Protein AF-A0AAD9K6K3-F1 (afdb_monomer)

Nearest PDB structures (foldseek):
  6h2e-assembly1_Q-2  TM=5.502E-01  e=6.852E-01  Aeromonas hydrophila subsp. hydrophila AL09-71
  6ewy-assembly1_A  TM=5.451E-01  e=5.991E-01  Mycobacterium tuberculosis H37Rv
  7a0g-assembly1_DDD  TM=3.463E-01  e=2.398E+00  Serratia marcescens
  7a0g-assembly1_HHH  TM=1.607E-01  e=2.141E-01  Serratia marcescens
  7p3r-assembly1_C  TM=2.676E-01  e=2.293E+00  Vibrio cholerae O1 biovar El Tor str. N16961

Radius of gyration: 56.61 Å; Cα contacts (8 Å, |Δi|>4): 373; chains: 1; bounding box: 114×54×176 Å

Sequence (478 aa):
MGSDAASAGAGNHQQGDYLRGLEHLRGLVSSIGGDIDRVKRVYYGSDVNDEDRFERHLRDINDKLLYCNAKLRAHDVELAVVDSEIRLVALLNKIRHLPVEDVDAGVVKTLTAFWQRQQSTLDEMRALTLSFRVSVLKRLKSSCRSYDSKNVTLKLSKQYSRDVRRFQSDVVKALRASEDLSRSYANGIDQKLFCDVDFSARVLLCCDHKAFPVLRLVPDVTCKLERACALASQWIDRDASYVKAISAHIAETRSRTLQKEEDLRRQQEQQTLVSAAAEDAYVQFRANKRTLARIEAELKTLESQVKQFKAAQRYKVAERRQKEGIVVFLEISIAQTRKRRSLSLQLQRSRLTRQLRELEESLRDIGHQLAAVHEEMTRKAASMATLADKAQRSNAAYRTLRRQLDLFTANVRRLQADVLELSDSLEQLESIQTFKTSPERVDEFYEERPQSVRLAPSLREKIRRKRRMQNERRLRQR

pLDDT: mean 85.43, std 12.98, range [26.97, 97.38]

Foldseek 3Di:
DPPVVVVVVVLVVLLVLLLVLLVLLLVLLVVLLVLLVVLLCVLLVHPDPDLVSSLVSLLVLQVLLVLLQVLCVVVVHDAQQAFALVSLVVSLVSLVPDPPVSHDPVSSVSSVVNSVSLVVSLVSLLVSLVCCVVQRLVLCCQQLAQPDDPPDPDPLSVVLNVLSVVLNVLLVVLSVLLVVQSVCRHPGGPCVSADPDDSLVSSVVSHVCRRYVSSSRSVRSSVSSSVSSVSSNVSSVSSSVSLVVLVVLLVVLVVVLVVLVVVLVVLVVVLVVLVVVLVVLVVQLVVLVVVLVVLVVVLVVLVVVLVVLVVVLVVLVVVLVVLVVVLVVLVVVCVPPVPVPPPPSVVVNVVSVVVNVVSVVVSVVSVVVNVVSVVVSVVSVVVSVVSVVSSVVSVVSSVVSVVVSVVSVVVSVVSVVVSVVSVVNSVSSVVSSCVNSPPVSSCSSDDDDDPVPDDPPVRVVVVVVVVVVVVVVVVVVD

Mean predicted aligned error: 13.75 Å

Organism: Ridgeia piscesae (NCBI:txid27915)

Secondary structure (DSSP, 8-state):
--SHHHHHHHHHHHHHHHHHHHHHHHHHHHHHHHHHHHHHHHHHT-SS--HHHHHHHHHHHHHHHHHHHHHHHHTTPPPPP--SHHHHHHHHHHHHTS-GGG--HHHHHHHHHHHHHHHHHHHHHHHHHHHHIIIIIHHHHHHT-----TT---HHHHHHHHHHHHHHHHHHHHHHHHHHHHHHTTT---GGG----HHHHHHHHHS-TTT-THHHHHHHHHHHHHHHHHHHHHHHHHHHHHHHHHHHHHHHHHHHHHHHHHHHHHHHHHHHHHHHHHHHHHHHHHHHHHHHHHHHHHHHHHHHHHHHHHHHHHHHHHHHHHHHHHHHHHHHHHHHT--TT-HHHHHHHHHHHHHHHHHHHHHHHHHHHHHHHHHHHHHHHHHHHHHHHHHHHHHHHHHHHHHHHHHHHHHHHHHHHHHHHHHHHHHHHHHHHHHHS-HHHHHTTSTT--GGGSPPHHHHHHHHHHHHHHHHHHHTT-

Solvent-accessible surface area (backbone atoms only — not comparable to full-atom values): 25382 Å² total; per-residue (Å²): 140,82,62,64,70,60,51,52,56,53,50,54,51,32,46,50,50,33,52,51,31,50,51,52,51,47,52,52,41,50,49,52,47,51,49,52,55,47,50,54,25,59,64,61,72,39,99,60,99,46,69,71,58,46,49,52,49,52,36,56,52,42,53,48,52,51,49,51,42,52,53,38,46,75,70,78,39,80,78,73,56,27,32,21,56,60,42,46,51,49,51,53,51,55,55,69,70,49,61,75,92,78,48,62,66,68,53,56,52,51,53,52,51,48,52,55,42,53,52,53,45,50,54,52,50,50,51,49,52,52,48,42,47,65,69,43,52,49,37,45,62,66,57,64,50,67,87,86,54,100,78,71,78,55,64,70,59,58,50,50,39,51,52,48,54,48,41,55,51,54,31,52,50,27,53,47,48,29,50,54,44,63,55,22,31,65,82,42,48,55,70,85,62,59,64,96,41,76,68,51,49,49,48,55,74,65,31,63,48,85,47,34,42,53,75,50,47,62,59,40,38,50,51,28,49,52,48,28,40,54,43,50,50,52,47,49,54,51,48,55,51,48,55,54,49,45,55,50,50,45,55,51,44,52,54,53,38,52,54,43,50,53,52,36,50,55,42,48,56,50,33,54,55,37,43,54,52,26,52,54,28,44,51,52,22,53,50,36,51,52,54,44,55,51,49,54,53,50,46,56,49,48,53,49,49,51,51,49,52,52,50,51,48,53,52,51,53,51,54,44,54,54,51,50,53,50,48,52,50,49,51,52,51,47,66,73,63,74,52,82,80,50,62,66,62,55,51,53,46,54,52,50,54,49,52,47,51,55,48,50,51,52,49,49,51,51,49,52,52,48,50,53,52,48,52,51,43,52,56,49,51,54,51,45,55,58,42,50,53,52,27,50,52,29,46,52,52,22,53,52,34,46,55,51,36,53,52,36,52,52,50,41,53,52,39,50,49,53,40,50,53,45,49,55,52,41,53,52,43,51,50,50,50,53,63,59,34,26,68,75,39,36,50,56,61,45,90,73,70,62,73,91,77,51,75,52,71,73,54,50,50,48,52,53,51,52,52,52,51,50,52,55,53,50,65,72,73,109

Structure (mmCIF, N/CA/C/O backbone):
data_AF-A0AAD9K6K3-F1
#
_entry.id   AF-A0AAD9K6K3-F1
#
loop_
_atom_site.group_PDB
_atom_site.id
_atom_site.type_symbol
_atom_site.label_atom_id
_atom_site.label_alt_id
_atom_site.label_comp_id
_atom_site.label_asym_id
_atom_site.label_entity_id
_atom_site.label_seq_id
_atom_site.pdbx_PDB_ins_code
_atom_site.Cartn_x
_atom_site.Cartn_y
_atom_site.Cartn_z
_atom_site.occupancy
_atom_site.B_iso_or_equiv
_atom_site.auth_seq_id
_atom_site.auth_comp_id
_atom_site.auth_asym_id
_atom_site.auth_atom_id
_atom_site.pdbx_PDB_model_num
ATOM 1 N N . MET A 1 1 ? 0.769 18.788 24.138 1.00 33.53 1 MET A N 1
ATOM 2 C CA . MET A 1 1 ? 0.167 19.320 22.895 1.00 33.53 1 MET A CA 1
ATOM 3 C C . MET A 1 1 ? 1.116 20.189 22.041 1.00 33.53 1 MET A C 1
ATOM 5 O O . MET A 1 1 ? 0.641 20.874 21.154 1.00 33.53 1 MET A O 1
ATOM 9 N N . GLY A 1 2 ? 2.450 20.136 22.211 1.00 26.97 2 GLY A N 1
ATOM 10 C CA . GLY A 1 2 ? 3.400 20.948 21.412 1.00 26.97 2 GLY A CA 1
ATOM 11 C C . GLY A 1 2 ? 4.291 20.174 20.422 1.00 26.97 2 GLY A C 1
ATOM 12 O O . GLY A 1 2 ? 5.207 20.754 19.856 1.00 26.97 2 GLY A O 1
ATOM 13 N N . SER A 1 3 ? 4.072 18.866 20.246 1.00 31.98 3 SER A N 1
ATOM 14 C CA . SER A 1 3 ? 4.953 17.960 19.479 1.00 31.98 3 SER A CA 1
ATOM 15 C C . SER A 1 3 ? 4.529 17.800 18.012 1.00 31.98 3 SER A C 1
ATOM 17 O O . SER A 1 3 ? 5.369 17.729 17.113 1.00 31.98 3 SER A O 1
ATOM 19 N N . ASP A 1 4 ? 3.223 17.789 17.749 1.00 37.62 4 ASP A N 1
ATOM 20 C CA . ASP A 1 4 ? 2.712 17.233 16.491 1.00 37.62 4 ASP A CA 1
ATOM 21 C C . ASP A 1 4 ? 2.700 18.253 15.346 1.00 37.62 4 ASP A C 1
ATOM 23 O O . ASP A 1 4 ? 2.903 17.888 14.187 1.00 37.62 4 ASP A O 1
ATOM 27 N N . ALA A 1 5 ? 2.594 19.549 15.663 1.00 34.25 5 ALA A N 1
ATOM 28 C CA . ALA A 1 5 ? 2.674 20.623 14.671 1.00 34.25 5 ALA A CA 1
ATOM 29 C C . ALA A 1 5 ? 4.088 20.767 14.071 1.00 34.25 5 ALA A C 1
ATOM 31 O O . ALA A 1 5 ? 4.239 20.973 12.867 1.00 34.25 5 ALA A O 1
ATOM 32 N N . ALA A 1 6 ? 5.137 20.587 14.884 1.00 34.22 6 ALA A N 1
ATOM 33 C CA . ALA A 1 6 ? 6.524 20.649 14.417 1.00 34.22 6 ALA A CA 1
ATOM 34 C C . ALA A 1 6 ? 6.913 19.401 13.598 1.00 34.22 6 ALA A C 1
ATOM 36 O O . ALA A 1 6 ? 7.655 19.497 12.618 1.00 34.22 6 ALA A O 1
ATOM 37 N N . SER A 1 7 ? 6.367 18.233 13.961 1.00 42.75 7 SER A N 1
ATOM 38 C CA . SER A 1 7 ? 6.515 16.980 13.208 1.00 42.75 7 SER A CA 1
ATOM 39 C C . SER A 1 7 ? 5.853 17.049 11.826 1.00 42.75 7 SER A C 1
ATOM 41 O O . SER A 1 7 ? 6.461 16.621 10.842 1.00 42.75 7 SER A O 1
ATOM 43 N N . ALA A 1 8 ? 4.654 17.635 11.726 1.00 45.81 8 ALA A N 1
ATOM 44 C CA . ALA A 1 8 ? 3.940 17.787 10.458 1.00 45.81 8 ALA A CA 1
ATOM 45 C C . ALA A 1 8 ? 4.664 18.737 9.479 1.00 45.81 8 ALA A C 1
ATOM 47 O O . ALA A 1 8 ? 4.782 18.425 8.292 1.00 45.81 8 ALA A O 1
ATOM 48 N N . GLY A 1 9 ? 5.216 19.853 9.976 1.00 45.72 9 GLY A N 1
ATOM 49 C CA . GLY A 1 9 ? 6.005 20.792 9.166 1.00 45.72 9 GLY A CA 1
ATOM 50 C C . GLY A 1 9 ? 7.306 20.184 8.626 1.00 45.72 9 GLY A C 1
ATOM 51 O O . GLY A 1 9 ? 7.607 20.306 7.439 1.00 45.72 9 GLY A O 1
ATOM 52 N N . ALA A 1 10 ? 8.041 19.446 9.466 1.00 53.97 10 ALA A N 1
ATOM 53 C CA . ALA A 1 10 ? 9.270 18.763 9.056 1.00 53.97 10 ALA A CA 1
ATOM 54 C C . ALA A 1 10 ? 9.013 17.598 8.077 1.00 53.97 10 ALA A C 1
ATOM 56 O O . ALA A 1 10 ? 9.793 17.399 7.145 1.00 53.97 10 ALA A O 1
ATOM 57 N N . GLY A 1 11 ? 7.914 16.854 8.254 1.00 56.19 11 GLY A N 1
ATOM 58 C CA . GLY A 1 11 ? 7.524 15.753 7.365 1.00 56.19 11 GLY A CA 1
ATOM 59 C C . GLY A 1 11 ? 7.177 16.216 5.947 1.00 56.19 11 GLY A C 1
ATOM 60 O O . GLY A 1 11 ? 7.624 15.607 4.974 1.00 56.19 11 GLY A O 1
ATOM 61 N N . ASN A 1 12 ? 6.469 17.343 5.815 1.00 61.84 12 ASN A N 1
ATOM 62 C CA . ASN A 1 12 ? 6.135 17.920 4.508 1.00 61.84 12 ASN A CA 1
ATOM 63 C C . ASN A 1 12 ? 7.369 18.451 3.763 1.00 61.84 12 ASN A C 1
ATOM 65 O O . ASN A 1 12 ? 7.467 18.286 2.547 1.00 61.84 12 ASN A O 1
ATOM 69 N N . HIS A 1 13 ? 8.335 19.046 4.471 1.00 69.25 13 HIS A N 1
ATOM 70 C CA . HIS A 1 13 ? 9.587 19.503 3.856 1.00 69.25 13 HIS A CA 1
ATOM 71 C C . HIS A 1 13 ? 10.452 18.327 3.373 1.00 69.25 13 HIS A C 1
ATOM 73 O O . HIS A 1 13 ? 10.922 18.337 2.238 1.00 69.25 13 HIS A O 1
ATOM 79 N N . GLN A 1 14 ? 10.576 17.266 4.177 1.00 76.56 14 GLN A N 1
ATOM 80 C CA . GLN A 1 14 ? 11.320 16.055 3.802 1.00 76.56 14 GLN A CA 1
ATOM 81 C C . GLN A 1 14 ? 10.683 15.302 2.627 1.00 76.56 14 GLN A C 1
ATOM 83 O O . GLN A 1 14 ? 11.387 14.782 1.760 1.00 76.56 14 GLN A O 1
ATOM 88 N N . GLN A 1 15 ? 9.350 15.252 2.567 1.00 83.06 15 GLN A N 1
ATOM 89 C CA . GLN A 1 15 ? 8.650 14.699 1.411 1.00 83.06 15 GLN A CA 1
ATOM 90 C C . GLN A 1 15 ? 8.891 15.543 0.153 1.00 83.06 15 GLN A C 1
ATOM 92 O O . GLN A 1 15 ? 9.142 14.978 -0.910 1.00 83.06 15 GLN A O 1
ATOM 97 N N . GLY A 1 16 ? 8.853 16.875 0.265 1.00 85.12 16 GLY A N 1
ATOM 98 C CA . GLY A 1 16 ? 9.174 17.780 -0.841 1.00 85.12 16 GLY A CA 1
ATOM 99 C C . GLY A 1 16 ? 10.592 17.570 -1.379 1.00 85.12 16 GLY A C 1
ATOM 100 O O . GLY A 1 16 ? 10.784 17.470 -2.588 1.00 85.12 16 GLY A O 1
ATOM 101 N N . ASP A 1 17 ? 11.576 17.413 -0.494 1.00 84.88 17 ASP A N 1
ATOM 102 C CA . ASP A 1 17 ? 12.963 17.104 -0.862 1.00 84.88 17 ASP A CA 1
ATOM 103 C C . ASP A 1 17 ? 13.095 15.777 -1.615 1.00 84.88 17 ASP A C 1
ATOM 105 O O . ASP A 1 17 ? 13.783 15.704 -2.634 1.00 84.88 17 ASP A O 1
ATOM 109 N N . TYR A 1 18 ? 12.401 14.737 -1.152 1.00 88.81 18 TYR A N 1
ATOM 110 C CA . TYR A 1 18 ? 12.386 13.443 -1.829 1.00 88.81 18 TYR A CA 1
ATOM 111 C C . TYR A 1 18 ? 11.769 13.526 -3.229 1.00 88.81 18 TYR A C 1
ATOM 113 O O . TYR A 1 18 ? 12.334 12.997 -4.185 1.00 88.81 18 TYR A O 1
ATOM 121 N N . LEU A 1 19 ? 10.635 14.222 -3.370 1.00 90.81 19 LEU A N 1
ATOM 122 C CA . LEU A 1 19 ? 9.970 14.403 -4.662 1.00 90.81 19 LEU A CA 1
ATOM 123 C C . LEU A 1 19 ? 10.839 15.198 -5.649 1.00 90.81 19 LEU A C 1
ATOM 125 O O . LEU A 1 19 ? 10.907 14.825 -6.817 1.00 90.81 19 LEU A O 1
ATOM 129 N N . ARG A 1 20 ? 11.586 16.206 -5.178 1.00 89.50 20 ARG A N 1
ATOM 130 C CA . ARG A 1 20 ? 12.595 16.907 -5.994 1.00 89.50 20 ARG A CA 1
ATOM 131 C C . ARG A 1 20 ? 13.739 15.989 -6.435 1.00 89.50 20 ARG A C 1
ATOM 133 O O . ARG A 1 20 ? 14.219 16.093 -7.562 1.00 89.50 20 ARG A O 1
ATOM 140 N N . GLY A 1 21 ? 14.152 15.054 -5.579 1.00 89.88 21 GLY A N 1
ATOM 141 C CA . GLY A 1 21 ? 15.106 14.003 -5.943 1.00 89.88 21 GLY A CA 1
ATOM 142 C C . GLY A 1 21 ? 14.591 13.091 -7.063 1.00 89.88 21 GLY A C 1
ATOM 143 O O . GLY A 1 21 ? 15.328 12.772 -7.997 1.00 89.88 21 GLY A O 1
ATOM 144 N N . LEU A 1 22 ? 13.304 12.731 -7.025 1.00 93.44 22 LEU A N 1
ATOM 145 C CA . LEU A 1 22 ? 12.651 11.974 -8.098 1.00 93.44 22 LEU A CA 1
ATOM 146 C C . LEU A 1 22 ? 12.529 12.777 -9.400 1.00 93.44 22 LEU A C 1
ATOM 148 O O . LEU A 1 22 ? 12.719 12.217 -10.477 1.00 93.44 22 LEU A O 1
ATOM 152 N N . GLU A 1 23 ? 12.256 14.080 -9.325 1.00 93.00 23 GLU A N 1
ATOM 153 C CA . GLU A 1 23 ? 12.255 14.967 -10.496 1.00 93.00 23 GLU A CA 1
ATOM 154 C C . GLU A 1 23 ? 13.639 15.065 -11.141 1.00 93.00 23 GLU A C 1
ATOM 156 O O . GLU A 1 23 ? 13.744 15.005 -12.364 1.00 93.00 23 GLU A O 1
ATOM 161 N N . HIS A 1 24 ? 14.704 15.118 -10.337 1.00 92.44 24 HIS A N 1
ATOM 162 C CA . HIS A 1 24 ? 16.073 15.045 -10.842 1.00 92.44 24 HIS A CA 1
ATOM 163 C C . HIS A 1 24 ? 16.343 13.724 -11.586 1.00 92.44 24 HIS A C 1
ATOM 165 O O . HIS A 1 24 ? 16.871 13.746 -12.698 1.00 92.44 24 HIS A O 1
ATOM 171 N N . LEU A 1 25 ? 15.919 12.575 -11.037 1.00 93.00 25 LEU A N 1
ATOM 172 C CA . LEU A 1 25 ? 16.006 11.297 -11.761 1.00 93.00 25 LEU A CA 1
ATOM 173 C C . LEU A 1 25 ? 15.191 11.298 -13.052 1.00 93.00 25 LEU A C 1
ATOM 175 O O . LEU A 1 25 ? 15.663 10.771 -14.058 1.00 93.00 25 LEU A O 1
ATOM 179 N N . ARG A 1 26 ? 13.998 11.900 -13.046 1.00 95.25 26 ARG A N 1
ATOM 180 C CA . ARG A 1 26 ? 13.184 12.044 -14.257 1.00 95.25 26 ARG A CA 1
ATOM 181 C C . ARG A 1 26 ? 13.931 12.867 -15.308 1.00 95.25 26 ARG A C 1
ATOM 183 O O . ARG A 1 26 ? 13.963 12.464 -16.462 1.00 95.25 26 ARG A O 1
ATOM 190 N N . GLY A 1 27 ? 14.604 13.945 -14.903 1.00 94.81 27 GLY A N 1
ATOM 191 C CA . GLY A 1 27 ? 15.470 14.742 -15.777 1.00 94.81 27 GLY A CA 1
ATOM 192 C C . GLY A 1 27 ? 16.606 13.929 -16.405 1.00 94.81 27 GLY A C 1
ATOM 193 O O . GLY A 1 27 ? 16.852 14.047 -17.600 1.00 94.81 27 GLY A O 1
ATOM 194 N N . LEU A 1 28 ? 17.246 13.042 -15.639 1.00 94.62 28 LEU A N 1
ATOM 195 C CA . LEU A 1 28 ? 18.291 12.147 -16.154 1.00 94.62 28 LEU A CA 1
ATOM 196 C C . LEU A 1 28 ? 17.747 11.114 -17.147 1.00 94.62 28 LEU A C 1
ATOM 198 O O . LEU A 1 28 ? 18.377 10.862 -18.171 1.00 94.62 28 LEU A O 1
ATOM 202 N N . VAL A 1 29 ? 16.574 10.534 -16.870 1.00 96.62 29 VAL A N 1
ATOM 203 C CA . VAL A 1 29 ? 15.904 9.616 -17.805 1.00 96.62 29 VAL A CA 1
ATOM 204 C C . VAL A 1 29 ? 15.541 10.345 -19.097 1.00 96.62 29 VAL A C 1
ATOM 206 O O . VAL A 1 29 ? 15.832 9.837 -20.177 1.00 96.62 29 VAL A O 1
ATOM 209 N N . SER A 1 30 ? 14.970 11.548 -18.999 1.00 96.62 30 SER A N 1
ATOM 210 C CA . SER A 1 30 ? 14.641 12.377 -20.161 1.00 96.62 30 SER A CA 1
ATOM 211 C C . SER A 1 30 ? 15.880 12.800 -20.949 1.00 96.62 30 SER A C 1
ATOM 213 O O . SER A 1 30 ? 15.826 12.805 -22.173 1.00 96.62 30 SER A O 1
ATOM 215 N N . SER A 1 31 ? 17.000 13.108 -20.283 1.00 96.56 31 SER A N 1
ATOM 216 C CA . SER A 1 31 ? 18.265 13.412 -20.966 1.00 96.56 31 SER A CA 1
ATOM 217 C C . SER A 1 31 ? 18.725 12.229 -21.809 1.00 96.56 31 SER A C 1
ATOM 219 O O . SER A 1 31 ? 19.006 12.404 -22.989 1.00 96.56 31 SER A O 1
ATOM 221 N N . ILE A 1 32 ? 18.745 11.021 -21.235 1.00 96.19 32 ILE A N 1
ATOM 222 C CA . ILE A 1 32 ? 19.159 9.823 -21.975 1.00 96.19 32 ILE A CA 1
ATOM 223 C C . ILE A 1 32 ? 18.164 9.511 -23.097 1.00 96.19 32 ILE A C 1
ATOM 225 O O . ILE A 1 32 ? 18.580 9.140 -24.188 1.00 96.19 32 ILE A O 1
ATOM 229 N N . GLY A 1 33 ? 16.861 9.698 -22.865 1.00 96.00 33 GLY A N 1
ATOM 230 C CA . GLY A 1 33 ? 15.841 9.607 -23.913 1.00 96.00 33 GLY A CA 1
ATOM 231 C C . GLY A 1 33 ? 16.117 10.561 -25.080 1.00 96.00 33 GLY A C 1
ATOM 232 O O . GLY A 1 33 ? 16.130 10.133 -26.229 1.00 96.00 33 GLY A O 1
ATOM 233 N N . GLY A 1 34 ? 16.435 11.824 -24.786 1.00 96.06 34 GLY A N 1
ATOM 234 C CA . GLY A 1 34 ? 16.810 12.813 -25.797 1.00 96.06 34 GLY A CA 1
ATOM 235 C C . GLY A 1 34 ? 18.109 12.468 -26.534 1.00 96.06 34 GLY A C 1
ATOM 236 O O . GLY A 1 34 ? 18.209 12.699 -27.739 1.00 96.06 34 GLY A O 1
ATOM 237 N N . ASP A 1 35 ? 19.087 11.876 -25.844 1.00 96.62 35 ASP A N 1
ATOM 238 C CA . ASP A 1 35 ? 20.306 11.369 -26.474 1.00 96.62 35 ASP A CA 1
ATOM 239 C C . ASP A 1 35 ? 20.002 10.203 -27.425 1.00 96.62 35 ASP A C 1
ATOM 241 O O . ASP A 1 35 ? 20.498 10.199 -28.549 1.00 96.62 35 ASP A O 1
ATOM 245 N N . ILE A 1 36 ? 19.144 9.256 -27.027 1.00 95.94 36 ILE A N 1
ATOM 246 C CA . ILE A 1 36 ? 18.697 8.146 -27.885 1.00 95.94 36 ILE A CA 1
ATOM 247 C C . ILE A 1 36 ? 18.013 8.691 -29.148 1.00 95.94 36 ILE A C 1
ATOM 249 O O . ILE A 1 36 ? 18.365 8.283 -30.256 1.00 95.94 36 ILE A O 1
ATOM 253 N N . ASP A 1 37 ? 17.101 9.656 -28.998 1.00 94.50 37 ASP A N 1
ATOM 254 C CA . ASP A 1 37 ? 16.415 10.310 -30.120 1.00 94.50 37 ASP A CA 1
ATOM 255 C C . ASP A 1 37 ? 17.383 11.064 -31.041 1.00 94.50 37 ASP A C 1
ATOM 257 O O . ASP A 1 37 ? 17.203 11.090 -32.262 1.00 94.50 37 ASP A O 1
ATOM 261 N N . ARG A 1 38 ? 18.426 11.692 -30.483 1.00 95.44 38 ARG A N 1
ATOM 262 C CA . ARG A 1 38 ? 19.484 12.334 -31.274 1.00 95.44 38 ARG A CA 1
ATOM 263 C C . ARG A 1 38 ? 20.245 11.297 -32.094 1.00 95.44 38 ARG A C 1
ATOM 265 O O . ARG A 1 38 ? 20.362 11.476 -33.302 1.00 95.44 38 ARG A O 1
ATOM 272 N N . VAL A 1 39 ? 20.738 10.228 -31.468 1.00 95.44 39 VAL A N 1
ATOM 273 C CA . VAL A 1 39 ? 21.514 9.186 -32.163 1.00 95.44 39 VAL A CA 1
ATOM 274 C C . VAL A 1 39 ? 20.665 8.522 -33.253 1.00 95.44 39 VAL A C 1
ATOM 276 O O . VAL A 1 39 ? 21.126 8.354 -34.381 1.00 95.44 39 VAL A O 1
ATOM 279 N N . LYS A 1 40 ? 19.388 8.240 -32.963 1.00 93.56 40 LYS A N 1
ATOM 280 C CA . LYS A 1 40 ? 18.406 7.745 -33.941 1.00 93.56 40 LYS A CA 1
ATOM 281 C C . LYS A 1 40 ? 18.299 8.675 -35.154 1.00 93.56 40 LYS A C 1
ATOM 283 O O . LYS A 1 40 ? 18.405 8.223 -36.289 1.00 93.56 40 LYS A O 1
ATOM 288 N N . ARG A 1 41 ? 18.127 9.979 -34.931 1.00 93.06 41 ARG A N 1
ATOM 289 C CA . ARG A 1 41 ? 18.026 10.987 -36.000 1.00 93.06 41 ARG A CA 1
ATOM 290 C C . ARG A 1 41 ? 19.294 11.108 -36.844 1.00 93.06 41 ARG A C 1
ATOM 292 O O . ARG A 1 41 ? 19.197 11.174 -38.069 1.00 93.06 41 ARG A O 1
ATOM 299 N N . VAL A 1 42 ? 20.466 11.077 -36.208 1.00 93.00 42 VAL A N 1
ATOM 300 C CA . VAL A 1 42 ? 21.771 11.096 -36.891 1.00 93.00 42 VAL A CA 1
ATOM 301 C C . VAL A 1 42 ? 21.930 9.877 -37.799 1.00 93.00 42 VAL A C 1
ATOM 303 O O . VAL A 1 42 ? 22.339 10.028 -38.950 1.00 93.00 42 VAL A O 1
ATOM 306 N N . TYR A 1 43 ? 21.546 8.689 -37.324 1.00 94.31 43 TYR A N 1
ATOM 307 C CA . TYR A 1 43 ? 21.594 7.459 -38.113 1.00 94.31 43 TYR A CA 1
ATOM 308 C C . TYR A 1 43 ? 20.786 7.573 -39.416 1.00 94.31 43 TYR A C 1
ATOM 310 O O . TYR A 1 43 ? 21.319 7.313 -40.497 1.00 94.31 43 TYR A O 1
ATOM 318 N N . TYR A 1 44 ? 19.543 8.058 -39.333 1.00 92.56 44 TYR A N 1
ATOM 319 C CA . TYR A 1 44 ? 18.681 8.253 -40.506 1.00 92.56 44 TYR A CA 1
ATOM 320 C C . TYR A 1 44 ? 18.991 9.520 -41.319 1.00 92.56 44 TYR A C 1
ATOM 322 O O . TYR A 1 44 ? 18.396 9.721 -42.377 1.00 92.56 44 TYR A O 1
ATOM 330 N N . GLY A 1 45 ? 19.894 10.388 -40.848 1.00 88.62 45 GLY A N 1
ATOM 331 C CA . GLY A 1 45 ? 20.201 11.666 -41.495 1.00 88.62 45 GLY A CA 1
ATOM 332 C C . GLY A 1 45 ? 18.997 12.611 -41.577 1.00 88.62 45 GLY A C 1
ATOM 333 O O . GLY A 1 45 ? 18.806 13.265 -42.599 1.00 88.62 45 GLY A O 1
ATOM 334 N N . SER A 1 46 ? 18.161 12.648 -40.534 1.00 88.00 46 SER A N 1
ATOM 335 C CA . SER A 1 46 ? 16.942 13.465 -40.487 1.00 88.00 46 SER A CA 1
ATOM 336 C C . SER A 1 46 ? 16.894 14.315 -39.223 1.00 88.00 46 SER A C 1
ATOM 338 O O . SER A 1 46 ? 17.082 13.805 -38.123 1.00 88.00 46 SER A O 1
ATOM 340 N N . ASP A 1 47 ? 16.548 15.594 -39.361 1.00 84.12 47 ASP A N 1
ATOM 341 C CA . ASP A 1 47 ? 16.411 16.522 -38.226 1.00 84.12 47 ASP A CA 1
ATOM 342 C C . ASP A 1 47 ? 15.106 16.316 -37.436 1.00 84.12 47 ASP A C 1
ATOM 344 O O . ASP A 1 47 ? 14.989 16.702 -36.266 1.00 84.12 47 ASP A O 1
ATOM 348 N N . VAL A 1 48 ? 14.125 15.658 -38.061 1.00 85.50 48 VAL A N 1
ATOM 349 C CA . VAL A 1 48 ? 12.789 15.407 -37.511 1.00 85.50 48 VAL A CA 1
ATOM 350 C C . VAL A 1 48 ? 12.609 13.916 -37.231 1.00 85.50 48 VAL A C 1
ATOM 352 O O . VAL A 1 48 ? 13.099 13.068 -37.982 1.00 85.50 48 VAL A O 1
ATOM 355 N N . ASN A 1 49 ? 11.906 13.609 -36.140 1.00 83.69 49 ASN A N 1
ATOM 356 C CA . ASN A 1 49 ? 11.475 12.256 -35.807 1.00 83.69 49 ASN A CA 1
ATOM 357 C C . ASN A 1 49 ? 10.249 11.899 -36.662 1.00 83.69 49 ASN A C 1
ATOM 359 O O . ASN A 1 49 ? 9.116 12.175 -36.279 1.00 83.69 49 ASN A O 1
ATOM 363 N N . ASP A 1 50 ? 10.510 11.386 -37.862 1.00 87.12 50 ASP A N 1
ATOM 364 C CA . ASP A 1 50 ? 9.518 11.071 -38.889 1.00 87.12 50 ASP A CA 1
ATOM 365 C C . ASP A 1 50 ? 9.771 9.635 -39.359 1.00 87.12 50 ASP A C 1
ATOM 367 O O . ASP A 1 50 ? 10.735 9.349 -40.077 1.00 87.12 50 ASP A O 1
ATOM 371 N N . GLU A 1 51 ? 8.915 8.721 -38.905 1.00 86.62 51 GLU A N 1
ATOM 372 C CA . GLU A 1 51 ? 9.047 7.294 -39.189 1.00 86.62 51 GLU A CA 1
ATOM 373 C C . GLU A 1 51 ? 8.945 6.988 -40.689 1.00 86.62 51 GLU A C 1
ATOM 375 O O . GLU A 1 51 ? 9.657 6.106 -41.165 1.00 86.62 51 GLU A O 1
ATOM 380 N N . ASP A 1 52 ? 8.179 7.762 -41.464 1.00 87.94 52 ASP A N 1
ATOM 381 C CA . ASP A 1 52 ? 8.066 7.563 -42.913 1.00 87.94 52 ASP A CA 1
ATOM 382 C C . ASP A 1 52 ? 9.363 7.957 -43.631 1.00 87.94 52 ASP A C 1
ATOM 384 O O . ASP A 1 52 ? 9.714 7.390 -44.672 1.00 87.94 52 ASP A O 1
ATOM 388 N N . ARG A 1 53 ? 10.099 8.951 -43.111 1.00 87.88 53 ARG A N 1
ATOM 389 C CA . ARG A 1 53 ? 11.449 9.285 -43.607 1.00 87.88 53 ARG A CA 1
ATOM 390 C C . ARG A 1 53 ? 12.455 8.204 -43.253 1.00 87.88 53 ARG A C 1
ATOM 392 O O . ARG A 1 53 ? 13.274 7.852 -44.100 1.00 87.88 53 ARG A O 1
ATOM 399 N N . PHE A 1 54 ? 12.395 7.685 -42.031 1.00 91.38 54 PHE A N 1
ATOM 400 C CA . PHE A 1 54 ? 13.279 6.607 -41.592 1.00 91.38 54 PHE A CA 1
ATOM 401 C C . PHE A 1 54 ? 13.067 5.350 -42.435 1.00 91.38 54 PHE A C 1
ATOM 403 O O . PHE A 1 54 ? 14.025 4.727 -42.888 1.00 91.38 54 PHE A O 1
ATOM 410 N N . GLU A 1 55 ? 11.809 5.022 -42.716 1.00 90.12 55 GLU A N 1
ATOM 411 C CA . GLU A 1 55 ? 11.439 3.901 -43.567 1.00 90.12 55 GLU A CA 1
ATOM 412 C C . GLU A 1 55 ? 11.940 4.088 -45.004 1.00 90.12 55 GLU A C 1
ATOM 414 O O . GLU A 1 55 ? 12.569 3.185 -45.552 1.00 90.12 55 GLU A O 1
ATOM 419 N N . ARG A 1 56 ? 11.754 5.276 -45.598 1.00 90.50 56 ARG A N 1
ATOM 420 C CA . ARG A 1 56 ? 12.307 5.604 -46.926 1.00 90.50 56 ARG A CA 1
ATOM 421 C C . ARG A 1 56 ? 13.825 5.464 -46.981 1.00 90.50 56 ARG A C 1
ATOM 423 O O . ARG A 1 56 ? 14.339 4.938 -47.963 1.00 90.50 56 ARG A O 1
ATOM 430 N N . HIS A 1 57 ? 14.530 5.898 -45.936 1.00 91.94 57 HIS A N 1
ATOM 431 C CA . HIS A 1 57 ? 15.975 5.710 -45.838 1.00 91.94 57 HIS A CA 1
ATOM 432 C C . HIS A 1 57 ? 16.349 4.221 -45.863 1.00 91.94 57 HIS A C 1
ATOM 434 O O . HIS A 1 57 ? 17.206 3.821 -46.645 1.00 91.94 57 HIS A O 1
ATOM 440 N N . LEU A 1 58 ? 15.685 3.387 -45.057 1.00 93.19 58 LEU A N 1
ATOM 441 C CA . LEU A 1 58 ? 15.970 1.949 -45.014 1.00 93.19 58 LEU 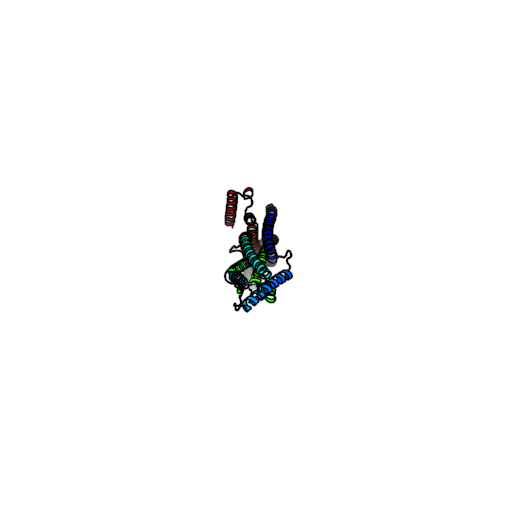A CA 1
ATOM 442 C C . LEU A 1 58 ? 15.626 1.239 -46.328 1.00 93.19 58 LEU A C 1
ATOM 444 O O . LEU A 1 58 ? 16.386 0.368 -46.745 1.00 93.19 58 LEU A O 1
ATOM 448 N N . ARG A 1 59 ? 14.544 1.639 -47.011 1.00 93.06 59 ARG A N 1
ATOM 449 C CA . ARG A 1 59 ? 14.212 1.129 -48.351 1.00 93.06 59 ARG A CA 1
ATOM 450 C C . ARG A 1 59 ? 15.293 1.474 -49.376 1.00 93.06 59 ARG A C 1
ATOM 452 O O . ARG A 1 59 ? 15.718 0.598 -50.117 1.00 93.06 59 ARG A O 1
ATOM 459 N N . ASP A 1 60 ? 15.806 2.704 -49.366 1.00 93.81 60 ASP A N 1
ATOM 460 C CA . ASP A 1 60 ? 16.888 3.106 -50.274 1.00 93.81 60 ASP A CA 1
ATOM 461 C C . ASP A 1 60 ? 18.163 2.265 -50.071 1.00 93.81 60 ASP A C 1
ATOM 463 O O . ASP A 1 60 ? 18.807 1.845 -51.037 1.00 93.81 60 ASP A O 1
ATOM 467 N N . ILE A 1 61 ? 18.512 1.970 -48.813 1.00 94.81 61 ILE A N 1
ATOM 468 C CA . ILE A 1 61 ? 19.635 1.079 -48.496 1.00 94.81 61 ILE A CA 1
ATOM 469 C C . ILE A 1 61 ? 19.330 -0.364 -48.916 1.00 94.81 61 ILE A C 1
ATOM 471 O O . ILE A 1 61 ? 20.201 -1.019 -49.490 1.00 94.81 61 ILE A O 1
ATOM 475 N N . ASN A 1 62 ? 18.113 -0.858 -48.672 1.00 94.56 62 ASN A N 1
ATOM 476 C CA . ASN A 1 62 ? 17.670 -2.179 -49.118 1.00 94.56 62 ASN A CA 1
ATOM 477 C C . ASN A 1 62 ? 17.834 -2.342 -50.636 1.00 94.56 62 ASN A C 1
ATOM 479 O O . ASN A 1 62 ? 18.442 -3.312 -51.081 1.00 94.56 62 ASN A O 1
ATOM 483 N N . ASP A 1 63 ? 17.377 -1.370 -51.423 1.00 94.38 63 ASP A N 1
ATOM 484 C CA . ASP A 1 63 ? 17.450 -1.414 -52.886 1.00 94.38 63 ASP A CA 1
ATOM 485 C C . ASP A 1 63 ? 18.902 -1.415 -53.381 1.00 94.38 63 ASP A C 1
ATOM 487 O O . ASP A 1 63 ? 19.259 -2.141 -54.311 1.00 94.38 63 ASP A O 1
ATOM 491 N N . LYS A 1 64 ? 19.782 -0.668 -52.706 1.00 93.88 64 LYS A N 1
ATOM 492 C CA . LYS A 1 64 ? 21.227 -0.659 -52.978 1.00 93.88 64 LYS A CA 1
ATOM 493 C C . LYS A 1 64 ? 21.902 -1.987 -52.631 1.00 93.88 64 LYS A C 1
ATOM 495 O O . LYS A 1 64 ? 22.761 -2.447 -53.382 1.00 93.88 64 LYS A O 1
ATOM 500 N N . LEU A 1 65 ? 21.510 -2.627 -51.529 1.00 92.88 65 LEU A N 1
ATOM 501 C CA . LEU A 1 65 ? 21.993 -3.962 -51.163 1.00 92.88 65 LEU A CA 1
ATOM 502 C C . LEU A 1 65 ? 21.501 -5.031 -52.151 1.00 92.88 65 LEU A C 1
ATOM 504 O O . LEU A 1 65 ? 22.289 -5.882 -52.568 1.00 92.88 65 LEU A O 1
ATOM 508 N N . LEU A 1 66 ? 20.236 -4.956 -52.583 1.00 92.00 66 LEU A N 1
ATOM 509 C CA . LEU A 1 66 ? 19.680 -5.820 -53.630 1.00 92.00 66 LEU A CA 1
ATOM 510 C C . LEU A 1 66 ? 20.419 -5.642 -54.957 1.00 92.00 66 LEU A C 1
ATOM 512 O O . LEU A 1 66 ? 20.784 -6.639 -55.577 1.00 92.00 66 LEU A O 1
ATOM 516 N N . TYR A 1 67 ? 20.692 -4.398 -55.362 1.00 91.81 67 TYR A N 1
ATOM 517 C CA . TYR A 1 67 ? 21.479 -4.093 -56.557 1.00 91.81 67 TYR A CA 1
ATOM 518 C C . TYR A 1 67 ? 22.860 -4.758 -56.505 1.00 91.81 67 TYR A C 1
ATOM 520 O O . TYR A 1 67 ? 23.254 -5.450 -57.446 1.00 91.81 67 TYR A O 1
ATOM 528 N N . CYS A 1 68 ? 23.577 -4.616 -55.386 1.00 90.12 68 CYS A N 1
ATOM 529 C CA . CYS A 1 68 ? 24.869 -5.270 -55.196 1.00 90.12 68 CYS A CA 1
ATOM 530 C C . CYS A 1 68 ? 24.757 -6.801 -55.284 1.00 90.12 68 CYS A C 1
ATOM 532 O O . CYS A 1 68 ? 25.512 -7.435 -56.020 1.00 90.12 68 CYS A O 1
ATOM 534 N N . ASN A 1 69 ? 23.788 -7.408 -54.597 1.00 89.44 69 ASN A N 1
ATOM 535 C CA . ASN A 1 69 ? 23.573 -8.854 -54.672 1.00 89.44 69 ASN A CA 1
ATOM 536 C C . ASN A 1 69 ? 23.232 -9.327 -56.099 1.00 89.44 69 ASN A C 1
ATOM 538 O O . ASN A 1 69 ? 23.720 -10.373 -56.524 1.00 89.44 69 ASN A O 1
ATOM 542 N N . ALA A 1 70 ? 22.449 -8.559 -56.862 1.00 88.81 70 ALA A N 1
ATOM 543 C CA . ALA A 1 70 ? 22.127 -8.869 -58.254 1.00 88.81 70 ALA A CA 1
ATOM 544 C C . ALA A 1 70 ? 23.364 -8.806 -59.164 1.00 88.81 70 ALA A C 1
ATOM 546 O O . ALA A 1 70 ? 23.562 -9.699 -59.987 1.00 88.81 70 ALA A O 1
ATOM 547 N N . LYS A 1 71 ? 24.227 -7.798 -58.980 1.00 89.31 71 LYS A N 1
ATOM 548 C CA . LYS A 1 71 ? 25.493 -7.680 -59.716 1.00 89.31 71 LYS A CA 1
ATOM 549 C C . LYS A 1 71 ? 26.449 -8.822 -59.403 1.00 89.31 71 LYS A C 1
ATOM 551 O O . LYS A 1 71 ? 26.952 -9.450 -60.322 1.00 89.31 71 LYS A O 1
ATOM 556 N N . LEU A 1 72 ? 26.636 -9.163 -58.130 1.00 87.88 72 LEU A N 1
ATOM 557 C CA . LEU A 1 72 ? 27.453 -10.318 -57.745 1.00 87.88 72 LEU A CA 1
ATOM 558 C C . LEU A 1 72 ? 26.940 -11.625 -58.351 1.00 87.88 72 LEU A C 1
ATOM 560 O O . LEU A 1 72 ? 27.731 -12.418 -58.856 1.00 87.88 72 LEU A O 1
ATOM 564 N N . ARG A 1 73 ? 25.619 -11.816 -58.367 1.00 87.50 73 ARG A N 1
ATOM 565 C CA . ARG A 1 73 ? 25.000 -12.997 -58.968 1.00 87.50 73 ARG A CA 1
ATOM 566 C C . ARG A 1 73 ? 25.240 -13.093 -60.476 1.00 87.50 73 ARG A C 1
ATOM 568 O O . ARG A 1 73 ? 25.383 -14.199 -60.979 1.00 87.50 73 ARG A O 1
ATOM 575 N N . ALA A 1 74 ? 25.297 -11.965 -61.185 1.00 87.06 74 ALA A N 1
ATOM 576 C CA . ALA A 1 74 ? 25.614 -11.941 -62.615 1.00 87.06 74 ALA A CA 1
ATOM 577 C C . ALA A 1 74 ? 27.057 -12.391 -62.925 1.00 87.06 74 ALA A C 1
ATOM 579 O O . ALA A 1 74 ? 27.342 -12.765 -64.057 1.00 87.06 74 ALA A O 1
ATOM 580 N N . HIS A 1 75 ? 27.940 -12.393 -61.921 1.00 84.44 75 HIS A N 1
ATOM 581 C CA . HIS A 1 75 ? 29.319 -12.883 -62.006 1.00 84.44 75 HIS A CA 1
ATOM 582 C C . HIS A 1 75 ? 29.530 -14.186 -61.206 1.00 84.44 75 HIS A C 1
ATOM 584 O O . HIS A 1 75 ? 30.616 -14.412 -60.676 1.00 84.44 75 HIS A O 1
ATOM 590 N N . ASP A 1 76 ? 28.488 -15.016 -61.071 1.00 82.50 76 ASP A N 1
ATOM 591 C CA . ASP A 1 76 ? 28.512 -16.325 -60.391 1.00 82.50 76 ASP A CA 1
ATOM 592 C C . ASP A 1 76 ? 28.982 -16.300 -58.920 1.00 82.50 76 ASP A C 1
ATOM 594 O O . ASP A 1 76 ? 29.436 -17.304 -58.366 1.00 82.50 76 ASP A O 1
ATOM 598 N N . VAL A 1 77 ? 28.833 -15.162 -58.235 1.00 82.94 77 VAL A N 1
ATOM 599 C CA . VAL A 1 77 ? 29.095 -15.057 -56.795 1.00 82.94 77 VAL A CA 1
ATOM 600 C C . VAL A 1 77 ? 27.810 -15.328 -56.010 1.00 82.94 77 VAL A C 1
ATOM 602 O O . VAL A 1 77 ? 26.770 -14.711 -56.243 1.00 82.94 77 VAL A O 1
ATOM 605 N N . GLU A 1 78 ? 27.891 -16.238 -55.038 1.00 79.25 78 GLU A N 1
ATOM 606 C CA . GLU A 1 78 ? 26.765 -16.615 -54.178 1.00 79.25 78 GLU A CA 1
A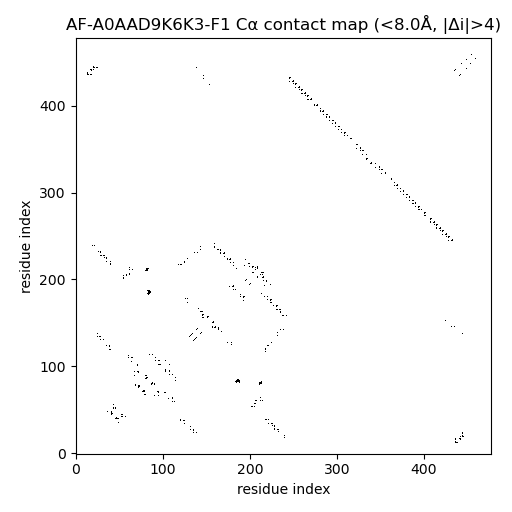TOM 607 C C . GLU A 1 78 ? 26.191 -15.416 -53.395 1.00 79.25 78 GLU A C 1
ATOM 609 O O . GLU A 1 78 ? 26.933 -14.553 -52.907 1.00 79.25 78 GLU A O 1
ATOM 614 N N . LEU A 1 79 ? 24.858 -15.381 -53.266 1.00 73.25 79 LEU A N 1
ATOM 615 C CA . LEU A 1 79 ? 24.114 -14.321 -52.582 1.00 73.25 79 LEU A CA 1
ATOM 616 C C . LEU A 1 79 ? 24.564 -14.186 -51.123 1.00 73.25 79 LEU A C 1
ATOM 618 O O . LEU A 1 79 ? 24.510 -15.138 -50.345 1.00 73.25 79 LEU A O 1
ATOM 622 N N . ALA A 1 80 ? 24.959 -12.976 -50.730 1.00 74.62 80 ALA A N 1
ATOM 623 C CA . ALA A 1 80 ? 25.328 -12.699 -49.352 1.00 74.62 80 ALA A CA 1
ATOM 624 C C . ALA A 1 80 ? 24.083 -12.338 -48.531 1.00 74.62 80 ALA A C 1
ATOM 626 O O . ALA A 1 80 ? 23.403 -11.350 -48.823 1.00 74.62 80 ALA A O 1
ATOM 627 N N . VAL A 1 81 ? 23.826 -13.106 -47.470 1.00 86.00 81 VAL A N 1
ATOM 628 C CA . VAL A 1 81 ? 22.992 -12.646 -46.354 1.00 86.00 81 VAL A CA 1
ATOM 629 C C . VAL A 1 81 ? 23.832 -11.667 -45.534 1.00 86.00 81 VAL A C 1
ATOM 631 O O . VAL A 1 81 ? 24.913 -12.016 -45.052 1.00 86.00 81 VAL A O 1
ATOM 634 N N . VAL A 1 82 ? 23.362 -10.428 -45.404 1.00 88.44 82 VAL A N 1
ATOM 635 C CA . VAL A 1 82 ? 24.045 -9.366 -44.656 1.00 88.44 82 VAL A CA 1
ATOM 636 C C . VAL A 1 82 ? 23.471 -9.297 -43.248 1.00 88.44 82 VAL A C 1
ATOM 638 O O . VAL A 1 82 ? 22.618 -8.471 -42.917 1.00 88.44 82 VAL A O 1
ATOM 641 N N . ASP A 1 83 ? 23.948 -10.211 -42.415 1.00 88.31 83 ASP A N 1
ATOM 642 C CA . ASP A 1 83 ? 23.549 -10.354 -41.017 1.00 88.31 83 ASP A CA 1
ATOM 643 C C . ASP A 1 83 ? 24.605 -9.843 -40.029 1.00 88.31 83 ASP A C 1
ATOM 645 O O . ASP A 1 83 ? 24.426 -9.980 -38.828 1.00 88.31 83 ASP A O 1
ATOM 649 N N . SER A 1 84 ? 25.720 -9.288 -40.493 1.00 91.31 84 SER A N 1
ATOM 650 C CA . SER A 1 84 ? 26.834 -8.890 -39.631 1.00 91.31 84 SER A CA 1
ATOM 651 C C . SER A 1 84 ? 27.741 -7.874 -40.301 1.00 91.31 84 SER A C 1
ATOM 653 O O . SER A 1 84 ? 27.730 -7.712 -41.524 1.00 91.31 84 SER A O 1
ATOM 655 N N . GLU A 1 85 ? 28.571 -7.222 -39.490 1.00 91.56 85 GLU A N 1
ATOM 656 C CA . GLU A 1 85 ? 29.609 -6.310 -39.963 1.00 91.56 85 GLU A CA 1
ATOM 657 C C . GLU A 1 85 ? 30.531 -6.991 -40.979 1.00 91.56 85 GLU A C 1
ATOM 659 O O . GLU A 1 85 ? 30.754 -6.474 -42.072 1.00 91.56 85 GLU A O 1
ATOM 664 N N . ILE A 1 86 ? 31.000 -8.198 -40.652 1.00 90.81 86 ILE A N 1
ATOM 665 C CA . ILE A 1 86 ? 31.912 -8.973 -41.497 1.00 90.81 86 ILE A CA 1
ATOM 666 C C . ILE A 1 86 ? 31.272 -9.254 -42.859 1.00 90.81 86 ILE A C 1
ATOM 668 O O . ILE A 1 86 ? 31.925 -9.107 -43.892 1.00 90.81 86 ILE A O 1
ATOM 672 N N . ARG A 1 87 ? 29.983 -9.619 -42.886 1.00 90.31 87 ARG A N 1
ATOM 673 C CA . ARG A 1 87 ? 29.258 -9.895 -44.135 1.00 90.31 87 ARG A CA 1
ATOM 674 C C . ARG A 1 87 ? 29.016 -8.633 -44.956 1.00 90.31 87 ARG A C 1
ATOM 676 O O . ARG A 1 87 ? 29.158 -8.691 -46.176 1.00 90.31 87 ARG A O 1
ATOM 683 N N . LEU A 1 88 ? 28.714 -7.502 -44.316 1.00 90.69 88 LEU A N 1
ATOM 684 C CA . LEU A 1 88 ? 28.541 -6.216 -44.999 1.00 90.69 88 LEU A CA 1
ATOM 685 C C . LEU A 1 88 ? 29.855 -5.739 -45.633 1.00 90.69 88 LEU A C 1
ATOM 687 O O . LEU A 1 88 ? 29.881 -5.361 -46.803 1.00 90.69 88 LEU A O 1
ATOM 691 N N . VAL A 1 89 ? 30.964 -5.823 -44.897 1.00 90.69 89 VAL A N 1
ATOM 692 C CA . VAL A 1 89 ? 32.296 -5.468 -45.406 1.00 90.69 89 VAL A CA 1
ATOM 693 C C . VAL A 1 89 ? 32.734 -6.425 -46.517 1.00 90.69 89 VAL A C 1
ATOM 695 O O . VAL A 1 89 ? 33.248 -5.980 -47.544 1.00 90.69 89 VAL A O 1
ATOM 698 N N . ALA A 1 90 ? 32.490 -7.729 -46.364 1.00 90.25 90 ALA A N 1
ATOM 699 C CA . ALA A 1 90 ? 32.788 -8.716 -47.399 1.00 90.25 90 ALA A CA 1
ATOM 700 C C . ALA A 1 90 ? 31.994 -8.456 -48.689 1.00 90.25 90 ALA A C 1
ATOM 702 O O . ALA A 1 90 ? 32.569 -8.531 -49.774 1.00 90.25 90 ALA A O 1
ATOM 703 N N . LEU A 1 91 ? 30.704 -8.110 -48.582 1.00 90.50 91 LEU A N 1
ATOM 704 C CA . LEU A 1 91 ? 29.871 -7.706 -49.719 1.00 90.50 91 LEU A CA 1
ATOM 705 C C . LEU A 1 91 ? 30.471 -6.486 -50.433 1.00 90.50 91 LEU A C 1
ATOM 707 O O . LEU A 1 91 ? 30.672 -6.520 -51.646 1.00 90.50 91 LEU A O 1
ATOM 711 N N . LEU A 1 92 ? 30.809 -5.435 -49.679 1.00 90.38 92 LEU A N 1
ATOM 712 C CA . LEU A 1 92 ? 31.404 -4.211 -50.223 1.00 90.38 92 LEU A CA 1
ATOM 713 C C . LEU A 1 92 ? 32.734 -4.475 -50.936 1.00 90.38 92 LEU A C 1
ATOM 715 O O . LEU A 1 92 ? 32.960 -3.946 -52.022 1.00 90.38 92 LEU A O 1
ATOM 719 N N . ASN A 1 93 ? 33.604 -5.300 -50.353 1.00 89.94 93 ASN A N 1
ATOM 720 C CA . ASN A 1 93 ? 34.884 -5.644 -50.966 1.00 89.94 93 ASN A CA 1
ATOM 721 C C . ASN A 1 93 ? 34.689 -6.456 -52.249 1.00 89.94 93 ASN A C 1
ATOM 723 O O . ASN A 1 93 ? 35.289 -6.122 -53.265 1.00 89.94 93 ASN A O 1
ATOM 727 N N . LYS A 1 94 ? 33.800 -7.458 -52.244 1.00 89.88 94 LYS A N 1
ATOM 728 C CA . LYS A 1 94 ? 33.478 -8.243 -53.447 1.00 89.88 94 LYS A CA 1
ATOM 729 C C . LYS A 1 94 ? 32.962 -7.363 -54.586 1.00 89.88 94 LYS A C 1
ATOM 731 O O . LYS A 1 94 ? 33.421 -7.512 -55.709 1.00 89.88 94 LYS A O 1
ATOM 736 N N . ILE A 1 95 ? 32.071 -6.415 -54.289 1.00 88.81 95 ILE A N 1
ATOM 737 C CA . ILE A 1 95 ? 31.569 -5.453 -55.281 1.00 88.81 95 ILE A CA 1
ATOM 738 C C . ILE A 1 95 ? 32.692 -4.571 -55.827 1.00 88.81 95 ILE A C 1
ATOM 740 O O . ILE A 1 95 ? 32.762 -4.361 -57.029 1.00 88.81 95 ILE A O 1
ATOM 744 N N . ARG A 1 96 ? 33.595 -4.075 -54.974 1.00 88.06 96 ARG A N 1
ATOM 745 C CA . ARG A 1 96 ? 34.729 -3.236 -55.406 1.00 88.06 96 ARG A CA 1
ATOM 746 C C . ARG A 1 96 ? 35.728 -3.964 -56.310 1.00 88.06 96 ARG A C 1
ATOM 748 O O . ARG A 1 96 ? 36.490 -3.297 -56.998 1.00 88.06 96 ARG A O 1
ATOM 755 N N . HIS A 1 97 ? 35.753 -5.296 -56.278 1.00 86.31 97 HIS A N 1
ATOM 756 C CA . HIS A 1 97 ? 36.618 -6.122 -57.123 1.00 86.31 97 HIS A CA 1
ATOM 757 C C . HIS A 1 97 ? 35.993 -6.490 -58.477 1.00 86.31 97 HIS A C 1
ATOM 759 O O . HIS A 1 97 ? 36.678 -7.096 -59.299 1.00 86.31 97 HIS A O 1
ATOM 765 N N . LEU A 1 98 ? 34.726 -6.140 -58.720 1.00 86.06 98 LEU A N 1
ATOM 766 C CA . LEU A 1 98 ? 34.114 -6.285 -60.040 1.00 86.06 98 LEU A CA 1
ATOM 767 C C . LEU A 1 98 ? 34.677 -5.240 -61.029 1.00 86.06 98 LEU A C 1
ATOM 769 O O . LEU A 1 98 ? 35.196 -4.205 -60.595 1.00 86.06 98 LEU A O 1
ATOM 773 N N . PRO A 1 99 ? 34.577 -5.481 -62.350 1.00 80.62 99 PRO A N 1
ATOM 774 C CA . PRO A 1 99 ? 34.965 -4.505 -63.366 1.00 80.62 99 PRO A CA 1
ATOM 775 C C . PRO A 1 99 ? 34.273 -3.151 -63.147 1.00 80.62 99 PRO A C 1
ATOM 777 O O . PRO A 1 99 ? 33.095 -3.091 -62.800 1.00 80.62 99 PRO A O 1
ATOM 780 N N . VAL A 1 100 ? 34.998 -2.048 -63.366 1.00 71.69 100 VAL A N 1
ATOM 781 C CA . VAL A 1 100 ? 34.516 -0.677 -63.084 1.00 71.69 100 VAL A CA 1
ATOM 782 C C . VAL A 1 100 ? 33.247 -0.329 -63.872 1.00 71.69 100 VAL A C 1
ATOM 784 O O . VAL A 1 100 ? 32.416 0.435 -63.391 1.00 71.69 100 VAL A O 1
ATOM 787 N N . GLU A 1 101 ? 33.067 -0.923 -65.049 1.00 72.94 101 GLU A N 1
ATOM 788 C CA . GLU A 1 101 ? 31.891 -0.733 -65.909 1.00 72.94 101 GLU A CA 1
ATOM 789 C C . GLU A 1 101 ? 30.609 -1.353 -65.319 1.00 72.94 101 GLU A C 1
ATOM 791 O O . GLU A 1 101 ? 29.503 -0.923 -65.645 1.00 72.94 101 GLU A O 1
ATOM 796 N N . ASP A 1 102 ? 30.741 -2.309 -64.394 1.00 73.94 102 ASP A N 1
ATOM 797 C CA . ASP A 1 102 ? 29.622 -3.053 -63.808 1.00 73.94 102 ASP A CA 1
ATOM 798 C C . ASP A 1 102 ? 29.137 -2.496 -62.462 1.00 73.94 102 ASP A C 1
ATOM 800 O O . ASP A 1 102 ? 28.090 -2.923 -61.954 1.00 73.94 102 ASP A O 1
ATOM 804 N N . VAL A 1 103 ? 29.862 -1.533 -61.882 1.00 78.38 103 VAL A N 1
ATOM 805 C CA . VAL A 1 103 ? 29.655 -1.056 -60.509 1.00 78.38 103 VAL A CA 1
ATOM 806 C C . VAL A 1 103 ? 29.355 0.438 -60.474 1.00 78.38 103 VAL A C 1
ATOM 808 O O . VAL A 1 103 ? 30.179 1.272 -60.833 1.00 78.38 103 VAL A O 1
ATOM 811 N N . ASP A 1 104 ? 28.199 0.795 -59.915 1.00 86.62 104 ASP A N 1
ATOM 812 C CA . ASP A 1 104 ? 27.887 2.189 -59.611 1.00 86.62 104 ASP A CA 1
ATOM 813 C C . ASP A 1 104 ? 28.686 2.650 -58.376 1.00 86.62 104 ASP A C 1
ATOM 815 O O . ASP A 1 104 ? 28.428 2.239 -57.235 1.00 86.62 104 ASP A O 1
ATOM 819 N N . ALA A 1 105 ? 29.660 3.537 -58.601 1.00 85.19 105 ALA A N 1
ATOM 820 C CA . ALA A 1 105 ? 30.483 4.131 -57.549 1.00 85.19 105 ALA A CA 1
ATOM 821 C C . ALA A 1 105 ? 29.649 4.874 -56.482 1.00 85.19 105 ALA A C 1
ATOM 823 O O . ALA A 1 105 ? 30.031 4.911 -55.306 1.00 85.19 105 ALA A O 1
ATOM 824 N N . GLY A 1 106 ? 28.491 5.429 -56.856 1.00 89.31 106 GLY A N 1
ATOM 825 C CA . GLY A 1 106 ? 27.540 6.074 -55.950 1.00 89.31 106 GLY A CA 1
ATOM 826 C C . GLY A 1 106 ? 26.872 5.095 -54.981 1.00 89.31 106 GLY A C 1
ATOM 827 O O . GLY A 1 106 ? 26.699 5.417 -53.798 1.00 89.31 106 GLY A O 1
ATOM 828 N N . VAL A 1 107 ? 26.576 3.873 -55.436 1.00 91.12 107 VAL A N 1
ATOM 829 C CA . VAL A 1 107 ? 26.027 2.798 -54.592 1.00 91.12 107 VAL A CA 1
ATOM 830 C C . VAL A 1 107 ? 27.063 2.340 -53.569 1.00 91.12 107 VAL A C 1
ATOM 832 O O . VAL A 1 107 ? 26.773 2.318 -52.370 1.00 91.12 107 VAL A O 1
ATOM 835 N N . VAL A 1 108 ? 28.297 2.064 -54.006 1.00 90.69 108 VAL A N 1
ATOM 836 C CA . VAL A 1 108 ? 29.387 1.639 -53.107 1.00 90.69 108 VAL A CA 1
ATOM 837 C C . VAL A 1 108 ? 29.681 2.706 -52.056 1.00 90.69 108 VAL A C 1
ATOM 839 O O . VAL A 1 108 ? 29.836 2.384 -50.875 1.00 90.69 108 VAL A O 1
ATOM 842 N N . LYS A 1 109 ? 29.721 3.984 -52.453 1.00 92.62 109 LYS A N 1
ATOM 843 C CA . LYS A 1 109 ? 29.926 5.107 -51.529 1.00 92.62 109 LYS A CA 1
ATOM 844 C C . LYS A 1 109 ? 28.805 5.195 -50.491 1.00 92.62 109 LYS A C 1
ATOM 846 O O . LYS A 1 109 ? 29.096 5.313 -49.301 1.00 92.62 109 LYS A O 1
ATOM 851 N N . THR A 1 110 ? 27.547 5.093 -50.922 1.00 94.06 110 THR A N 1
ATOM 852 C CA . THR A 1 110 ? 26.380 5.138 -50.026 1.00 94.06 110 THR A CA 1
ATOM 853 C C . THR A 1 110 ? 26.394 3.985 -49.022 1.00 94.06 110 THR A C 1
ATOM 855 O O . THR A 1 110 ? 26.257 4.222 -47.825 1.00 94.06 110 THR A O 1
ATOM 858 N N . LEU A 1 111 ? 26.633 2.750 -49.473 1.00 94.12 111 LEU A N 1
ATOM 859 C CA . LEU A 1 111 ? 26.677 1.580 -48.589 1.00 94.12 111 LEU A CA 1
ATOM 860 C C . LEU A 1 111 ? 27.892 1.591 -47.644 1.00 94.12 111 LEU A C 1
ATOM 862 O O . LEU A 1 111 ? 27.792 1.143 -46.503 1.00 94.12 111 LEU A O 1
ATOM 866 N N . THR A 1 112 ? 29.024 2.158 -48.075 1.00 93.75 112 THR A N 1
ATOM 867 C CA . THR A 1 112 ? 30.185 2.381 -47.195 1.00 93.75 112 THR A CA 1
ATOM 868 C C . THR A 1 112 ? 29.848 3.389 -46.091 1.00 93.75 112 THR A C 1
ATOM 870 O O . THR A 1 112 ? 30.165 3.152 -44.927 1.00 93.75 112 THR A O 1
ATOM 873 N N . ALA A 1 113 ? 29.163 4.486 -46.431 1.00 94.12 113 ALA A N 1
ATOM 874 C CA . ALA A 1 113 ? 28.706 5.468 -45.448 1.00 94.12 113 ALA A CA 1
ATOM 875 C C . ALA A 1 113 ? 27.652 4.881 -44.493 1.00 94.12 113 ALA A C 1
ATOM 877 O O . ALA A 1 113 ? 27.691 5.158 -43.296 1.00 94.12 113 ALA A O 1
ATOM 878 N N . PHE A 1 114 ? 26.741 4.044 -45.000 1.00 94.75 114 PHE A N 1
ATOM 879 C CA . PHE A 1 114 ? 25.775 3.304 -44.187 1.00 94.75 114 PHE A CA 1
ATOM 880 C C . PHE A 1 114 ? 26.473 2.410 -43.156 1.00 94.75 114 PHE A C 1
ATOM 882 O O . PHE A 1 114 ? 26.176 2.515 -41.970 1.00 94.75 114 PHE A O 1
ATOM 889 N N . TRP A 1 115 ? 27.448 1.596 -43.579 1.00 94.50 115 TRP A N 1
ATOM 890 C CA . TRP A 1 115 ? 28.227 0.747 -42.672 1.00 94.50 115 TRP A CA 1
ATOM 891 C C . TRP A 1 115 ? 28.899 1.557 -41.550 1.00 94.50 115 TRP A C 1
ATOM 893 O O . TRP A 1 115 ? 28.746 1.226 -40.374 1.00 94.50 115 TRP A O 1
ATOM 903 N N . GLN A 1 116 ? 29.581 2.652 -41.898 1.00 93.75 116 GLN A N 1
ATOM 904 C CA . GLN A 1 116 ? 30.246 3.519 -40.918 1.00 93.75 116 GLN A CA 1
ATOM 905 C C . GLN A 1 116 ? 29.250 4.144 -39.928 1.00 93.75 116 GLN A C 1
ATOM 907 O O . GLN A 1 116 ? 29.506 4.172 -38.723 1.00 93.75 116 GLN A O 1
ATOM 912 N N . ARG A 1 117 ? 28.086 4.603 -40.412 1.00 94.31 117 ARG A N 1
ATOM 913 C CA . ARG A 1 117 ? 27.020 5.137 -39.548 1.00 94.31 117 ARG A CA 1
ATOM 914 C C . ARG A 1 117 ? 26.430 4.068 -38.640 1.00 94.31 117 ARG A C 1
ATOM 916 O O . ARG A 1 117 ? 26.214 4.353 -37.466 1.00 94.31 117 ARG A O 1
ATOM 923 N N . GLN A 1 118 ? 26.194 2.860 -39.152 1.00 93.56 118 GLN A N 1
ATOM 924 C CA . GLN A 1 118 ? 25.714 1.720 -38.369 1.00 93.56 118 GLN A CA 1
ATOM 925 C C . GLN A 1 118 ? 26.665 1.442 -37.198 1.00 93.56 118 GLN A C 1
ATOM 927 O O . GLN A 1 118 ? 26.221 1.325 -36.059 1.00 93.56 118 GLN A O 1
ATOM 932 N N . GLN A 1 119 ? 27.972 1.384 -37.467 1.00 92.50 119 GLN A N 1
ATOM 933 C CA . GLN A 1 119 ? 28.993 1.116 -36.457 1.00 92.50 119 GLN A CA 1
ATOM 934 C C . GLN A 1 119 ? 29.049 2.217 -35.391 1.00 92.50 119 GLN A C 1
ATOM 936 O O . GLN A 1 119 ? 28.886 1.918 -34.208 1.00 92.50 119 GLN A O 1
ATOM 941 N N . SER A 1 120 ? 29.167 3.486 -35.807 1.00 94.31 120 SER A N 1
ATOM 942 C CA . SER A 1 120 ? 29.163 4.636 -34.884 1.00 94.31 120 SER A CA 1
ATOM 943 C C . SER A 1 120 ? 27.904 4.656 -34.017 1.00 94.31 120 SER A C 1
ATOM 945 O O . SER A 1 120 ? 27.977 4.816 -32.802 1.00 94.31 120 SER A O 1
ATOM 947 N N . THR A 1 121 ? 26.743 4.407 -34.629 1.00 95.81 121 THR A N 1
ATOM 948 C CA . THR A 1 121 ? 25.451 4.375 -33.935 1.00 95.81 121 THR A CA 1
ATOM 949 C C . THR A 1 121 ? 25.411 3.287 -32.866 1.00 95.81 121 THR A C 1
ATOM 951 O O . THR A 1 121 ? 24.959 3.537 -31.751 1.00 95.81 121 THR A O 1
ATOM 954 N N . LEU A 1 122 ? 25.889 2.078 -33.167 1.00 95.06 122 LEU A N 1
ATOM 955 C CA . LEU A 1 122 ? 25.905 0.983 -32.194 1.00 95.06 122 LEU A CA 1
ATOM 956 C C . LEU A 1 122 ? 26.865 1.254 -31.033 1.00 95.06 122 LEU A C 1
ATOM 958 O O . LEU A 1 122 ? 26.534 0.926 -29.892 1.00 95.06 122 LEU A O 1
ATOM 962 N N . ASP A 1 123 ? 28.016 1.871 -31.290 1.00 94.31 123 ASP A N 1
ATOM 963 C CA . ASP A 1 123 ? 28.963 2.238 -30.235 1.00 94.31 123 ASP A CA 1
ATOM 964 C C . ASP A 1 123 ? 28.419 3.361 -29.342 1.00 94.31 123 ASP A C 1
ATOM 966 O O . ASP A 1 123 ? 28.490 3.259 -28.112 1.00 94.31 123 ASP A O 1
ATOM 970 N N . GLU A 1 124 ? 27.760 4.366 -29.922 1.00 96.06 124 GLU A N 1
ATOM 971 C CA . GLU A 1 124 ? 27.041 5.396 -29.166 1.00 96.06 124 GLU A CA 1
ATOM 972 C C . GLU A 1 124 ? 25.900 4.796 -28.329 1.00 96.06 124 GLU A C 1
ATOM 974 O O . GLU A 1 124 ? 25.776 5.096 -27.141 1.00 96.06 124 GLU A O 1
ATOM 979 N N . MET A 1 125 ? 25.106 3.875 -28.886 1.00 95.62 125 MET A N 1
ATOM 980 C CA . MET A 1 125 ? 24.033 3.191 -28.148 1.00 95.62 125 MET A CA 1
ATOM 981 C C . MET A 1 125 ? 24.570 2.317 -27.003 1.00 95.62 125 MET A C 1
ATOM 983 O O . MET A 1 125 ? 23.966 2.259 -25.924 1.00 95.62 125 MET A O 1
ATOM 987 N N . ARG A 1 126 ? 25.727 1.665 -27.177 1.00 94.75 126 ARG A N 1
ATOM 988 C CA . ARG A 1 126 ? 26.420 0.940 -26.094 1.00 94.75 126 ARG A CA 1
ATOM 989 C C . ARG A 1 126 ? 26.880 1.898 -24.994 1.00 94.75 126 ARG A C 1
ATOM 991 O O . ARG A 1 126 ? 26.667 1.609 -23.813 1.00 94.75 126 ARG A O 1
ATOM 998 N N . ALA A 1 127 ? 27.446 3.050 -25.358 1.00 95.19 127 ALA A N 1
ATOM 999 C CA . ALA A 1 127 ? 27.835 4.084 -24.402 1.00 95.19 127 ALA A CA 1
ATOM 1000 C C . ALA A 1 127 ? 26.622 4.634 -23.629 1.00 95.19 127 ALA A C 1
ATOM 1002 O O . ALA A 1 127 ? 26.673 4.752 -22.402 1.00 95.19 127 ALA A O 1
ATOM 1003 N N . LEU A 1 128 ? 25.494 4.875 -24.308 1.00 96.44 128 LEU A N 1
ATOM 1004 C CA . LEU A 1 128 ? 24.234 5.279 -23.675 1.00 96.44 128 LEU A CA 1
ATOM 1005 C C . LEU A 1 128 ? 23.687 4.202 -22.737 1.00 96.44 128 LEU A C 1
ATOM 1007 O O . LEU A 1 128 ? 23.229 4.516 -21.640 1.00 96.44 128 LEU A O 1
ATOM 1011 N N . THR A 1 129 ? 23.796 2.926 -23.109 1.00 96.12 129 THR A N 1
ATOM 1012 C CA . THR A 1 129 ? 23.401 1.805 -22.244 1.00 96.12 129 THR A CA 1
ATOM 1013 C C . THR A 1 129 ? 24.218 1.782 -20.950 1.00 96.12 129 THR A C 1
ATOM 1015 O O . THR A 1 129 ? 23.663 1.610 -19.858 1.00 96.12 129 THR A O 1
ATOM 1018 N N . LEU A 1 130 ? 25.534 1.996 -21.046 1.00 94.56 130 LEU A N 1
ATOM 1019 C CA . LEU A 1 130 ? 26.416 2.092 -19.884 1.00 94.56 130 LEU A CA 1
ATOM 1020 C C . LEU A 1 130 ? 26.074 3.316 -19.023 1.00 94.56 130 LEU A C 1
ATOM 1022 O O . LEU A 1 130 ? 25.919 3.181 -17.806 1.00 94.56 130 LEU A O 1
ATOM 1026 N N . SER A 1 131 ? 25.888 4.481 -19.650 1.00 94.44 131 SER A N 1
ATOM 1027 C CA . SER A 1 131 ? 25.474 5.715 -18.972 1.00 94.44 131 SER A CA 1
ATOM 1028 C C . SER A 1 131 ? 24.152 5.524 -18.226 1.00 94.44 131 SER A C 1
ATOM 1030 O O . SER A 1 131 ? 24.054 5.844 -17.043 1.00 94.44 131 SER A O 1
ATOM 1032 N N . PHE A 1 132 ? 23.160 4.885 -18.850 1.00 96.50 132 PHE A N 1
ATOM 1033 C CA . PHE A 1 132 ? 21.886 4.562 -18.210 1.00 96.50 132 PHE A CA 1
ATOM 1034 C C . PHE A 1 132 ? 22.069 3.651 -16.994 1.00 96.50 132 PHE A C 1
ATOM 1036 O O . PHE A 1 132 ? 21.475 3.880 -15.935 1.00 96.50 132 PHE A O 1
ATOM 1043 N N . ARG A 1 133 ? 22.914 2.619 -17.098 1.00 94.56 133 ARG A N 1
ATOM 1044 C CA . ARG A 1 133 ? 23.188 1.710 -15.976 1.00 94.56 133 ARG A CA 1
ATOM 1045 C C . ARG A 1 133 ? 23.787 2.441 -14.777 1.00 94.56 133 ARG A C 1
ATOM 1047 O O . ARG A 1 133 ? 23.344 2.211 -13.649 1.00 94.56 133 ARG A O 1
ATOM 1054 N N . VAL A 1 134 ? 24.773 3.297 -15.024 1.00 91.06 134 VAL A N 1
ATOM 1055 C CA . VAL A 1 134 ? 25.521 4.007 -13.978 1.00 91.06 134 VAL A CA 1
ATOM 1056 C C . VAL A 1 134 ? 24.704 5.161 -13.394 1.00 91.06 134 VAL A C 1
ATOM 1058 O O . VAL A 1 134 ? 24.579 5.258 -12.175 1.00 91.06 134 VAL A O 1
ATOM 1061 N N . SER A 1 135 ? 24.096 5.983 -14.245 1.00 89.75 135 SER A N 1
ATOM 1062 C CA . SER A 1 135 ? 23.456 7.245 -13.858 1.00 89.75 135 SER A CA 1
ATOM 1063 C C . SER A 1 135 ? 21.992 7.091 -13.444 1.00 89.75 135 SER A C 1
ATOM 1065 O O . SER A 1 135 ? 21.510 7.851 -12.605 1.00 89.75 135 SER A O 1
ATOM 1067 N N . VAL A 1 136 ? 21.265 6.119 -14.005 1.00 94.06 136 VAL A N 1
ATOM 1068 C CA . VAL A 1 136 ? 19.825 5.935 -13.750 1.00 94.06 136 VAL A CA 1
ATOM 1069 C C . VAL A 1 136 ? 19.570 4.663 -12.952 1.00 94.06 136 VAL A C 1
ATOM 1071 O O . VAL A 1 136 ? 19.091 4.730 -11.821 1.00 94.06 136 VAL A O 1
ATOM 1074 N N . LEU A 1 137 ? 19.910 3.490 -13.496 1.00 94.25 137 LEU A N 1
ATOM 1075 C CA . LEU A 1 137 ? 19.512 2.209 -12.900 1.00 94.25 137 LEU A CA 1
ATOM 1076 C C . LEU A 1 137 ? 20.102 2.000 -11.499 1.00 94.25 137 LEU A C 1
ATOM 1078 O O . LEU A 1 137 ? 19.412 1.501 -10.608 1.00 94.25 137 LEU A O 1
ATOM 1082 N N . LYS A 1 138 ? 21.369 2.375 -11.292 1.00 91.75 138 LYS A N 1
ATOM 1083 C CA . LYS A 1 138 ? 22.020 2.326 -9.975 1.00 91.75 138 LYS A CA 1
ATOM 1084 C C . LYS A 1 138 ? 21.255 3.164 -8.943 1.00 91.75 138 LYS A C 1
ATOM 1086 O O . LYS A 1 138 ? 20.983 2.661 -7.854 1.00 91.75 138 LYS A O 1
ATOM 1091 N N . ARG A 1 139 ? 20.854 4.388 -9.310 1.00 90.88 139 ARG A N 1
ATOM 1092 C CA . ARG A 1 139 ? 20.133 5.327 -8.433 1.00 90.88 139 ARG A CA 1
ATOM 1093 C C . ARG A 1 139 ? 18.689 4.889 -8.177 1.00 90.88 139 ARG A C 1
ATOM 1095 O O . ARG A 1 139 ? 18.223 4.942 -7.045 1.00 90.88 139 ARG A O 1
ATOM 1102 N N . LEU A 1 140 ? 17.996 4.350 -9.182 1.00 92.25 140 LEU A N 1
ATOM 1103 C CA . LEU A 1 140 ? 16.668 3.751 -8.992 1.00 92.25 140 LEU A CA 1
ATOM 1104 C C . LEU A 1 140 ? 16.712 2.591 -7.989 1.00 92.25 140 LEU A C 1
ATOM 1106 O O . LEU A 1 140 ? 15.889 2.522 -7.077 1.00 92.25 140 LEU A O 1
ATOM 1110 N N . LYS A 1 141 ? 17.710 1.707 -8.104 1.00 91.19 141 LYS A N 1
ATOM 1111 C CA . LYS A 1 141 ? 17.880 0.578 -7.177 1.00 91.19 141 LYS A CA 1
ATOM 1112 C C . LYS A 1 141 ? 18.191 1.016 -5.744 1.00 91.19 141 LYS A C 1
ATOM 1114 O O . LYS A 1 141 ? 17.753 0.343 -4.812 1.00 91.19 141 LYS A O 1
ATOM 1119 N N . SER A 1 142 ? 18.943 2.099 -5.542 1.00 87.25 142 SER A N 1
ATOM 1120 C CA . SER A 1 142 ? 19.270 2.598 -4.199 1.00 87.25 142 SER A CA 1
ATOM 1121 C C . SER A 1 142 ? 18.117 3.396 -3.578 1.00 87.25 142 SER A C 1
ATOM 1123 O O . SER A 1 142 ? 17.664 3.083 -2.465 1.00 87.25 142 SER A O 1
ATOM 1125 N N . SER A 1 143 ? 17.593 4.367 -4.327 1.00 86.31 143 SER A N 1
ATOM 1126 C CA . SER A 1 143 ? 16.694 5.405 -3.820 1.00 86.31 143 SER A CA 1
ATOM 1127 C C . SER A 1 143 ? 15.219 4.991 -3.881 1.00 86.31 143 SER A C 1
ATOM 1129 O O . SER A 1 143 ? 14.467 5.214 -2.926 1.00 86.31 143 SER A O 1
ATOM 1131 N N . CYS A 1 144 ? 14.806 4.289 -4.941 1.00 87.62 144 CYS A N 1
ATOM 1132 C CA . CYS A 1 144 ? 13.428 3.822 -5.160 1.00 87.62 144 CYS A CA 1
ATOM 1133 C C . CYS A 1 144 ? 13.224 2.366 -4.697 1.00 87.62 144 CYS A C 1
ATOM 1135 O O . CYS A 1 144 ? 12.453 1.608 -5.288 1.00 87.62 144 CYS A O 1
ATOM 1137 N N . ARG A 1 145 ? 13.915 1.951 -3.623 1.00 83.81 145 ARG A N 1
ATOM 1138 C CA . ARG A 1 145 ? 13.807 0.590 -3.068 1.00 83.81 145 ARG A CA 1
ATOM 1139 C C . ARG A 1 145 ? 12.557 0.388 -2.213 1.00 83.81 145 ARG A C 1
ATOM 1141 O O . ARG A 1 145 ? 12.115 1.308 -1.518 1.00 83.81 145 ARG A O 1
ATOM 1148 N N . SER A 1 146 ? 12.030 -0.835 -2.202 1.00 81.56 146 SER A N 1
ATOM 1149 C CA . SER A 1 146 ? 10.991 -1.242 -1.254 1.00 81.56 146 SER A CA 1
ATOM 1150 C C . SER A 1 146 ? 11.489 -1.175 0.185 1.00 81.56 146 SER A C 1
ATOM 1152 O O . SER A 1 146 ? 12.655 -1.450 0.473 1.00 81.56 146 SER A O 1
ATOM 1154 N N . TYR A 1 147 ? 10.592 -0.809 1.098 1.00 78.94 147 TYR A N 1
ATOM 1155 C CA . TYR A 1 147 ? 10.837 -0.986 2.521 1.00 78.94 147 TYR A CA 1
ATOM 1156 C C . TYR A 1 147 ? 10.649 -2.470 2.847 1.00 78.94 147 TYR A C 1
ATOM 1158 O O . TYR A 1 147 ? 9.525 -2.963 2.871 1.00 78.94 147 TYR A O 1
ATOM 1166 N N . ASP A 1 148 ? 11.759 -3.184 3.017 1.00 68.25 148 ASP A N 1
ATOM 1167 C CA . ASP A 1 148 ? 11.759 -4.620 3.287 1.00 68.25 148 ASP A CA 1
ATOM 1168 C C . ASP A 1 148 ? 11.979 -4.847 4.787 1.00 68.25 148 ASP A C 1
ATOM 1170 O O . ASP A 1 148 ? 13.105 -4.915 5.281 1.00 68.25 148 ASP A O 1
ATOM 1174 N N . SER A 1 149 ? 10.879 -4.871 5.535 1.00 67.38 149 SER A N 1
ATOM 1175 C CA . SER A 1 149 ? 10.864 -5.326 6.921 1.00 67.38 149 SER A CA 1
ATOM 1176 C C . SER A 1 149 ? 9.952 -6.541 6.998 1.00 67.38 149 SER A C 1
ATOM 1178 O O . SER A 1 149 ? 8.819 -6.510 6.515 1.00 67.38 149 SER A O 1
ATOM 1180 N N . LYS A 1 150 ? 10.447 -7.613 7.631 1.00 65.56 150 LYS A N 1
ATOM 1181 C CA . LYS A 1 150 ? 9.734 -8.894 7.785 1.00 65.56 150 LYS A CA 1
ATOM 1182 C C . LYS A 1 150 ? 8.356 -8.745 8.454 1.00 65.56 150 LYS A C 1
ATOM 1184 O O . LYS A 1 150 ? 7.532 -9.643 8.330 1.00 65.56 150 LYS A O 1
ATOM 1189 N N . ASN A 1 151 ? 8.097 -7.606 9.100 1.00 62.34 151 ASN A N 1
ATOM 1190 C CA . ASN A 1 151 ? 6.888 -7.332 9.874 1.00 62.34 151 ASN A CA 1
ATOM 1191 C C . ASN A 1 151 ? 5.888 -6.397 9.164 1.00 62.34 151 ASN A C 1
ATOM 1193 O O . ASN A 1 151 ? 4.904 -5.996 9.775 1.00 62.34 151 ASN A O 1
ATOM 1197 N N . VAL A 1 152 ? 6.112 -6.018 7.899 1.00 73.25 152 VAL A N 1
ATOM 1198 C CA . VAL A 1 152 ? 5.192 -5.112 7.185 1.00 73.25 152 VAL A CA 1
ATOM 1199 C C . VAL A 1 152 ? 3.948 -5.872 6.739 1.00 73.25 152 VAL A C 1
ATOM 1201 O O . VAL A 1 152 ? 3.977 -6.691 5.813 1.00 73.25 152 VAL A O 1
ATOM 1204 N N . THR A 1 153 ? 2.819 -5.573 7.371 1.00 77.44 153 THR A N 1
ATOM 1205 C CA . THR A 1 153 ? 1.528 -6.203 7.060 1.00 77.44 153 THR A CA 1
ATOM 1206 C C . THR A 1 153 ? 0.707 -5.398 6.050 1.00 77.44 153 THR A C 1
ATOM 1208 O O . THR A 1 153 ? -0.195 -5.952 5.416 1.00 77.44 153 THR A O 1
ATOM 1211 N N . LEU A 1 154 ? 1.076 -4.134 5.809 1.00 83.56 154 LEU A N 1
ATOM 1212 C CA . LEU A 1 154 ? 0.369 -3.195 4.934 1.00 83.56 154 LEU A CA 1
ATOM 1213 C C . LEU A 1 154 ? 0.281 -3.674 3.472 1.00 83.56 154 LEU A C 1
ATOM 1215 O O . LEU A 1 154 ? 1.289 -3.843 2.777 1.00 83.56 154 LEU A O 1
ATOM 1219 N N . LYS A 1 155 ? -0.953 -3.813 2.964 1.00 86.75 155 LYS A N 1
ATOM 1220 C CA . LYS A 1 155 ? -1.244 -4.239 1.579 1.00 86.75 155 LYS A CA 1
ATOM 1221 C C . LYS A 1 155 ? -0.584 -3.336 0.530 1.00 86.75 155 LYS A C 1
ATOM 1223 O O . LYS A 1 155 ? 0.007 -3.849 -0.422 1.00 86.75 155 LYS A O 1
ATOM 1228 N N . LEU A 1 156 ? -0.628 -2.015 0.733 1.00 87.31 156 LEU A N 1
ATOM 1229 C CA . LEU A 1 156 ? -0.018 -1.024 -0.162 1.00 87.31 156 LEU A CA 1
ATOM 1230 C C . LEU A 1 156 ? 1.490 -1.275 -0.336 1.00 87.31 156 LEU A C 1
ATOM 1232 O O . LEU A 1 156 ? 1.997 -1.263 -1.457 1.00 87.31 156 LEU A O 1
ATOM 1236 N N . SER A 1 157 ? 2.200 -1.566 0.758 1.00 89.06 157 SER A N 1
ATOM 1237 C CA . SER A 1 157 ? 3.648 -1.802 0.732 1.00 89.06 157 SER A CA 1
ATOM 1238 C C . SER A 1 157 ? 4.013 -3.108 0.016 1.00 89.06 157 SER A C 1
ATOM 1240 O O . SER A 1 157 ? 4.967 -3.156 -0.768 1.00 89.06 157 SER A O 1
ATOM 1242 N N . LYS A 1 158 ? 3.200 -4.160 0.193 1.00 89.19 158 LYS A N 1
ATOM 1243 C CA . LYS A 1 158 ? 3.348 -5.433 -0.536 1.00 89.19 158 LYS A CA 1
ATOM 1244 C C . LYS A 1 158 ? 3.126 -5.270 -2.038 1.00 89.19 158 LYS A C 1
ATOM 1246 O O . LYS A 1 158 ? 3.848 -5.868 -2.834 1.00 89.19 158 LYS A O 1
ATOM 1251 N N . GLN A 1 159 ? 2.128 -4.484 -2.443 1.00 90.75 159 GLN A N 1
ATOM 1252 C CA . GLN A 1 159 ? 1.884 -4.200 -3.858 1.00 90.75 159 GLN A CA 1
ATOM 1253 C C . GLN A 1 159 ? 3.038 -3.401 -4.465 1.00 90.75 159 GLN A C 1
ATOM 1255 O O . GLN A 1 159 ? 3.618 -3.847 -5.448 1.00 90.75 159 GLN A O 1
ATOM 1260 N N . TYR A 1 160 ? 3.441 -2.307 -3.821 1.00 92.25 160 TYR A N 1
ATOM 1261 C CA . TYR A 1 160 ? 4.573 -1.498 -4.268 1.00 92.25 160 TYR A CA 1
ATOM 1262 C C . TYR A 1 160 ? 5.865 -2.323 -4.408 1.00 92.25 160 TYR A C 1
ATOM 1264 O O . TYR A 1 160 ? 6.567 -2.216 -5.409 1.00 92.25 160 TYR A O 1
ATOM 1272 N N . SER A 1 161 ? 6.145 -3.226 -3.465 1.00 90.94 161 SER A N 1
ATOM 1273 C CA . SER A 1 161 ? 7.317 -4.111 -3.543 1.00 90.94 161 SER A CA 1
ATOM 1274 C C . SER A 1 161 ? 7.289 -5.046 -4.759 1.00 90.94 161 SER A C 1
ATOM 1276 O O . SER A 1 161 ? 8.335 -5.315 -5.350 1.00 90.94 161 SER A O 1
ATOM 1278 N N . ARG A 1 162 ? 6.106 -5.536 -5.157 1.00 91.62 162 ARG A N 1
ATOM 1279 C CA . ARG A 1 162 ? 5.946 -6.332 -6.386 1.00 91.62 162 ARG A CA 1
ATOM 1280 C C . ARG A 1 162 ? 6.165 -5.478 -7.631 1.00 91.62 162 ARG A C 1
ATOM 1282 O O . ARG A 1 162 ? 6.902 -5.905 -8.517 1.00 91.62 162 ARG A O 1
ATOM 1289 N N . ASP A 1 163 ? 5.584 -4.281 -7.660 1.00 93.06 163 ASP A N 1
ATOM 1290 C CA . ASP A 1 163 ? 5.712 -3.342 -8.778 1.00 93.06 163 ASP A CA 1
ATOM 1291 C C . ASP A 1 163 ? 7.191 -2.987 -9.020 1.00 93.06 163 ASP A C 1
ATOM 1293 O O . ASP A 1 163 ? 7.693 -3.133 -10.132 1.00 93.06 163 ASP A O 1
ATOM 1297 N N . VAL A 1 164 ? 7.932 -2.628 -7.964 1.00 92.69 164 VAL A N 1
ATOM 1298 C CA . VAL A 1 164 ? 9.368 -2.297 -8.038 1.00 92.69 164 VAL A CA 1
ATOM 1299 C C . VAL A 1 164 ? 10.205 -3.467 -8.557 1.00 92.69 164 VAL A C 1
ATOM 1301 O O . VAL A 1 164 ? 11.054 -3.277 -9.427 1.00 92.69 164 VAL A O 1
ATOM 1304 N N . ARG A 1 165 ? 9.966 -4.692 -8.065 1.00 92.94 165 ARG A N 1
ATOM 1305 C CA . ARG A 1 165 ? 10.688 -5.886 -8.543 1.00 92.94 165 ARG A CA 1
ATOM 1306 C C . ARG A 1 165 ? 10.425 -6.148 -10.023 1.00 92.94 165 ARG A C 1
ATOM 1308 O O . ARG A 1 165 ? 11.357 -6.498 -10.747 1.00 92.94 165 ARG A O 1
ATOM 1315 N N . ARG A 1 166 ? 9.181 -5.951 -10.471 1.00 95.25 166 ARG A N 1
ATOM 1316 C CA . ARG A 1 166 ? 8.808 -6.060 -11.883 1.00 95.25 166 ARG A CA 1
ATOM 1317 C C . ARG A 1 166 ? 9.539 -5.015 -12.725 1.00 95.25 166 ARG A C 1
ATOM 1319 O O . ARG A 1 166 ? 10.244 -5.405 -13.648 1.00 95.25 166 ARG A O 1
ATOM 1326 N N . PHE A 1 167 ? 9.458 -3.729 -12.371 1.00 95.81 167 PHE A N 1
ATOM 1327 C CA . PHE A 1 167 ? 10.157 -2.668 -13.109 1.00 95.81 167 PHE A CA 1
ATOM 1328 C C . PHE A 1 167 ? 11.665 -2.911 -13.174 1.00 95.81 167 PHE A C 1
ATOM 1330 O O . PHE A 1 167 ? 12.260 -2.827 -14.246 1.00 95.81 167 PHE A O 1
ATOM 1337 N N . GLN A 1 168 ? 12.286 -3.285 -12.054 1.00 94.94 168 GLN A N 1
ATOM 1338 C CA . GLN A 1 168 ? 13.709 -3.606 -12.011 1.00 94.94 168 GLN A CA 1
ATOM 1339 C C . GLN A 1 168 ? 14.070 -4.756 -12.963 1.00 94.94 168 GLN A C 1
ATOM 1341 O O . GLN A 1 168 ? 15.075 -4.670 -13.671 1.00 94.94 168 GLN A O 1
ATOM 1346 N N . SER A 1 169 ? 13.280 -5.833 -12.964 1.00 96.00 169 SER A N 1
ATOM 1347 C CA . SER A 1 169 ? 13.475 -6.974 -13.861 1.00 96.00 169 SER A CA 1
ATOM 1348 C C . SER A 1 169 ? 13.323 -6.564 -15.326 1.00 96.00 169 SER A C 1
ATOM 1350 O O . SER A 1 169 ? 14.197 -6.860 -16.141 1.00 96.00 169 SER A O 1
ATOM 1352 N N . ASP A 1 170 ? 12.255 -5.836 -15.651 1.00 96.56 170 ASP A N 1
ATOM 1353 C CA . ASP A 1 170 ? 11.920 -5.448 -17.021 1.00 96.56 170 ASP A CA 1
ATOM 1354 C C . ASP A 1 170 ? 12.952 -4.467 -17.605 1.00 96.56 170 ASP A C 1
ATOM 1356 O O . ASP A 1 170 ? 13.386 -4.644 -18.744 1.00 96.56 170 ASP A O 1
ATOM 1360 N N . VAL A 1 171 ? 13.434 -3.496 -16.816 1.00 96.62 171 VAL A N 1
ATOM 1361 C CA . VAL A 1 171 ? 14.516 -2.579 -17.224 1.00 96.62 171 VAL A CA 1
ATOM 1362 C C . VAL A 1 171 ? 15.817 -3.344 -17.466 1.00 96.62 171 VAL A C 1
ATOM 1364 O O . VAL A 1 171 ? 16.462 -3.160 -18.496 1.00 96.62 171 VAL A O 1
ATOM 1367 N N . VAL A 1 172 ? 16.215 -4.233 -16.548 1.00 95.69 172 VAL A N 1
ATOM 1368 C CA . VAL A 1 172 ? 17.439 -5.038 -16.719 1.00 95.69 172 VAL A CA 1
ATOM 1369 C C . VAL A 1 172 ? 17.338 -5.927 -17.957 1.00 95.69 172 VAL A C 1
ATOM 1371 O O . VAL A 1 172 ? 18.318 -6.049 -18.691 1.00 95.69 172 VAL A O 1
ATOM 1374 N N . LYS A 1 173 ? 16.166 -6.518 -18.211 1.00 95.25 173 LYS A N 1
ATOM 1375 C CA . LYS A 1 173 ? 15.913 -7.336 -19.399 1.00 95.25 173 LYS A CA 1
ATOM 1376 C C . LYS A 1 173 ? 16.033 -6.514 -20.683 1.00 95.25 173 LYS A C 1
ATOM 1378 O O . LYS A 1 173 ? 16.711 -6.963 -21.600 1.00 95.25 173 LYS A O 1
ATOM 1383 N N . ALA A 1 174 ? 15.444 -5.318 -20.734 1.00 94.38 174 ALA A N 1
ATOM 1384 C CA . ALA A 1 174 ? 15.530 -4.432 -21.896 1.00 94.38 174 ALA A CA 1
ATOM 1385 C C . ALA A 1 174 ? 16.981 -4.012 -22.199 1.00 94.38 174 ALA A C 1
ATOM 1387 O O . ALA A 1 174 ? 17.431 -4.123 -23.338 1.00 94.38 174 ALA A O 1
ATOM 1388 N N . LEU A 1 175 ? 17.744 -3.620 -21.170 1.00 95.25 175 LEU A N 1
ATOM 1389 C CA . LEU A 1 175 ? 19.152 -3.238 -21.328 1.00 95.25 175 LEU A CA 1
ATOM 1390 C C . LEU A 1 175 ? 20.032 -4.419 -21.761 1.00 95.25 175 LEU A C 1
ATOM 1392 O O . LEU A 1 175 ? 20.923 -4.238 -22.580 1.00 95.25 175 LEU A O 1
ATOM 1396 N N . ARG A 1 176 ? 19.811 -5.622 -21.211 1.00 94.75 176 ARG A N 1
ATOM 1397 C CA . ARG A 1 176 ? 20.547 -6.829 -21.630 1.00 94.75 176 ARG A CA 1
ATOM 1398 C C . ARG A 1 176 ? 20.230 -7.203 -23.072 1.00 94.75 176 ARG A C 1
ATOM 1400 O O . ARG A 1 176 ? 21.152 -7.355 -23.854 1.00 94.75 176 ARG A O 1
ATOM 1407 N N . ALA A 1 177 ? 18.949 -7.240 -23.438 1.00 92.38 177 ALA A N 1
ATOM 1408 C CA . ALA A 1 177 ? 18.536 -7.533 -24.807 1.00 92.38 177 ALA A CA 1
ATOM 1409 C C . ALA A 1 177 ? 19.120 -6.533 -25.823 1.00 92.38 177 ALA A C 1
ATOM 1411 O O . ALA A 1 177 ? 19.453 -6.924 -26.936 1.00 92.38 177 ALA A O 1
ATOM 1412 N N . SER A 1 178 ? 19.263 -5.256 -25.445 1.00 94.06 178 SER A N 1
ATOM 1413 C CA . SER A 1 178 ? 19.928 -4.240 -26.273 1.00 94.06 178 SER A CA 1
ATOM 1414 C C . SER A 1 178 ? 21.425 -4.528 -26.460 1.00 94.06 178 SER A C 1
ATOM 1416 O O . SER A 1 178 ? 21.930 -4.491 -27.584 1.00 94.06 178 SER A O 1
ATOM 1418 N N . GLU A 1 179 ? 22.135 -4.874 -25.381 1.00 93.88 179 GLU A N 1
ATOM 1419 C CA . GLU A 1 179 ? 23.559 -5.231 -25.442 1.00 93.88 179 GLU A CA 1
ATOM 1420 C C . GLU A 1 179 ? 23.811 -6.513 -26.226 1.00 93.88 179 GLU A C 1
ATOM 1422 O O . GLU A 1 179 ? 24.720 -6.542 -27.052 1.00 93.88 179 GLU A O 1
ATOM 1427 N N . ASP A 1 180 ? 23.018 -7.554 -25.982 1.00 93.38 180 ASP A N 1
ATOM 1428 C CA . ASP A 1 180 ? 23.151 -8.849 -26.647 1.00 93.38 180 ASP A CA 1
ATOM 1429 C C . ASP A 1 180 ? 22.923 -8.694 -28.155 1.00 93.38 180 ASP A C 1
ATOM 1431 O O . ASP A 1 180 ? 23.742 -9.145 -28.959 1.00 93.38 180 ASP A O 1
ATOM 1435 N N . LEU A 1 181 ? 21.887 -7.942 -28.546 1.00 93.25 181 LEU A N 1
ATOM 1436 C CA . LEU A 1 181 ? 21.621 -7.632 -29.947 1.00 93.25 181 LEU A CA 1
ATOM 1437 C C . LEU A 1 181 ? 22.758 -6.799 -30.565 1.00 93.25 181 LEU A C 1
ATOM 1439 O O . LEU A 1 181 ? 23.269 -7.148 -31.629 1.00 93.25 181 LEU A O 1
ATOM 1443 N N . SER A 1 182 ? 23.231 -5.760 -29.872 1.00 92.81 182 SER A N 1
ATOM 1444 C CA . SER A 1 182 ? 24.354 -4.936 -30.343 1.00 92.81 182 SER A CA 1
ATOM 1445 C C . SER A 1 182 ? 25.659 -5.730 -30.469 1.00 92.81 182 SER A C 1
ATOM 1447 O O . SER A 1 182 ? 26.482 -5.420 -31.327 1.00 92.81 182 SER A O 1
ATOM 1449 N N . ARG A 1 183 ? 25.896 -6.732 -29.613 1.00 91.38 183 ARG A N 1
ATOM 1450 C CA . ARG A 1 183 ? 27.073 -7.618 -29.680 1.00 91.38 183 ARG A CA 1
ATOM 1451 C C . ARG A 1 183 ? 26.973 -8.622 -30.821 1.00 91.38 183 ARG A C 1
ATOM 1453 O O . ARG A 1 183 ? 27.988 -8.899 -31.454 1.00 91.38 183 ARG A O 1
ATOM 1460 N N . SER A 1 184 ? 25.772 -9.126 -31.103 1.00 91.88 184 SER A N 1
ATOM 1461 C CA . SER A 1 184 ? 25.552 -10.109 -32.171 1.00 91.88 184 SER A CA 1
ATOM 1462 C C . SER A 1 184 ? 25.959 -9.589 -33.559 1.00 91.88 184 SER A C 1
ATOM 1464 O O . SER A 1 184 ? 26.435 -10.358 -34.387 1.00 91.88 184 SER A O 1
ATOM 1466 N N . TYR A 1 185 ? 25.919 -8.270 -33.781 1.00 92.12 185 TYR A N 1
ATOM 1467 C CA . TYR A 1 185 ? 26.328 -7.637 -35.041 1.00 92.12 185 TYR A CA 1
ATOM 1468 C C . TYR A 1 185 ? 27.734 -8.018 -35.536 1.00 92.12 185 TYR A C 1
ATOM 1470 O O . TYR A 1 185 ? 27.954 -8.077 -36.744 1.00 92.12 185 TYR A O 1
ATOM 1478 N N . ALA A 1 186 ? 28.674 -8.319 -34.635 1.00 86.25 186 ALA A N 1
ATOM 1479 C CA . ALA A 1 186 ? 30.030 -8.692 -35.031 1.00 86.25 186 ALA A CA 1
ATOM 1480 C C . ALA A 1 186 ? 30.085 -10.038 -35.781 1.00 86.25 186 ALA A C 1
ATOM 1482 O O . ALA A 1 186 ? 30.836 -10.169 -36.741 1.00 86.25 186 ALA A O 1
ATOM 1483 N N . ASN A 1 187 ? 29.276 -11.022 -35.367 1.00 83.00 187 ASN A N 1
ATOM 1484 C CA . ASN A 1 187 ? 29.421 -12.429 -35.776 1.00 83.00 187 ASN A CA 1
ATOM 1485 C C . ASN A 1 187 ? 28.134 -13.062 -36.340 1.00 83.00 187 ASN A C 1
ATOM 1487 O O . ASN A 1 187 ? 28.090 -14.274 -36.541 1.00 83.00 187 ASN A O 1
ATOM 1491 N N . GLY A 1 188 ? 27.096 -12.260 -36.575 1.00 88.31 188 GLY A N 1
ATOM 1492 C CA . GLY A 1 188 ? 25.791 -12.696 -37.074 1.00 88.31 188 GLY A CA 1
ATOM 1493 C C . GLY A 1 188 ? 24.684 -12.274 -36.114 1.00 88.31 188 GLY A C 1
ATOM 1494 O O . GLY A 1 188 ? 24.675 -12.672 -34.948 1.00 88.31 188 GLY A O 1
ATOM 1495 N N . ILE A 1 189 ? 23.757 -11.448 -36.596 1.00 90.94 189 ILE A N 1
ATOM 1496 C CA . ILE A 1 189 ? 22.660 -10.903 -35.798 1.00 90.94 189 ILE A CA 1
ATOM 1497 C C . ILE A 1 189 ? 21.738 -12.036 -35.349 1.00 90.94 189 ILE A C 1
ATOM 1499 O O . ILE A 1 189 ? 21.141 -12.737 -36.170 1.00 90.94 189 ILE A O 1
ATOM 1503 N N . ASP A 1 190 ? 21.561 -12.166 -34.033 1.00 89.50 190 ASP A N 1
ATOM 1504 C CA . ASP A 1 190 ? 20.576 -13.087 -33.473 1.00 89.50 190 ASP A CA 1
ATOM 1505 C C . ASP A 1 190 ? 19.176 -12.488 -33.622 1.00 89.50 190 ASP A C 1
ATOM 1507 O O . ASP A 1 190 ? 18.706 -11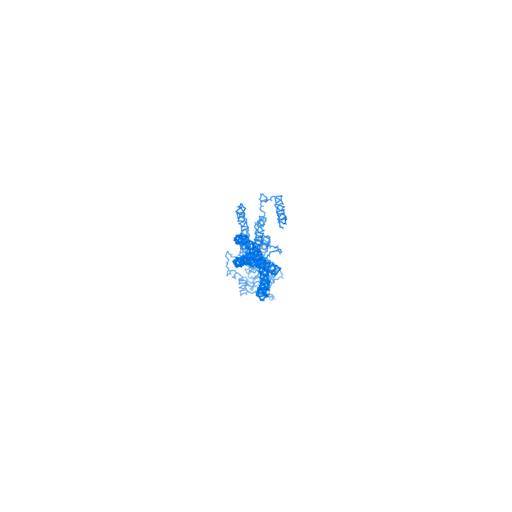.688 -32.809 1.00 89.50 190 ASP A O 1
ATOM 1511 N N . GLN A 1 191 ? 18.494 -12.899 -34.687 1.00 87.50 191 GLN A N 1
ATOM 1512 C CA . GLN A 1 191 ? 17.171 -12.391 -35.037 1.00 87.50 191 GLN A CA 1
ATOM 1513 C C . GLN A 1 191 ? 16.101 -12.717 -33.981 1.00 87.50 191 GLN A C 1
ATOM 1515 O O . GLN A 1 191 ? 15.067 -12.052 -33.940 1.00 87.50 191 GLN A O 1
ATOM 1520 N N . LYS A 1 192 ? 16.342 -13.689 -33.084 1.00 88.25 192 LYS A N 1
ATOM 1521 C CA . LYS A 1 192 ? 15.429 -13.999 -31.967 1.00 88.25 192 LYS A CA 1
ATOM 1522 C C . LYS A 1 192 ? 15.374 -12.879 -30.930 1.00 88.25 192 LYS A C 1
ATOM 1524 O O . LYS A 1 192 ? 14.446 -12.835 -30.127 1.00 88.25 192 LYS A O 1
ATOM 1529 N N . LEU A 1 193 ? 16.370 -11.992 -30.925 1.00 87.75 193 LEU A N 1
ATOM 1530 C CA . LEU A 1 193 ? 16.423 -10.831 -30.042 1.00 87.75 193 LEU A CA 1
ATOM 1531 C C . LEU A 1 193 ? 15.652 -9.630 -30.600 1.00 87.75 193 LEU A C 1
ATOM 1533 O O . LEU A 1 193 ? 15.558 -8.605 -29.918 1.00 87.75 193 LEU A O 1
ATOM 1537 N N . PHE A 1 194 ? 15.112 -9.709 -31.818 1.00 89.31 194 PHE A N 1
ATOM 1538 C CA . PHE A 1 194 ? 14.275 -8.643 -32.348 1.00 89.31 194 PHE A CA 1
ATOM 1539 C C . PHE A 1 194 ? 12.932 -8.545 -31.613 1.00 89.31 194 PHE A C 1
ATOM 1541 O O . PHE A 1 194 ? 12.384 -9.524 -31.113 1.00 89.31 194 PHE A O 1
ATOM 1548 N N . CYS A 1 195 ? 12.426 -7.323 -31.514 1.00 82.62 195 CYS A N 1
ATOM 1549 C CA . CYS A 1 195 ? 11.180 -6.976 -30.862 1.00 82.62 195 CYS A CA 1
ATOM 1550 C C . CYS A 1 195 ? 10.048 -6.888 -31.888 1.00 82.62 195 CYS A C 1
ATOM 1552 O O . CYS A 1 195 ? 10.218 -6.315 -32.965 1.00 82.62 195 CYS A O 1
ATOM 1554 N N . ASP A 1 196 ? 8.861 -7.339 -31.498 1.00 79.69 196 ASP A N 1
ATOM 1555 C CA . ASP A 1 196 ? 7.634 -7.162 -32.276 1.00 79.69 196 ASP A CA 1
ATOM 1556 C C . ASP A 1 196 ? 6.998 -5.807 -31.930 1.00 79.69 196 ASP A C 1
ATOM 1558 O O . ASP A 1 196 ? 6.193 -5.696 -31.007 1.00 79.69 196 ASP A O 1
ATOM 1562 N N . VAL A 1 197 ? 7.436 -4.748 -32.612 1.00 79.44 197 VAL A N 1
ATOM 1563 C CA . VAL A 1 197 ? 6.989 -3.357 -32.389 1.00 79.44 197 VAL A CA 1
ATOM 1564 C C . VAL A 1 197 ? 6.682 -2.707 -33.726 1.00 79.44 197 VAL A C 1
ATOM 1566 O O . VAL A 1 197 ? 7.409 -2.953 -34.682 1.00 79.44 197 VAL A O 1
ATOM 1569 N N . ASP A 1 198 ? 5.672 -1.839 -33.786 1.00 79.94 198 ASP A N 1
ATOM 1570 C CA . ASP A 1 198 ? 5.075 -1.331 -35.033 1.00 79.94 198 ASP A CA 1
ATOM 1571 C C . ASP A 1 198 ? 6.084 -0.789 -36.057 1.00 79.94 198 ASP A C 1
ATOM 1573 O O . ASP A 1 198 ? 5.997 -1.095 -37.246 1.00 79.94 198 ASP A O 1
ATOM 1577 N N . PHE A 1 199 ? 7.073 -0.000 -35.626 1.00 79.38 199 PHE A N 1
ATOM 1578 C CA . PHE A 1 199 ? 8.111 0.506 -36.531 1.00 79.38 199 PHE A CA 1
ATOM 1579 C C . PHE A 1 199 ? 9.071 -0.597 -37.002 1.00 79.38 199 PHE A C 1
ATOM 1581 O O . PHE A 1 199 ? 9.321 -0.738 -38.195 1.00 79.38 199 PHE A O 1
ATOM 1588 N N . SER A 1 200 ? 9.557 -1.439 -36.087 1.00 75.81 200 SER A N 1
ATOM 1589 C CA . SER A 1 200 ? 10.417 -2.582 -3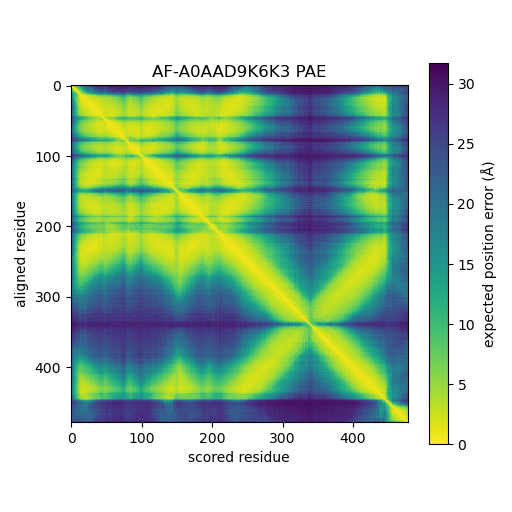6.426 1.00 75.81 200 SER A CA 1
ATOM 1590 C C . SER A 1 200 ? 9.698 -3.592 -37.340 1.00 75.81 200 SER A C 1
ATOM 1592 O O . SER A 1 200 ? 10.285 -4.112 -38.286 1.00 75.81 200 SER A O 1
ATOM 1594 N N . ALA A 1 201 ? 8.397 -3.804 -37.127 1.00 75.50 201 ALA A N 1
ATOM 1595 C CA . ALA A 1 201 ? 7.543 -4.632 -37.968 1.00 75.50 201 ALA A CA 1
ATOM 1596 C C . ALA A 1 201 ? 7.312 -4.015 -39.359 1.00 75.50 201 ALA A C 1
ATOM 1598 O O . ALA A 1 201 ? 7.334 -4.740 -40.350 1.00 75.50 201 ALA A O 1
ATOM 1599 N N . ARG A 1 202 ? 7.169 -2.687 -39.476 1.00 79.12 202 ARG A N 1
ATOM 1600 C CA . ARG A 1 202 ? 7.121 -2.001 -40.784 1.00 79.12 202 ARG A CA 1
ATOM 1601 C C . ARG A 1 202 ? 8.403 -2.184 -41.592 1.00 79.12 202 ARG A C 1
ATOM 1603 O O . ARG A 1 202 ? 8.329 -2.401 -42.800 1.00 79.12 202 ARG A O 1
ATOM 1610 N N . VAL A 1 203 ? 9.565 -2.194 -40.935 1.00 79.12 203 VAL A N 1
ATOM 1611 C CA . VAL A 1 203 ? 10.842 -2.513 -41.600 1.00 79.12 203 VAL A CA 1
ATOM 1612 C C . VAL A 1 203 ? 10.822 -3.931 -42.187 1.00 79.12 203 VAL A C 1
ATOM 1614 O O . VAL A 1 203 ? 11.332 -4.126 -43.286 1.00 79.12 203 VAL A O 1
ATOM 1617 N N . LEU A 1 204 ? 10.172 -4.903 -41.531 1.00 76.50 204 LEU A N 1
ATOM 1618 C CA . LEU A 1 204 ? 10.013 -6.265 -42.071 1.00 76.50 204 LEU A CA 1
ATOM 1619 C C . LEU A 1 204 ? 9.162 -6.330 -43.343 1.00 76.50 204 LEU A C 1
ATOM 1621 O O . LEU A 1 204 ? 9.351 -7.248 -44.139 1.00 76.50 204 LEU A O 1
ATOM 1625 N N . LEU A 1 205 ? 8.213 -5.404 -43.499 1.00 80.44 205 LEU A N 1
ATOM 1626 C CA . LEU A 1 205 ? 7.331 -5.331 -44.665 1.00 80.44 205 LEU A CA 1
ATOM 1627 C C . LEU A 1 205 ? 8.017 -4.661 -45.857 1.00 80.44 205 LEU A C 1
ATOM 1629 O O . LEU A 1 205 ? 7.758 -5.027 -46.999 1.00 80.44 205 LEU A O 1
ATOM 1633 N N . CYS A 1 206 ? 8.876 -3.678 -45.589 1.00 80.75 206 CYS A N 1
ATOM 1634 C CA . CYS A 1 206 ? 9.446 -2.821 -46.628 1.00 80.75 206 CYS A CA 1
ATOM 1635 C C . CYS A 1 206 ? 10.875 -3.189 -47.030 1.00 80.75 206 CYS A C 1
ATOM 1637 O O . CYS A 1 206 ? 11.364 -2.681 -48.035 1.00 80.75 206 CYS A O 1
ATOM 1639 N N . CYS A 1 207 ? 11.549 -4.034 -46.252 1.00 84.88 207 CYS A N 1
ATOM 1640 C CA . CYS A 1 207 ? 12.909 -4.493 -46.514 1.00 84.88 207 CYS A CA 1
ATOM 1641 C C . CYS A 1 207 ? 12.965 -6.025 -46.510 1.00 84.88 207 CYS A C 1
ATOM 1643 O O . CYS A 1 207 ? 12.232 -6.685 -45.767 1.00 84.88 207 CYS A O 1
ATOM 1645 N N . ASP A 1 208 ? 13.886 -6.604 -47.284 1.00 83.38 208 ASP A N 1
ATOM 1646 C CA . ASP A 1 208 ? 14.134 -8.045 -47.244 1.00 83.38 208 ASP A CA 1
ATOM 1647 C C . ASP A 1 208 ? 14.924 -8.402 -45.978 1.00 83.38 208 ASP A C 1
ATOM 1649 O O . ASP A 1 208 ? 16.150 -8.477 -45.964 1.00 83.38 208 ASP A O 1
ATOM 1653 N N . HIS A 1 209 ? 14.206 -8.618 -44.878 1.00 76.88 209 HIS A N 1
ATOM 1654 C CA . HIS A 1 209 ? 14.790 -8.960 -43.583 1.00 76.88 209 HIS A CA 1
ATOM 1655 C C . HIS A 1 209 ? 15.445 -10.349 -43.549 1.00 76.88 209 HIS A C 1
ATOM 1657 O O . HIS A 1 209 ? 16.208 -10.624 -42.624 1.00 76.88 209 HIS A O 1
ATOM 1663 N N . LYS A 1 210 ? 15.154 -11.228 -44.521 1.00 82.88 210 LYS A N 1
ATOM 1664 C CA . LYS A 1 210 ? 15.816 -12.536 -44.636 1.00 82.88 210 LYS A CA 1
ATOM 1665 C C . LYS A 1 210 ? 17.194 -12.377 -45.263 1.00 82.88 210 LYS A C 1
ATOM 1667 O O . LYS A 1 210 ? 18.135 -13.022 -44.808 1.00 82.88 210 LYS A O 1
ATOM 1672 N N . ALA A 1 211 ? 17.313 -11.509 -46.267 1.00 85.38 211 ALA A N 1
ATOM 1673 C CA . ALA A 1 211 ? 18.585 -11.196 -46.905 1.00 85.38 211 ALA A CA 1
ATOM 1674 C C . ALA A 1 211 ? 19.418 -10.186 -46.099 1.00 85.38 211 ALA A C 1
ATOM 1676 O O . ALA A 1 211 ? 20.633 -10.344 -46.002 1.00 85.38 211 ALA A O 1
ATOM 1677 N N . PHE A 1 212 ? 18.794 -9.174 -45.487 1.00 91.44 212 PHE A N 1
ATOM 1678 C CA . PHE A 1 212 ? 19.484 -8.056 -44.828 1.00 91.44 212 PHE A CA 1
ATOM 1679 C C . PHE A 1 212 ? 18.976 -7.769 -43.401 1.00 91.44 212 PHE A C 1
ATOM 1681 O O . PHE A 1 212 ? 18.479 -6.670 -43.123 1.00 91.44 212 PHE A O 1
ATOM 1688 N N . PRO A 1 213 ? 19.148 -8.703 -42.443 1.00 90.94 213 PRO A N 1
ATOM 1689 C CA . PRO A 1 213 ? 18.801 -8.471 -41.035 1.00 90.94 213 PRO A CA 1
ATOM 1690 C C . PRO A 1 213 ? 19.417 -7.198 -40.429 1.00 90.94 213 PRO A C 1
ATOM 1692 O O . PRO A 1 213 ? 18.854 -6.618 -39.499 1.00 90.94 213 PRO A O 1
ATOM 1695 N N . VAL A 1 214 ? 20.556 -6.734 -40.961 1.00 91.69 214 VAL A N 1
ATOM 1696 C CA . VAL A 1 214 ? 21.250 -5.515 -40.512 1.00 91.69 214 VAL A CA 1
ATOM 1697 C C . VAL A 1 214 ? 20.378 -4.254 -40.543 1.00 91.69 214 VAL A C 1
ATOM 1699 O O . VAL A 1 214 ? 20.552 -3.380 -39.692 1.00 91.69 214 VAL A O 1
ATOM 1702 N N . LEU A 1 215 ? 19.398 -4.173 -41.449 1.00 92.12 215 LEU A N 1
ATOM 1703 C CA . LEU A 1 215 ? 18.510 -3.010 -41.580 1.00 92.12 215 LEU A CA 1
ATOM 1704 C C . LEU A 1 215 ? 17.572 -2.841 -40.377 1.00 92.12 215 LEU A C 1
ATOM 1706 O O . LEU A 1 215 ? 17.180 -1.725 -40.043 1.00 92.12 215 LEU A O 1
ATOM 1710 N N . ARG A 1 216 ? 17.246 -3.944 -39.693 1.00 90.81 216 ARG A N 1
ATOM 1711 C CA . ARG A 1 216 ? 16.378 -3.956 -38.508 1.00 90.81 216 ARG A CA 1
ATOM 1712 C C . ARG A 1 216 ? 17.136 -3.647 -37.214 1.00 90.81 216 ARG A C 1
ATOM 1714 O O . ARG A 1 216 ? 16.530 -3.239 -36.229 1.00 90.81 216 ARG A O 1
ATOM 1721 N N . LEU A 1 217 ? 18.461 -3.798 -37.216 1.00 91.69 217 LEU A N 1
ATOM 1722 C CA . LEU A 1 217 ? 19.293 -3.768 -36.014 1.00 91.69 217 LEU A CA 1
ATOM 1723 C C . LEU A 1 217 ? 19.181 -2.461 -35.212 1.00 91.69 217 LEU A C 1
ATOM 1725 O O . LEU A 1 217 ? 18.826 -2.503 -34.034 1.00 91.69 217 LEU A O 1
ATOM 1729 N N . VAL A 1 218 ? 19.473 -1.312 -35.829 1.00 92.56 218 VAL A N 1
ATOM 1730 C CA . VAL A 1 218 ? 19.399 -0.003 -35.157 1.00 92.56 218 VAL A CA 1
ATOM 1731 C C . VAL A 1 218 ? 17.975 0.330 -34.687 1.00 92.56 218 VAL A C 1
ATOM 1733 O O . VAL A 1 218 ? 17.839 0.633 -33.500 1.00 92.56 218 VAL A O 1
ATOM 1736 N N . PRO A 1 219 ? 16.909 0.212 -35.517 1.00 91.38 219 PRO A N 1
ATOM 1737 C CA . PRO A 1 219 ? 15.527 0.372 -35.051 1.00 91.38 219 PRO A CA 1
ATOM 1738 C C . PRO A 1 219 ? 15.220 -0.407 -33.764 1.00 91.38 219 PRO A C 1
ATOM 1740 O O . PRO A 1 219 ? 14.609 0.115 -32.828 1.00 91.38 219 PRO A O 1
ATOM 1743 N N . ASP A 1 220 ? 15.675 -1.657 -33.701 1.00 92.50 220 ASP A N 1
ATOM 1744 C CA . ASP A 1 220 ? 15.417 -2.551 -32.582 1.00 92.50 220 ASP A CA 1
ATOM 1745 C C . ASP A 1 220 ? 16.202 -2.209 -31.316 1.00 92.50 220 ASP A C 1
ATOM 1747 O O . ASP A 1 220 ? 15.657 -2.282 -30.211 1.00 92.50 220 ASP A O 1
ATOM 1751 N N . VAL A 1 221 ? 17.482 -1.859 -31.457 1.00 94.44 221 VAL A N 1
ATOM 1752 C CA . VAL A 1 221 ? 18.326 -1.412 -30.339 1.00 94.44 221 VAL A CA 1
ATOM 1753 C C . VAL A 1 221 ? 17.756 -0.125 -29.743 1.00 94.44 221 VAL A C 1
ATOM 1755 O O . VAL A 1 221 ? 17.562 -0.047 -28.527 1.00 94.44 221 VAL A O 1
ATOM 1758 N N . THR A 1 222 ? 17.399 0.840 -30.594 1.00 93.50 222 THR A N 1
ATOM 1759 C CA . THR A 1 222 ? 16.754 2.092 -30.187 1.00 93.50 222 THR A CA 1
ATOM 1760 C C . THR A 1 222 ? 15.472 1.825 -29.404 1.00 93.50 222 THR A C 1
ATOM 1762 O O . THR A 1 222 ? 15.343 2.294 -28.275 1.00 93.50 222 THR A O 1
ATOM 1765 N N . CYS A 1 223 ? 14.566 0.996 -29.932 1.00 92.25 223 CYS A N 1
ATOM 1766 C CA . CYS A 1 223 ? 13.300 0.698 -29.262 1.00 92.25 223 CYS A CA 1
ATOM 1767 C C . CYS A 1 223 ? 13.496 0.045 -27.881 1.00 92.25 223 CYS A C 1
ATOM 1769 O O . CYS A 1 223 ? 12.803 0.371 -26.913 1.00 92.25 223 CYS A O 1
ATOM 1771 N N . LYS A 1 224 ? 14.469 -0.865 -27.744 1.00 94.38 224 LYS A N 1
ATOM 1772 C CA . LYS A 1 224 ? 14.784 -1.495 -26.450 1.00 94.38 224 LYS A CA 1
ATOM 1773 C C . LYS A 1 224 ? 15.271 -0.474 -25.417 1.00 94.38 224 LYS A C 1
ATOM 1775 O O . LYS A 1 224 ? 14.908 -0.586 -24.244 1.00 94.38 224 LYS A O 1
ATOM 1780 N N . LEU A 1 225 ? 16.060 0.515 -25.835 1.00 95.62 225 LEU A N 1
ATOM 1781 C CA . LEU A 1 225 ? 16.541 1.585 -24.958 1.00 95.62 225 LEU A CA 1
ATOM 1782 C C . LEU A 1 225 ? 15.444 2.604 -24.623 1.00 95.62 225 LEU A C 1
ATOM 1784 O O . LEU A 1 225 ? 15.278 2.935 -23.450 1.00 95.62 225 LEU A O 1
ATOM 1788 N N . GLU A 1 226 ? 14.628 3.011 -25.598 1.00 94.88 226 GLU A N 1
ATOM 1789 C CA . GLU A 1 226 ? 13.427 3.834 -25.375 1.00 94.88 226 GLU A CA 1
ATOM 1790 C C . GLU A 1 226 ? 12.488 3.157 -24.357 1.00 94.88 226 GLU A C 1
ATOM 1792 O O . GLU A 1 226 ? 12.032 3.782 -23.394 1.00 94.88 226 GLU A O 1
ATOM 1797 N N . ARG A 1 227 ? 12.272 1.839 -24.485 1.00 94.94 227 ARG A N 1
ATOM 1798 C CA . ARG A 1 227 ? 11.491 1.043 -23.526 1.00 94.94 227 ARG A CA 1
ATOM 1799 C C . ARG A 1 227 ? 12.109 1.035 -22.128 1.00 94.94 227 ARG A C 1
ATOM 1801 O O . ARG A 1 227 ? 11.370 1.095 -21.144 1.00 94.94 227 ARG A O 1
ATOM 1808 N N . ALA A 1 228 ? 13.435 0.957 -22.011 1.00 96.69 228 ALA A N 1
ATOM 1809 C CA . ALA A 1 228 ? 14.112 1.037 -20.718 1.00 96.69 228 ALA A CA 1
ATOM 1810 C C . ALA A 1 228 ? 13.886 2.405 -20.047 1.00 96.69 228 ALA A C 1
ATOM 1812 O O . ALA A 1 228 ? 13.582 2.446 -18.851 1.00 96.69 228 ALA A O 1
ATOM 1813 N N . CYS A 1 229 ? 13.951 3.501 -20.811 1.00 97.38 229 CYS A N 1
ATOM 1814 C CA . CYS A 1 229 ? 13.618 4.846 -20.333 1.00 97.38 229 CYS A CA 1
ATOM 1815 C C . CYS A 1 229 ? 12.150 4.950 -19.896 1.00 97.38 229 CYS A C 1
ATOM 1817 O O . CYS A 1 229 ? 11.873 5.418 -18.792 1.00 97.38 229 CYS A O 1
ATOM 1819 N N . ALA A 1 230 ? 11.209 4.442 -20.696 1.00 96.69 230 ALA A N 1
ATOM 1820 C CA . ALA A 1 230 ? 9.786 4.451 -20.356 1.00 96.69 230 ALA A CA 1
ATOM 1821 C C . ALA A 1 230 ? 9.488 3.676 -19.058 1.00 96.69 230 ALA A C 1
ATOM 1823 O O . ALA A 1 230 ? 8.778 4.171 -18.181 1.00 96.69 230 ALA A O 1
ATOM 1824 N N . LEU A 1 231 ? 10.072 2.483 -18.894 1.00 97.19 231 LEU A N 1
ATOM 1825 C CA . LEU A 1 231 ? 9.937 1.681 -17.673 1.00 97.19 231 LEU A CA 1
ATOM 1826 C C . LEU A 1 231 ? 10.560 2.371 -16.449 1.00 97.19 231 LEU A C 1
ATOM 1828 O O . LEU A 1 231 ? 10.005 2.290 -15.353 1.00 97.19 231 LEU A O 1
ATOM 1832 N N . ALA A 1 232 ? 11.690 3.063 -16.617 1.00 97.38 232 ALA A N 1
ATOM 1833 C CA . ALA A 1 232 ? 12.295 3.857 -15.550 1.00 97.38 232 ALA A CA 1
ATOM 1834 C C . ALA A 1 232 ? 11.399 5.029 -15.126 1.00 97.38 232 ALA A C 1
ATOM 1836 O O . ALA A 1 232 ? 11.199 5.224 -13.927 1.00 97.38 232 ALA A O 1
ATOM 1837 N N . SER A 1 233 ? 10.797 5.754 -16.073 1.00 97.12 233 SER A N 1
ATOM 1838 C CA . SER A 1 233 ? 9.821 6.811 -15.769 1.00 97.12 233 SER A CA 1
ATOM 1839 C C . SER A 1 233 ? 8.611 6.268 -15.006 1.00 97.12 233 SER A C 1
ATOM 1841 O O . SER A 1 233 ? 8.244 6.820 -13.971 1.00 97.12 233 SER A O 1
ATOM 1843 N N . GLN A 1 234 ? 8.056 5.125 -15.430 1.00 97.06 234 GLN A N 1
ATOM 1844 C CA . GLN A 1 234 ? 6.955 4.465 -14.716 1.00 97.06 234 GLN A CA 1
ATOM 1845 C C . GLN A 1 234 ? 7.340 4.056 -13.288 1.00 97.06 234 GLN A C 1
ATOM 1847 O O . GLN A 1 234 ? 6.535 4.196 -12.364 1.00 97.06 234 GLN A O 1
ATOM 1852 N N . TRP A 1 235 ? 8.571 3.578 -13.079 1.00 96.62 235 TRP A N 1
ATOM 1853 C CA . TRP A 1 235 ? 9.076 3.270 -11.741 1.00 96.62 235 TRP A CA 1
ATOM 1854 C C . TRP A 1 235 ? 9.140 4.537 -10.872 1.00 96.62 235 TRP A C 1
ATOM 1856 O O . TRP A 1 235 ? 8.643 4.524 -9.743 1.00 96.62 235 TRP A O 1
ATOM 1866 N N . ILE A 1 236 ? 9.669 5.645 -11.399 1.00 96.12 236 ILE A N 1
ATOM 1867 C CA . ILE A 1 236 ? 9.731 6.938 -10.693 1.00 96.12 236 ILE A CA 1
ATOM 1868 C C . ILE A 1 236 ? 8.324 7.426 -10.320 1.00 96.12 236 ILE A C 1
ATOM 1870 O O . ILE A 1 236 ? 8.078 7.792 -9.168 1.00 96.12 236 ILE A O 1
ATOM 1874 N N . ASP A 1 237 ? 7.378 7.386 -11.257 1.00 95.62 237 ASP A N 1
ATOM 1875 C CA . ASP A 1 237 ? 5.998 7.830 -11.029 1.00 95.62 237 ASP A CA 1
ATOM 1876 C C . ASP A 1 237 ? 5.282 6.954 -9.996 1.00 95.62 237 ASP A C 1
ATOM 1878 O O . ASP A 1 237 ? 4.543 7.449 -9.129 1.00 95.62 237 ASP A O 1
ATOM 1882 N N . ARG A 1 238 ? 5.538 5.641 -10.028 1.00 95.12 238 ARG A N 1
ATOM 1883 C CA . ARG A 1 238 ? 5.007 4.709 -9.034 1.00 95.12 238 ARG A CA 1
ATOM 1884 C C . ARG A 1 238 ? 5.565 4.983 -7.639 1.00 95.12 238 ARG A C 1
ATOM 1886 O O . ARG A 1 238 ? 4.831 4.889 -6.657 1.00 95.12 238 ARG A O 1
ATOM 1893 N N . ASP A 1 239 ? 6.840 5.334 -7.541 1.00 94.25 239 ASP A N 1
ATOM 1894 C CA . ASP A 1 239 ? 7.479 5.678 -6.274 1.00 94.25 239 ASP A CA 1
ATOM 1895 C C . ASP A 1 239 ? 6.954 7.006 -5.706 1.00 94.25 239 ASP A C 1
ATOM 1897 O O . ASP A 1 239 ? 6.594 7.081 -4.529 1.00 94.25 239 ASP A O 1
ATOM 1901 N N . ALA A 1 240 ? 6.786 8.024 -6.555 1.00 93.44 240 ALA A N 1
ATOM 1902 C CA . ALA A 1 240 ? 6.189 9.301 -6.169 1.00 93.44 240 ALA A CA 1
ATOM 1903 C C . ALA A 1 240 ? 4.746 9.135 -5.660 1.00 93.44 240 ALA A C 1
ATOM 1905 O O . ALA A 1 240 ? 4.370 9.693 -4.624 1.00 93.44 240 ALA A O 1
ATOM 1906 N N . SER A 1 241 ? 3.931 8.350 -6.371 1.00 94.31 241 SER A N 1
ATOM 1907 C CA . SER A 1 241 ? 2.548 8.060 -5.971 1.00 94.31 241 SER A CA 1
ATOM 1908 C C . SER A 1 241 ? 2.472 7.218 -4.695 1.00 94.31 241 SER A C 1
ATOM 1910 O O . SER A 1 241 ? 1.618 7.483 -3.850 1.00 94.31 241 SER A O 1
ATOM 1912 N N . TYR A 1 242 ? 3.393 6.271 -4.493 1.00 94.06 242 TYR A N 1
ATOM 1913 C CA . TYR A 1 242 ? 3.489 5.502 -3.250 1.00 94.06 242 TYR A CA 1
ATOM 1914 C C . TYR A 1 242 ? 3.787 6.391 -2.036 1.00 94.06 242 TYR A C 1
ATOM 1916 O O . TYR A 1 242 ? 3.097 6.280 -1.025 1.00 94.06 242 TYR A O 1
ATOM 1924 N N . VAL A 1 243 ? 4.749 7.317 -2.131 1.00 91.31 243 VAL A N 1
ATOM 1925 C CA . VAL A 1 243 ? 5.065 8.240 -1.024 1.00 91.31 243 VAL A CA 1
ATOM 1926 C C . VAL A 1 243 ? 3.873 9.139 -0.687 1.00 91.31 243 VAL A C 1
ATOM 1928 O O . VAL A 1 243 ? 3.546 9.300 0.487 1.00 91.31 243 VAL A O 1
ATOM 1931 N N . LYS A 1 244 ? 3.170 9.668 -1.699 1.00 91.38 244 LYS A N 1
ATOM 1932 C CA . LYS A 1 244 ? 1.939 10.450 -1.485 1.00 91.38 244 LYS A CA 1
ATOM 1933 C C . LYS A 1 244 ? 0.846 9.623 -0.798 1.00 91.38 244 LYS A C 1
ATOM 1935 O O . LYS A 1 244 ? 0.218 10.115 0.136 1.00 91.38 244 LYS A O 1
ATOM 1940 N N . ALA A 1 245 ? 0.653 8.372 -1.219 1.00 91.94 245 ALA A N 1
ATOM 1941 C CA . ALA A 1 245 ? -0.325 7.465 -0.620 1.00 91.94 245 ALA A CA 1
ATOM 1942 C C . ALA A 1 245 ? 0.002 7.132 0.845 1.00 91.94 245 ALA A C 1
ATOM 1944 O O . ALA A 1 245 ? -0.901 7.109 1.676 1.00 91.94 245 ALA A O 1
ATOM 1945 N N . ILE A 1 246 ? 1.281 6.929 1.186 1.00 92.62 246 ILE A N 1
ATOM 1946 C CA . ILE A 1 246 ? 1.711 6.728 2.578 1.00 92.62 246 ILE A CA 1
ATOM 1947 C C . ILE A 1 246 ? 1.366 7.954 3.429 1.00 92.62 246 ILE A C 1
ATOM 1949 O O . ILE A 1 246 ? 0.739 7.796 4.472 1.00 92.62 246 ILE A O 1
ATOM 1953 N N . SER A 1 247 ? 1.700 9.166 2.978 1.00 90.81 247 SER A N 1
ATOM 1954 C CA . SER A 1 247 ? 1.378 10.394 3.720 1.00 90.81 247 SER A CA 1
ATOM 1955 C C . SER A 1 247 ? -0.130 10.582 3.918 1.00 90.81 247 SER A C 1
ATOM 1957 O O . SER A 1 247 ? -0.564 10.947 5.010 1.00 90.81 247 SER A O 1
ATOM 1959 N N . ALA A 1 248 ? -0.937 10.288 2.894 1.00 91.75 248 ALA A N 1
ATOM 1960 C CA . ALA A 1 248 ? -2.395 10.340 2.994 1.00 91.75 248 ALA A CA 1
ATOM 1961 C C . ALA A 1 248 ? -2.934 9.325 4.015 1.00 91.75 248 ALA A C 1
ATOM 1963 O O . ALA A 1 248 ? -3.719 9.691 4.888 1.00 91.75 248 ALA A O 1
ATOM 1964 N N . HIS A 1 249 ? -2.455 8.077 3.974 1.00 92.38 249 HIS A N 1
ATOM 1965 C CA . HIS A 1 249 ? -2.847 7.056 4.945 1.00 92.38 249 HIS A CA 1
ATOM 1966 C C . HIS A 1 249 ? -2.400 7.383 6.372 1.00 92.38 249 HIS A C 1
ATOM 1968 O O . HIS A 1 249 ? -3.120 7.051 7.307 1.00 92.38 249 HIS A O 1
ATOM 1974 N N . ILE A 1 250 ? -1.255 8.044 6.569 1.00 91.50 250 ILE A N 1
ATOM 1975 C CA . ILE A 1 250 ? -0.832 8.526 7.894 1.00 91.50 250 ILE A CA 1
ATOM 1976 C C . ILE A 1 250 ? -1.836 9.545 8.429 1.00 91.50 250 ILE A C 1
ATOM 1978 O O . ILE A 1 250 ? -2.281 9.418 9.568 1.00 91.50 250 ILE A O 1
ATOM 1982 N N . ALA A 1 251 ? -2.219 10.533 7.616 1.00 91.00 251 ALA A N 1
ATOM 1983 C CA . ALA A 1 251 ? -3.187 11.552 8.019 1.00 91.00 251 ALA A CA 1
ATOM 1984 C C . ALA A 1 251 ? -4.556 10.935 8.356 1.00 91.00 251 ALA A C 1
ATOM 1986 O O . ALA A 1 251 ? -5.119 11.219 9.414 1.00 91.00 251 ALA A O 1
ATOM 1987 N N . GLU A 1 252 ? -5.052 10.041 7.497 1.00 92.75 252 GLU A N 1
ATOM 1988 C CA . GLU A 1 252 ? -6.312 9.324 7.711 1.00 92.75 252 GLU A CA 1
ATOM 1989 C C . GLU A 1 252 ? -6.262 8.456 8.977 1.00 92.75 252 GLU A C 1
ATOM 1991 O O . GLU A 1 252 ? -7.157 8.525 9.818 1.00 92.75 252 GLU A O 1
ATOM 1996 N N . THR A 1 253 ? -5.193 7.672 9.151 1.00 91.81 253 THR A N 1
ATOM 1997 C CA . THR A 1 253 ? -5.037 6.778 10.308 1.00 91.81 253 THR A CA 1
ATOM 1998 C C . THR A 1 253 ? -4.947 7.585 11.599 1.00 91.81 253 THR A C 1
ATOM 2000 O O . THR A 1 253 ? -5.644 7.249 12.545 1.00 91.81 253 THR A O 1
ATOM 2003 N N . ARG A 1 254 ? -4.198 8.699 11.634 1.00 92.25 254 ARG A N 1
ATOM 2004 C CA . ARG A 1 254 ? -4.151 9.601 12.803 1.00 92.25 254 ARG A CA 1
ATOM 2005 C C . ARG A 1 254 ? -5.530 10.138 13.172 1.00 92.25 254 ARG A C 1
ATOM 2007 O O . ARG A 1 254 ? -5.899 10.099 14.341 1.00 92.25 254 ARG A O 1
ATOM 2014 N N . SER A 1 255 ? -6.298 10.606 12.188 1.00 92.62 255 SER A N 1
ATOM 2015 C CA . SER A 1 255 ? -7.658 11.103 12.425 1.00 92.62 255 SER A CA 1
ATOM 2016 C C . SER A 1 255 ? -8.569 10.009 12.989 1.00 92.62 255 SER A C 1
ATOM 2018 O O . SER A 1 255 ? -9.269 10.240 13.975 1.00 92.62 255 SER A O 1
ATOM 2020 N N . ARG A 1 256 ? -8.504 8.795 12.428 1.00 93.31 256 ARG A N 1
ATOM 2021 C CA . ARG A 1 256 ? -9.270 7.639 12.912 1.00 93.31 256 ARG A CA 1
ATOM 2022 C C . ARG A 1 256 ? -8.849 7.200 14.314 1.00 93.31 256 ARG A C 1
ATOM 2024 O O . ARG A 1 256 ? -9.722 6.878 15.116 1.00 93.31 256 ARG A O 1
ATOM 2031 N N . THR A 1 257 ? -7.550 7.196 14.619 1.00 92.50 257 THR A N 1
ATOM 2032 C CA . THR A 1 257 ? -7.033 6.873 15.957 1.00 92.50 257 THR A CA 1
ATOM 2033 C C . THR A 1 257 ? -7.550 7.870 16.984 1.00 92.50 257 THR A C 1
ATOM 2035 O O . THR A 1 257 ? -8.110 7.444 17.986 1.00 92.50 257 THR A O 1
ATOM 2038 N N . LEU A 1 258 ? -7.463 9.177 16.708 1.00 92.44 258 LEU A N 1
ATOM 2039 C CA . LEU A 1 258 ? -7.967 10.217 17.612 1.00 92.44 258 LEU A CA 1
ATOM 2040 C C . LEU A 1 258 ? -9.463 10.049 17.901 1.00 92.44 258 LEU A C 1
ATOM 2042 O O . LEU A 1 258 ? -9.870 10.051 19.059 1.00 92.44 258 LEU A O 1
ATOM 2046 N N . GLN A 1 259 ? -10.275 9.825 16.864 1.00 94.69 259 GLN A N 1
ATOM 2047 C CA . GLN A 1 259 ? -11.710 9.591 17.036 1.00 94.69 259 GLN A CA 1
ATOM 2048 C C . GLN A 1 259 ? -11.984 8.354 17.908 1.00 94.69 259 GLN A C 1
ATOM 2050 O O . GLN A 1 259 ? -12.815 8.392 18.814 1.00 94.69 259 GLN A O 1
ATOM 2055 N N . LYS A 1 260 ? -11.260 7.255 17.671 1.00 93.69 260 LYS A N 1
ATOM 2056 C CA . LYS A 1 260 ? -11.404 6.013 18.443 1.00 93.69 260 LYS A CA 1
ATOM 2057 C C . LYS A 1 260 ? -10.917 6.147 19.886 1.00 93.69 260 LYS A C 1
ATOM 2059 O O . LYS A 1 260 ? -11.510 5.539 20.773 1.00 93.69 260 LYS A O 1
ATOM 2064 N N . GLU A 1 261 ? -9.876 6.935 20.134 1.00 93.12 261 GLU A N 1
ATOM 2065 C CA . GLU A 1 261 ? -9.401 7.258 21.481 1.00 93.12 261 GLU A CA 1
ATOM 2066 C C . GLU A 1 261 ? -10.417 8.103 22.258 1.00 93.12 261 GLU A C 1
ATOM 2068 O O . GLU A 1 261 ? -10.652 7.844 23.439 1.00 93.12 261 GLU A O 1
ATOM 2073 N N . GLU A 1 262 ? -11.055 9.083 21.611 1.00 94.94 262 GLU A N 1
ATOM 2074 C CA . GLU A 1 262 ? -12.145 9.858 22.214 1.00 94.94 262 GLU A CA 1
ATOM 2075 C C . GLU A 1 262 ? -13.344 8.970 22.561 1.00 94.94 262 GLU A C 1
ATOM 2077 O O . GLU A 1 262 ? -13.860 9.037 23.680 1.00 94.94 262 GLU A O 1
ATOM 2082 N N . ASP A 1 263 ? -13.754 8.094 21.641 1.00 94.38 263 ASP A N 1
ATOM 2083 C CA . ASP A 1 263 ? -14.825 7.126 21.886 1.00 94.38 263 ASP A CA 1
ATOM 2084 C C . ASP A 1 263 ? -14.467 6.173 23.034 1.00 94.38 263 ASP A C 1
ATOM 2086 O O . ASP A 1 263 ? -15.302 5.899 23.898 1.00 94.38 263 ASP A O 1
ATOM 2090 N N . LEU A 1 264 ? -13.216 5.702 23.089 1.00 94.75 264 LEU A N 1
ATOM 2091 C CA . LEU A 1 264 ? -12.721 4.858 24.172 1.00 94.75 264 LEU A CA 1
ATOM 2092 C C . LEU A 1 264 ? -12.795 5.577 25.523 1.00 94.75 264 LEU A C 1
ATOM 2094 O O . LEU A 1 264 ? -13.288 4.986 26.483 1.00 94.75 264 LEU A O 1
ATOM 2098 N N . ARG A 1 265 ? -12.366 6.845 25.602 1.00 94.94 265 ARG A N 1
ATOM 2099 C CA . ARG A 1 265 ? -12.458 7.649 26.834 1.00 94.94 265 ARG A CA 1
ATOM 2100 C C . ARG A 1 265 ? -13.903 7.812 27.293 1.00 94.94 265 ARG A C 1
ATOM 2102 O O . ARG A 1 265 ? -14.203 7.512 28.445 1.00 94.94 265 ARG A O 1
ATOM 2109 N N . ARG A 1 266 ? -14.814 8.178 26.385 1.00 94.94 266 ARG A N 1
ATOM 2110 C CA . ARG A 1 266 ? -16.250 8.303 26.697 1.00 94.94 266 ARG A CA 1
ATOM 2111 C C . ARG A 1 266 ? -16.840 6.988 27.211 1.00 94.94 266 ARG A C 1
ATOM 2113 O O . ARG A 1 266 ? -17.608 6.987 28.168 1.00 94.94 266 ARG A O 1
ATOM 2120 N N . GLN A 1 267 ? -16.481 5.857 26.599 1.00 93.19 267 GLN A N 1
ATOM 2121 C CA . GLN A 1 267 ? -16.947 4.539 27.043 1.00 93.19 267 GLN A CA 1
ATOM 2122 C C . GLN A 1 267 ? -16.350 4.132 28.398 1.00 93.19 267 GLN A C 1
ATOM 2124 O O . GLN A 1 267 ? -17.056 3.533 29.205 1.00 93.19 267 GLN A O 1
ATOM 2129 N N . GLN A 1 268 ? -15.090 4.477 28.680 1.00 93.88 268 GLN A N 1
ATOM 2130 C CA . GLN A 1 268 ? -14.461 4.249 29.986 1.00 93.88 268 GLN A CA 1
ATOM 2131 C C . GLN A 1 268 ? -15.116 5.087 31.091 1.00 93.88 268 GLN A C 1
ATOM 2133 O O . GLN A 1 268 ? -15.397 4.558 32.162 1.00 93.88 268 GLN A O 1
ATOM 2138 N N . GLU A 1 269 ? -15.424 6.358 30.828 1.00 94.38 269 GLU A N 1
ATOM 2139 C CA . GLU A 1 269 ? -16.163 7.227 31.757 1.00 94.38 269 GLU A CA 1
ATOM 2140 C C . GLU A 1 269 ? -17.579 6.695 32.034 1.00 94.38 269 GLU A C 1
ATOM 2142 O O . GLU A 1 269 ? -18.031 6.660 33.176 1.00 94.38 269 GLU A O 1
ATOM 2147 N N . GLN A 1 270 ? -18.285 6.208 31.009 1.00 92.88 270 GLN A N 1
ATOM 2148 C CA . GLN A 1 270 ? -19.589 5.566 31.207 1.00 92.88 270 GLN A CA 1
ATOM 2149 C C . GLN A 1 270 ? -19.468 4.256 31.997 1.00 92.88 270 GLN A C 1
ATOM 2151 O O . GLN A 1 270 ? -20.294 3.983 32.868 1.00 92.88 270 GLN A O 1
ATOM 2156 N N . GLN A 1 271 ? -18.425 3.463 31.741 1.00 93.25 271 GLN A N 1
ATOM 2157 C CA . GLN A 1 271 ? -18.164 2.225 32.470 1.00 93.25 271 GLN A CA 1
ATOM 2158 C C . GLN A 1 271 ? -17.929 2.486 33.963 1.00 93.25 271 GLN A C 1
ATOM 2160 O O . GLN A 1 271 ? -18.481 1.758 34.785 1.00 93.25 271 GLN A O 1
ATOM 2165 N N . THR A 1 272 ? -17.150 3.509 34.330 1.00 94.06 272 THR A N 1
ATOM 2166 C CA . THR A 1 272 ? -16.887 3.836 35.743 1.00 94.06 272 THR A CA 1
ATOM 2167 C C . THR A 1 272 ? -18.154 4.297 36.458 1.00 94.06 272 THR A C 1
ATOM 2169 O O . THR A 1 272 ? -18.438 3.807 37.552 1.00 94.06 272 THR A O 1
ATOM 2172 N N . LEU A 1 273 ? -18.963 5.149 35.819 1.00 94.25 273 LEU A N 1
ATOM 2173 C CA . LEU A 1 273 ? -20.249 5.602 36.361 1.00 94.25 273 LEU A CA 1
ATOM 2174 C C . LEU A 1 273 ? -21.224 4.436 36.584 1.00 94.25 273 LEU A C 1
ATOM 2176 O O . LEU A 1 273 ? -21.815 4.310 37.657 1.00 94.25 273 LEU A O 1
ATOM 2180 N N . VAL A 1 274 ? -21.371 3.551 35.594 1.00 93.88 274 VAL A N 1
ATOM 2181 C CA . VAL A 1 274 ? -22.262 2.383 35.696 1.00 93.88 274 VAL A CA 1
ATOM 2182 C C . VAL A 1 274 ? -21.725 1.358 36.696 1.00 93.88 274 VAL A C 1
ATOM 2184 O O . VAL A 1 274 ? -22.517 0.726 37.393 1.00 93.88 274 VAL A O 1
ATOM 2187 N N . SER A 1 275 ? -20.402 1.207 36.814 1.00 93.56 275 SER A N 1
ATOM 2188 C CA . SER A 1 275 ? -19.779 0.330 37.811 1.00 93.56 275 SER A CA 1
ATOM 2189 C C . SER A 1 275 ? -20.099 0.787 39.231 1.00 93.56 275 SER A C 1
ATOM 2191 O O . SER A 1 275 ? -20.575 -0.022 40.024 1.00 93.56 275 SER A O 1
ATOM 2193 N N . ALA A 1 276 ? -19.918 2.078 39.529 1.00 93.94 276 ALA A N 1
ATOM 2194 C CA . ALA A 1 276 ? -20.255 2.646 40.834 1.00 93.94 276 ALA A CA 1
ATOM 2195 C C . ALA A 1 276 ? -21.748 2.459 41.156 1.00 93.94 276 ALA A C 1
ATOM 2197 O O . ALA A 1 276 ? -22.103 1.937 42.211 1.00 93.94 276 ALA A O 1
ATOM 2198 N N . ALA A 1 277 ? -22.633 2.763 40.198 1.00 93.12 277 ALA A N 1
ATOM 2199 C CA . ALA A 1 277 ? -24.071 2.558 40.369 1.00 93.12 277 ALA A CA 1
ATOM 2200 C C . ALA A 1 277 ? -24.442 1.077 40.594 1.00 93.12 277 ALA A C 1
ATOM 2202 O O . ALA A 1 277 ? -25.343 0.765 41.377 1.00 93.12 277 ALA A O 1
ATOM 2203 N N . ALA A 1 278 ? -23.766 0.144 39.914 1.00 93.69 278 ALA A N 1
ATOM 2204 C CA . ALA A 1 278 ? -23.988 -1.290 40.087 1.00 93.69 278 ALA A CA 1
ATOM 2205 C C . ALA A 1 278 ? -23.531 -1.781 41.471 1.00 93.69 278 ALA A C 1
ATOM 2207 O O . ALA A 1 278 ? -24.208 -2.621 42.070 1.00 93.69 278 ALA A O 1
ATOM 2208 N N . GLU A 1 279 ? -22.412 -1.267 41.984 1.00 93.06 279 GLU A N 1
ATOM 2209 C CA . GLU A 1 279 ? -21.925 -1.559 43.336 1.00 93.06 279 GLU A CA 1
ATOM 2210 C C . GLU A 1 279 ? -22.900 -1.050 44.401 1.00 93.06 279 GLU A C 1
ATOM 2212 O O . GLU A 1 279 ? -23.307 -1.824 45.273 1.00 93.06 279 GLU A O 1
ATOM 2217 N N . ASP A 1 280 ? -23.375 0.188 44.272 1.00 92.75 280 ASP A N 1
ATOM 2218 C CA . ASP A 1 280 ? -24.369 0.766 45.181 1.00 92.75 280 ASP A CA 1
ATOM 2219 C C . ASP A 1 280 ? -25.674 -0.043 45.185 1.00 92.75 280 ASP A C 1
ATOM 2221 O O . ASP A 1 280 ? -26.188 -0.423 46.245 1.00 92.75 280 ASP A O 1
ATOM 2225 N N . ALA A 1 281 ? -26.191 -0.390 44.001 1.00 91.88 281 ALA A N 1
ATOM 2226 C CA . ALA A 1 281 ? -27.390 -1.215 43.869 1.00 91.88 281 ALA A CA 1
ATOM 2227 C C . ALA A 1 281 ? -27.203 -2.611 44.493 1.00 91.88 281 ALA A C 1
ATOM 2229 O O . ALA A 1 281 ? -28.123 -3.147 45.121 1.00 91.88 281 ALA A O 1
ATOM 2230 N N . TYR A 1 282 ? -26.008 -3.196 44.371 1.00 93.19 282 TYR A N 1
ATOM 2231 C CA . TYR A 1 282 ? -25.675 -4.479 44.988 1.00 93.19 282 TYR A CA 1
ATOM 2232 C C . TYR A 1 282 ? -25.632 -4.400 46.518 1.00 93.19 282 TYR A C 1
ATOM 2234 O O . TYR A 1 282 ? -26.171 -5.284 47.196 1.00 93.19 282 TYR A O 1
ATOM 2242 N N . VAL A 1 283 ? -25.027 -3.344 47.070 1.00 93.38 283 VAL A N 1
ATOM 2243 C CA . VAL A 1 283 ? -24.980 -3.096 48.518 1.00 93.38 283 VAL A CA 1
ATOM 2244 C C . VAL A 1 283 ? -26.394 -2.927 49.070 1.00 93.38 283 VAL A C 1
ATOM 2246 O O . VAL A 1 283 ? -26.749 -3.598 50.044 1.00 93.38 283 VAL A O 1
ATOM 2249 N N . GLN A 1 284 ? -27.235 -2.122 48.415 1.00 91.50 284 GLN A N 1
ATOM 2250 C CA . GLN A 1 284 ? -28.638 -1.938 48.801 1.00 91.50 284 GLN A CA 1
ATOM 2251 C C . GLN A 1 284 ? -29.434 -3.246 48.732 1.00 91.50 284 GLN A C 1
ATOM 2253 O O . GLN A 1 284 ? -30.180 -3.576 49.656 1.00 91.50 284 GLN A O 1
ATOM 2258 N N . PHE A 1 285 ? -29.256 -4.036 47.670 1.00 91.94 285 PHE A N 1
ATOM 2259 C CA . PHE A 1 285 ? -29.875 -5.355 47.554 1.00 91.94 285 PHE A CA 1
ATOM 2260 C C . PHE A 1 285 ? -29.460 -6.293 48.695 1.00 91.94 285 PHE A C 1
ATOM 2262 O O . PHE A 1 285 ? -30.318 -6.905 49.337 1.00 91.94 285 PHE A O 1
ATOM 2269 N N . ARG A 1 286 ? -28.160 -6.379 49.004 1.00 93.25 286 ARG A N 1
ATOM 2270 C CA . ARG A 1 286 ? -27.653 -7.196 50.117 1.00 93.25 286 ARG A CA 1
ATOM 2271 C C . ARG A 1 286 ? -28.175 -6.724 51.471 1.00 93.25 286 ARG A C 1
ATOM 2273 O O . ARG A 1 286 ? -28.518 -7.569 52.297 1.00 93.25 286 ARG A O 1
ATOM 2280 N N . ALA A 1 287 ? -28.237 -5.414 51.701 1.00 92.25 287 ALA A N 1
ATOM 2281 C CA . ALA A 1 287 ? -28.773 -4.840 52.930 1.00 92.25 287 ALA A CA 1
ATOM 2282 C C . ALA A 1 287 ? -30.255 -5.203 53.109 1.00 92.25 287 ALA A C 1
ATOM 2284 O O . ALA A 1 287 ? -30.606 -5.782 54.137 1.00 92.25 287 ALA A O 1
ATOM 2285 N N . ASN A 1 288 ? -31.083 -4.983 52.080 1.00 91.19 288 ASN A N 1
ATOM 2286 C CA . ASN A 1 288 ? -32.506 -5.341 52.089 1.00 91.19 288 ASN A CA 1
ATOM 2287 C C . ASN A 1 288 ? -32.716 -6.846 52.297 1.00 91.19 288 ASN A C 1
ATOM 2289 O O . ASN A 1 288 ? -33.589 -7.258 53.052 1.00 91.19 288 ASN A O 1
ATOM 2293 N N . LYS A 1 289 ? -31.890 -7.693 51.676 1.00 92.06 289 LYS A N 1
ATOM 2294 C CA . LYS A 1 289 ? -31.980 -9.148 51.856 1.00 92.06 289 LYS A CA 1
ATOM 2295 C C . LYS A 1 289 ? -31.638 -9.583 53.288 1.00 92.06 289 LYS A C 1
ATOM 2297 O O . LYS A 1 289 ? -32.270 -10.494 53.815 1.00 92.06 289 LYS A O 1
ATOM 2302 N N . ARG A 1 290 ? -30.651 -8.944 53.928 1.00 92.94 290 ARG A N 1
ATOM 2303 C CA . ARG A 1 290 ? -30.280 -9.222 55.329 1.00 92.94 290 ARG A CA 1
ATOM 2304 C C . ARG A 1 290 ? -31.372 -8.792 56.304 1.00 92.94 290 ARG A C 1
ATOM 2306 O O . ARG A 1 290 ? -31.681 -9.540 57.226 1.00 92.94 290 ARG A O 1
ATOM 2313 N N . THR A 1 291 ? -31.952 -7.608 56.112 1.00 91.69 291 THR A N 1
ATOM 2314 C CA . THR A 1 291 ? -33.053 -7.127 56.958 1.00 91.69 291 THR A CA 1
ATOM 2315 C C . THR A 1 291 ? -34.310 -7.971 56.770 1.00 91.69 291 THR A C 1
ATOM 2317 O O . THR A 1 291 ? -34.969 -8.275 57.760 1.00 91.69 291 THR A O 1
ATOM 2320 N N . LEU A 1 292 ? -34.585 -8.444 55.550 1.00 91.75 292 LEU A N 1
ATOM 2321 C CA . LEU A 1 292 ? -35.672 -9.386 55.278 1.00 91.75 292 LEU A CA 1
ATOM 2322 C C . LEU A 1 292 ? -35.492 -10.696 56.054 1.00 91.75 292 LEU A C 1
ATOM 2324 O O . LEU A 1 292 ? -36.376 -11.073 56.814 1.00 91.75 292 LEU A O 1
ATOM 2328 N N . ALA A 1 293 ? -34.315 -11.322 55.954 1.00 91.44 293 ALA A N 1
ATOM 2329 C CA . ALA A 1 293 ? -34.006 -12.561 56.671 1.00 91.44 293 ALA A CA 1
ATOM 2330 C C . ALA A 1 293 ? -34.106 -12.403 58.200 1.00 91.44 293 ALA A C 1
ATOM 2332 O O . ALA A 1 293 ? -34.529 -13.319 58.906 1.00 91.44 293 ALA A O 1
ATOM 2333 N N . ARG A 1 294 ? -33.742 -11.225 58.727 1.00 93.44 294 ARG A N 1
ATOM 2334 C CA . ARG A 1 294 ? -33.919 -10.904 60.148 1.00 93.44 294 ARG A CA 1
ATOM 2335 C C . ARG A 1 294 ? -35.400 -10.834 60.533 1.00 93.44 294 ARG A C 1
ATOM 2337 O O . ARG A 1 294 ? -35.779 -11.435 61.532 1.00 93.44 294 ARG A O 1
ATOM 2344 N N . ILE A 1 295 ? -36.230 -10.139 59.750 1.00 90.44 295 ILE A N 1
ATOM 2345 C CA . ILE A 1 295 ? -37.678 -10.045 60.006 1.00 90.44 295 ILE A CA 1
ATOM 2346 C C . ILE A 1 295 ? -38.344 -11.424 59.888 1.00 90.44 295 ILE A C 1
ATOM 2348 O O . ILE A 1 295 ? -39.187 -11.754 60.716 1.00 90.44 295 ILE A O 1
ATOM 2352 N N . GLU A 1 296 ? -37.939 -12.255 58.925 1.00 90.25 296 GLU A N 1
ATOM 2353 C CA . GLU A 1 296 ? -38.419 -13.639 58.788 1.00 90.25 296 GLU A CA 1
ATOM 2354 C C . GLU A 1 296 ? -38.103 -14.486 60.033 1.00 90.25 296 GLU A C 1
ATOM 2356 O O . GLU A 1 296 ? -38.959 -15.225 60.524 1.00 90.25 296 GLU A O 1
ATOM 2361 N N . ALA A 1 297 ? -36.894 -14.357 60.590 1.00 92.31 297 ALA A N 1
ATOM 2362 C CA . ALA A 1 297 ? -36.511 -15.051 61.820 1.00 92.31 297 ALA A CA 1
ATOM 2363 C C . ALA A 1 297 ? -37.292 -14.547 63.050 1.00 92.31 297 ALA A C 1
ATOM 2365 O O . ALA A 1 297 ? -37.734 -15.347 63.882 1.00 92.31 297 ALA A O 1
ATOM 2366 N N . GLU A 1 298 ? -37.496 -13.230 63.158 1.00 91.62 298 GLU A N 1
ATOM 2367 C CA . GLU A 1 298 ? -38.310 -12.614 64.212 1.00 91.62 298 GLU A CA 1
ATOM 2368 C C . GLU A 1 298 ? -39.775 -13.080 64.122 1.00 91.62 298 GLU A C 1
ATOM 2370 O O . GLU A 1 298 ? -40.339 -13.505 65.130 1.00 91.62 298 GLU A O 1
ATOM 2375 N N . LEU A 1 299 ? -40.368 -13.118 62.922 1.00 91.25 299 LEU A N 1
ATOM 2376 C CA . LEU A 1 299 ? -41.721 -13.642 62.693 1.00 91.25 299 LEU A CA 1
ATOM 2377 C C . LEU A 1 299 ? -41.844 -15.112 63.095 1.00 91.25 299 LEU A C 1
ATOM 2379 O O . LEU A 1 299 ? -42.778 -15.467 63.807 1.00 91.25 299 LEU A O 1
ATOM 2383 N N . LYS A 1 300 ? -40.873 -15.956 62.732 1.00 91.56 300 LYS A N 1
ATOM 2384 C CA . LYS A 1 300 ? -40.853 -17.369 63.146 1.00 91.56 300 LYS A CA 1
ATOM 2385 C C . LYS A 1 300 ? -40.792 -17.524 64.671 1.00 91.56 300 LYS A C 1
ATOM 2387 O O . LYS A 1 300 ? -41.387 -18.445 65.236 1.00 91.56 300 LYS A O 1
ATOM 2392 N N . THR A 1 301 ? -40.090 -16.614 65.346 1.00 93.00 301 THR A N 1
ATOM 2393 C CA . THR A 1 301 ? -40.016 -16.576 66.812 1.00 93.00 301 THR A CA 1
ATOM 2394 C C . THR A 1 301 ? -41.361 -16.161 67.410 1.00 93.00 301 THR A C 1
ATOM 2396 O O . THR A 1 301 ? -41.869 -16.868 68.281 1.00 93.00 301 THR A O 1
ATOM 2399 N N . LEU A 1 302 ? -41.989 -15.098 66.898 1.00 91.38 302 LEU A N 1
ATOM 2400 C CA . LEU A 1 302 ? -43.325 -14.654 67.317 1.00 91.38 302 LEU A CA 1
ATOM 2401 C C . LEU A 1 302 ? -44.382 -15.745 67.076 1.00 91.38 302 LEU A C 1
ATOM 2403 O O . LEU A 1 302 ? -45.185 -16.034 67.958 1.00 91.38 302 LEU A O 1
ATOM 2407 N N . GLU A 1 303 ? -44.341 -16.442 65.939 1.00 90.75 303 GLU A N 1
ATOM 2408 C CA . GLU A 1 303 ? -45.216 -17.588 65.658 1.00 90.75 303 GLU A CA 1
ATOM 2409 C C . GLU A 1 303 ? -45.056 -18.709 66.693 1.00 90.75 303 GLU A C 1
ATOM 2411 O O . GLU A 1 303 ? -46.041 -19.329 67.108 1.00 90.75 303 GLU A O 1
ATOM 2416 N N . SER A 1 304 ? -43.822 -18.977 67.130 1.00 92.06 304 SER A N 1
ATOM 2417 C CA . SER A 1 304 ? -43.556 -19.958 68.184 1.00 92.06 304 SER A CA 1
ATOM 2418 C C . SER A 1 304 ? -44.121 -19.509 69.538 1.00 92.06 304 SER A C 1
ATOM 2420 O O . SER A 1 304 ? -44.752 -20.315 70.224 1.00 92.06 304 SER A O 1
ATOM 2422 N N . GLN A 1 305 ? -44.000 -18.221 69.877 1.00 90.62 305 GLN A N 1
ATOM 2423 C CA . GLN A 1 305 ? -44.569 -17.641 71.096 1.00 90.62 305 GLN A CA 1
ATOM 2424 C C . GLN A 1 305 ? -46.097 -17.708 71.079 1.00 90.62 305 GLN A C 1
ATOM 2426 O O . GLN A 1 305 ? -46.700 -18.145 72.055 1.00 90.62 305 GLN A O 1
ATOM 2431 N N . VAL A 1 306 ? -46.742 -17.390 69.950 1.00 89.44 306 VAL A N 1
ATOM 2432 C CA . VAL A 1 306 ? -48.197 -17.554 69.788 1.00 89.44 306 VAL A CA 1
ATOM 2433 C C . VAL A 1 306 ? -48.611 -19.006 70.026 1.00 89.44 306 VAL A C 1
ATOM 2435 O O . VAL A 1 306 ? -49.607 -19.254 70.707 1.00 89.44 306 VAL A O 1
ATOM 2438 N N . LYS A 1 307 ? -47.866 -19.985 69.494 1.00 89.81 307 LYS A N 1
ATOM 2439 C CA . LYS A 1 307 ? -48.147 -21.412 69.730 1.00 89.81 307 LYS A CA 1
ATOM 2440 C C . LYS A 1 307 ? -48.022 -21.774 71.213 1.00 89.81 307 LYS A C 1
ATOM 2442 O O . LYS A 1 307 ? -48.903 -22.460 71.730 1.00 89.81 307 LYS A O 1
ATOM 2447 N N . GLN A 1 308 ? -46.982 -21.290 71.893 1.00 90.88 308 GLN A N 1
ATOM 2448 C CA . GLN A 1 308 ? -46.768 -21.515 73.327 1.00 90.88 308 GLN A CA 1
ATOM 2449 C C . GLN A 1 308 ? -47.879 -20.887 74.175 1.00 90.88 308 GLN A C 1
ATOM 2451 O O . GLN A 1 308 ? -48.489 -21.584 74.983 1.00 90.88 308 GLN A O 1
ATOM 2456 N N . PHE A 1 309 ? -48.217 -19.616 73.943 1.00 89.62 309 PHE A N 1
ATOM 2457 C CA . PHE A 1 309 ? -49.292 -18.939 74.668 1.00 89.62 309 PHE A CA 1
ATOM 2458 C C . PHE A 1 309 ? -50.662 -19.570 74.401 1.00 89.62 309 PHE A C 1
ATOM 2460 O O . PHE A 1 309 ? -51.432 -19.760 75.338 1.00 89.62 309 PHE A O 1
ATOM 2467 N N . LYS A 1 310 ? -50.961 -19.991 73.163 1.00 89.56 310 LYS A N 1
ATOM 2468 C CA . LYS A 1 310 ? -52.193 -20.744 72.857 1.00 89.56 310 LYS A CA 1
ATOM 2469 C C . LYS A 1 310 ? -52.238 -22.093 73.576 1.00 89.56 310 LYS A C 1
ATOM 2471 O O . LYS A 1 310 ? -53.303 -22.496 74.042 1.00 89.56 310 LYS A O 1
ATOM 2476 N N . ALA A 1 311 ? -51.115 -22.805 73.675 1.00 89.44 311 ALA A N 1
ATOM 2477 C CA . ALA A 1 311 ? -51.038 -24.058 74.425 1.00 89.44 311 ALA A CA 1
ATOM 2478 C C . ALA A 1 311 ? -51.237 -23.827 75.934 1.00 89.44 311 ALA A C 1
ATOM 2480 O O . ALA A 1 311 ? -52.041 -24.524 76.554 1.00 89.44 311 ALA A O 1
ATOM 2481 N N . ALA A 1 312 ? -50.586 -22.806 76.499 1.00 88.38 312 ALA A N 1
ATOM 2482 C CA . ALA A 1 312 ? -50.750 -22.402 77.894 1.00 88.38 312 ALA A CA 1
ATOM 2483 C C . ALA A 1 312 ? -52.197 -21.986 78.201 1.00 88.38 312 ALA A C 1
ATOM 2485 O O . ALA A 1 312 ? -52.770 -22.437 79.192 1.00 88.38 312 ALA A O 1
ATOM 2486 N N . GLN A 1 313 ? -52.826 -21.209 77.314 1.00 89.44 313 GLN A N 1
ATOM 2487 C CA . GLN A 1 313 ? -54.234 -20.831 77.417 1.00 89.44 313 GLN A CA 1
ATOM 2488 C C . GLN A 1 313 ? -55.140 -22.067 77.436 1.00 89.44 313 GLN A C 1
ATOM 2490 O O . GLN A 1 313 ? -55.995 -22.182 78.309 1.00 89.44 313 GLN A O 1
ATOM 2495 N N . ARG A 1 314 ? -54.939 -23.025 76.518 1.00 89.44 314 ARG A N 1
ATOM 2496 C CA . ARG A 1 314 ? -55.714 -24.280 76.478 1.00 89.44 314 ARG A CA 1
ATOM 2497 C C . ARG A 1 314 ? -55.572 -25.081 77.769 1.00 89.44 314 ARG A C 1
ATOM 2499 O O . ARG A 1 314 ? -56.580 -25.532 78.307 1.00 89.44 314 ARG A O 1
ATOM 2506 N N . TYR A 1 315 ? -54.346 -25.222 78.274 1.00 89.88 315 TYR A N 1
ATOM 2507 C CA . TYR A 1 315 ? -54.077 -25.905 79.538 1.00 89.88 315 TYR A CA 1
ATOM 2508 C C . TYR A 1 315 ? -54.794 -25.218 80.707 1.00 89.88 315 TYR A C 1
ATOM 2510 O O . TYR A 1 315 ? -55.503 -25.868 81.470 1.00 89.88 315 TYR A O 1
ATOM 2518 N N . LYS A 1 316 ? -54.685 -23.888 80.807 1.00 87.94 316 LYS A N 1
ATOM 2519 C CA . LYS A 1 316 ? -55.310 -23.098 81.875 1.00 87.94 316 LYS A CA 1
ATOM 2520 C C . LYS A 1 316 ? -56.837 -23.092 81.799 1.00 87.94 316 LYS A C 1
ATOM 2522 O O . LYS A 1 316 ? -57.490 -23.157 82.836 1.00 87.94 316 LYS A O 1
ATOM 2527 N N . VAL A 1 317 ? -57.421 -23.091 80.599 1.00 87.62 317 VAL A N 1
ATOM 2528 C CA . VAL A 1 317 ? -58.873 -23.257 80.401 1.00 87.62 317 VAL A CA 1
ATO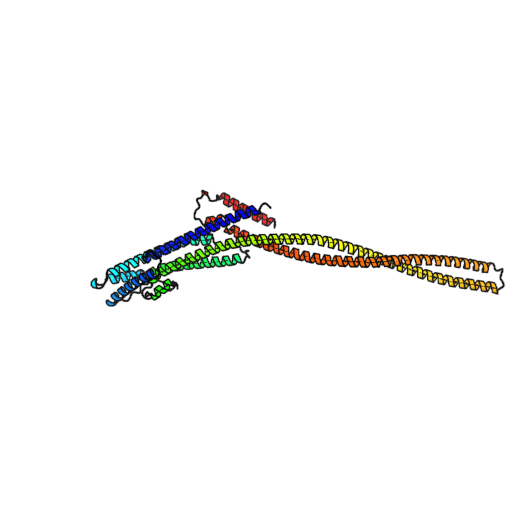M 2529 C C . VAL A 1 317 ? -59.335 -24.646 80.847 1.00 87.62 317 VAL A C 1
ATOM 2531 O O . VAL A 1 317 ? -60.369 -24.757 81.503 1.00 87.62 317 VAL A O 1
ATOM 2534 N N . ALA A 1 318 ? -58.582 -25.702 80.527 1.00 87.06 318 ALA A N 1
ATOM 2535 C CA . ALA A 1 318 ? -58.896 -27.055 80.983 1.00 87.06 318 ALA A CA 1
ATOM 2536 C C . ALA A 1 318 ? -58.796 -27.178 82.516 1.00 87.06 318 ALA A C 1
ATOM 2538 O O . ALA A 1 318 ? -59.717 -27.696 83.146 1.00 87.06 318 ALA A O 1
ATOM 2539 N N . GLU A 1 319 ? -57.734 -26.627 83.117 1.00 88.50 319 GLU A N 1
ATOM 2540 C CA . GLU A 1 319 ? -57.531 -26.582 84.573 1.00 88.50 319 GLU A CA 1
ATOM 2541 C C . GLU A 1 319 ? -58.668 -25.820 85.276 1.00 88.50 319 GLU A C 1
ATOM 2543 O O . GLU A 1 319 ? -59.210 -26.281 86.283 1.00 88.50 319 GLU A O 1
ATOM 2548 N N . ARG A 1 320 ? -59.075 -24.674 84.714 1.00 88.44 320 ARG A N 1
ATOM 2549 C CA . ARG A 1 320 ? -60.214 -23.886 85.191 1.00 88.44 320 ARG A CA 1
ATOM 2550 C C . ARG A 1 320 ? -61.505 -24.704 85.162 1.00 88.44 320 ARG A C 1
ATOM 2552 O O . ARG A 1 320 ? -62.149 -24.811 86.198 1.00 88.44 320 ARG A O 1
ATOM 2559 N N . ARG A 1 321 ? -61.850 -25.330 84.029 1.00 86.06 321 ARG A N 1
ATOM 2560 C CA . ARG A 1 321 ? -63.065 -26.161 83.896 1.00 86.06 321 ARG A CA 1
ATOM 2561 C C . ARG A 1 321 ? -63.092 -27.313 84.899 1.00 86.06 321 ARG A C 1
ATOM 2563 O O . ARG A 1 321 ? -64.134 -27.599 85.482 1.00 86.06 321 ARG A O 1
ATOM 2570 N N . GLN A 1 322 ? -61.947 -27.959 85.123 1.00 86.88 322 GLN A N 1
ATOM 2571 C CA . GLN A 1 322 ? -61.822 -29.023 86.118 1.00 86.88 322 GLN A CA 1
ATOM 2572 C C . GLN A 1 322 ? -62.103 -28.500 87.535 1.00 86.88 322 GLN A C 1
ATOM 2574 O O . GLN A 1 322 ? -62.891 -29.100 88.266 1.00 86.88 322 GLN A O 1
ATOM 2579 N N . LYS A 1 323 ? -61.498 -27.370 87.926 1.00 85.69 323 LYS A N 1
ATOM 2580 C CA . LYS A 1 323 ? -61.707 -26.767 89.254 1.00 85.69 323 LYS A CA 1
ATOM 2581 C C . LYS A 1 323 ? -63.112 -26.191 89.431 1.00 85.69 323 LYS A C 1
ATOM 2583 O O . LYS A 1 323 ? -63.666 -26.331 90.515 1.00 85.69 323 LYS A O 1
ATOM 2588 N N . GLU A 1 324 ? -63.707 -25.610 88.391 1.00 84.50 324 GLU A N 1
ATOM 2589 C CA . GLU A 1 324 ? -65.117 -25.194 88.380 1.00 84.50 324 GLU A CA 1
ATOM 2590 C C . GLU A 1 324 ? -66.033 -26.392 88.640 1.00 84.50 324 GLU A C 1
ATOM 2592 O O . GLU A 1 324 ? -66.881 -26.324 89.527 1.00 84.50 324 GLU A O 1
ATOM 2597 N N . GLY A 1 325 ? -65.803 -27.524 87.963 1.00 82.62 325 GLY A N 1
ATOM 2598 C CA . GLY A 1 325 ? -66.543 -28.764 88.210 1.00 82.62 325 GLY A CA 1
ATOM 2599 C C . GLY A 1 325 ? -66.433 -29.258 89.658 1.00 82.62 325 GLY A C 1
ATOM 2600 O O . GLY A 1 325 ? -67.435 -29.651 90.253 1.00 82.62 325 GLY A O 1
ATOM 2601 N N . ILE A 1 326 ? -65.241 -29.176 90.264 1.00 83.25 326 ILE A N 1
ATOM 2602 C CA . ILE A 1 326 ? -65.021 -29.538 91.676 1.00 83.25 326 ILE A CA 1
ATOM 2603 C C . ILE A 1 326 ? -65.731 -28.558 92.622 1.00 83.25 326 ILE A C 1
ATOM 2605 O O . ILE A 1 326 ? -66.323 -28.988 93.611 1.00 83.25 326 ILE A O 1
ATOM 2609 N N . VAL A 1 327 ? -65.703 -27.251 92.339 1.00 82.94 327 VAL A N 1
ATOM 2610 C CA . VAL A 1 327 ? -66.413 -26.242 93.143 1.00 82.94 327 VAL A CA 1
ATOM 2611 C C . VAL A 1 327 ? -67.921 -26.470 93.095 1.00 82.94 327 VAL A C 1
ATOM 2613 O O . VAL A 1 327 ? -68.545 -26.496 94.153 1.00 82.94 327 VAL A O 1
ATOM 2616 N N . VAL A 1 328 ? -68.493 -26.711 91.912 1.00 81.06 328 VAL A N 1
ATOM 2617 C CA . VAL A 1 328 ? -69.923 -27.026 91.747 1.00 81.06 328 VAL A CA 1
ATOM 2618 C C . VAL A 1 328 ? -70.286 -28.314 92.491 1.00 81.06 328 VAL A C 1
ATOM 2620 O O . VAL A 1 328 ? -71.282 -28.360 93.211 1.00 81.06 328 VAL A O 1
ATOM 2623 N N . PHE A 1 329 ? -69.448 -29.350 92.401 1.00 82.06 329 PHE A N 1
ATOM 2624 C CA . PHE A 1 329 ? -69.638 -30.587 93.160 1.00 82.06 329 PHE A CA 1
ATOM 2625 C C . PHE A 1 329 ? -69.615 -30.354 94.681 1.00 82.06 329 PHE A C 1
ATOM 2627 O O . PHE A 1 329 ? -70.467 -30.882 95.402 1.00 82.06 329 PHE A O 1
ATOM 2634 N N . LEU A 1 330 ? -68.676 -29.544 95.183 1.00 77.56 330 LEU A N 1
ATOM 2635 C CA . LEU A 1 330 ? -68.600 -29.168 96.598 1.00 77.56 330 LEU A CA 1
ATOM 2636 C C . LEU A 1 330 ? -69.814 -28.336 97.032 1.00 77.56 330 LEU A C 1
ATOM 2638 O O . LEU A 1 330 ? -70.321 -28.541 98.132 1.00 77.56 330 LEU A O 1
ATOM 2642 N N . GLU A 1 331 ? -70.312 -27.433 96.186 1.00 77.69 331 GLU A N 1
ATOM 2643 C CA . GLU A 1 331 ? -71.528 -26.653 96.442 1.00 77.69 331 GLU A C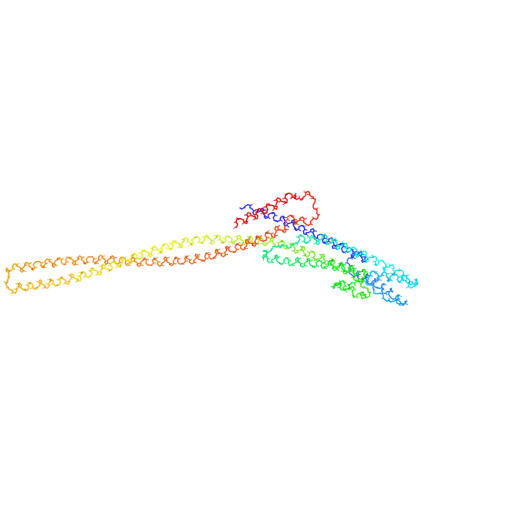A 1
ATOM 2644 C C . GLU A 1 331 ? -72.763 -27.543 96.587 1.00 77.69 331 GLU A C 1
ATOM 2646 O O . GLU A 1 331 ? -73.484 -27.429 97.583 1.00 77.69 331 GLU A O 1
ATOM 2651 N N . ILE A 1 332 ? -72.958 -28.478 95.654 1.00 78.25 332 ILE A N 1
ATOM 2652 C CA . ILE A 1 332 ? -74.046 -29.464 95.695 1.00 78.25 332 ILE A CA 1
ATOM 2653 C C . ILE A 1 332 ? -73.914 -30.353 96.942 1.00 78.25 332 ILE A C 1
ATOM 2655 O O . ILE A 1 332 ? -74.886 -30.549 97.673 1.00 78.25 332 ILE A O 1
ATOM 2659 N N . SER A 1 333 ? -72.705 -30.833 97.245 1.00 71.56 333 SER A N 1
ATOM 2660 C CA . SER A 1 333 ? -72.437 -31.708 98.396 1.00 71.56 333 SER A CA 1
ATOM 2661 C C . SER A 1 333 ? -72.687 -31.015 99.743 1.00 71.56 333 SER A C 1
ATOM 2663 O O 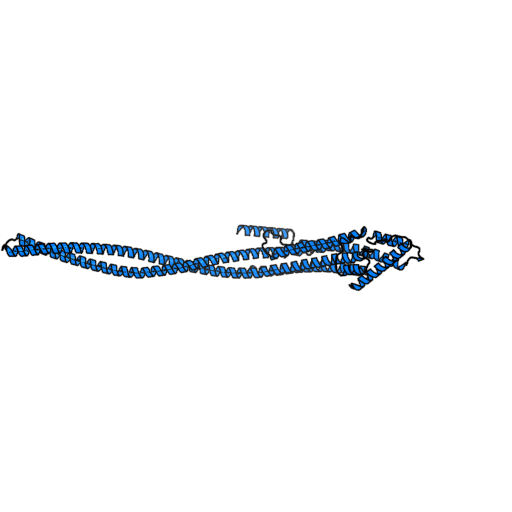. SER A 1 333 ? -73.259 -31.610 100.663 1.00 71.56 333 SER A O 1
ATOM 2665 N N . ILE A 1 334 ? -72.298 -29.741 99.876 1.00 69.12 334 ILE A N 1
ATOM 2666 C CA . ILE A 1 334 ? -72.573 -28.920 101.067 1.00 69.12 334 ILE A CA 1
ATOM 2667 C C . ILE A 1 334 ? -74.083 -28.666 101.210 1.00 69.12 334 ILE A C 1
ATOM 2669 O O . ILE A 1 334 ? -74.599 -28.684 102.331 1.00 69.12 334 ILE A O 1
ATOM 2673 N N . ALA A 1 335 ? -74.800 -28.460 100.100 1.00 69.38 335 ALA A N 1
ATOM 2674 C CA . ALA A 1 335 ? -76.246 -28.245 100.099 1.00 69.38 335 ALA A CA 1
ATOM 2675 C C . ALA A 1 335 ? -77.040 -29.511 100.484 1.00 69.38 335 ALA A C 1
ATOM 2677 O O . ALA A 1 335 ? -77.971 -29.422 101.284 1.00 69.38 335 ALA A O 1
ATOM 2678 N N . GLN A 1 336 ? -76.650 -30.688 99.979 1.00 66.06 336 GLN A N 1
ATOM 2679 C CA . GLN A 1 336 ? -77.348 -31.962 100.216 1.00 66.06 336 GLN A CA 1
ATOM 2680 C C . GLN A 1 336 ? -77.127 -32.538 101.623 1.00 66.06 336 GLN A C 1
ATOM 2682 O O . GLN A 1 336 ? -78.039 -33.117 102.206 1.00 66.06 336 GLN A O 1
ATOM 2687 N N . THR A 1 337 ? -75.940 -32.373 102.213 1.00 58.03 337 THR A N 1
ATOM 2688 C CA . THR A 1 337 ? -75.586 -33.078 103.463 1.00 58.03 337 THR A CA 1
ATOM 2689 C C . THR A 1 337 ? -76.062 -32.402 104.757 1.00 58.03 337 THR A C 1
ATOM 2691 O O . THR A 1 337 ? -75.770 -32.913 105.836 1.00 58.03 337 THR A O 1
ATOM 2694 N N . ARG A 1 338 ? -76.744 -31.241 104.713 1.00 54.25 338 ARG A N 1
ATOM 2695 C CA . ARG A 1 338 ? -77.068 -30.394 105.896 1.00 54.25 338 ARG A CA 1
ATOM 2696 C C . ARG A 1 338 ? -75.868 -30.123 106.840 1.00 54.25 338 ARG A C 1
ATOM 2698 O O . ARG A 1 338 ? -76.045 -29.551 107.914 1.00 54.25 338 ARG A O 1
ATOM 2705 N N . LYS A 1 339 ? -74.624 -30.422 106.432 1.00 50.88 339 LYS A N 1
ATOM 2706 C CA . LYS A 1 339 ? -73.370 -30.166 107.167 1.00 50.88 339 LYS A CA 1
ATOM 2707 C C . LYS A 1 339 ? -72.919 -28.710 107.001 1.00 50.88 339 LYS A C 1
ATOM 2709 O O . LYS A 1 339 ? -71.766 -28.430 106.681 1.00 50.88 339 LYS A O 1
ATOM 2714 N N . ARG A 1 340 ? -73.816 -27.757 107.283 1.00 51.03 340 ARG A N 1
ATOM 2715 C CA . ARG A 1 340 ? -73.524 -26.308 107.248 1.00 51.03 340 ARG A CA 1
ATOM 2716 C C . ARG A 1 340 ? -72.388 -25.876 108.194 1.00 51.03 340 ARG A C 1
ATOM 2718 O O . ARG A 1 340 ? -71.868 -24.783 108.020 1.00 51.03 340 ARG A O 1
ATOM 2725 N N . ARG A 1 341 ? -72.000 -26.712 109.170 1.00 51.62 341 ARG A N 1
ATOM 2726 C CA . ARG A 1 341 ? -70.938 -26.447 110.165 1.00 51.62 341 ARG A CA 1
ATOM 2727 C C . ARG A 1 341 ? -69.596 -27.150 109.889 1.00 51.62 341 ARG A C 1
ATOM 2729 O O . ARG A 1 341 ? -68.697 -27.073 110.719 1.00 51.62 341 ARG A O 1
ATOM 2736 N N . SER A 1 342 ? -69.427 -27.839 108.754 1.00 57.69 342 SER A N 1
ATOM 2737 C CA . SER A 1 342 ? -68.127 -28.423 108.382 1.00 57.69 342 SER A CA 1
ATOM 2738 C C . SER A 1 342 ? -67.175 -27.324 107.895 1.00 57.69 342 SER A C 1
ATOM 2740 O O . SER A 1 342 ? -67.178 -26.949 106.721 1.00 57.69 342 SER A O 1
ATOM 2742 N N . LEU A 1 343 ? -66.357 -26.806 108.816 1.00 61.91 343 LEU A N 1
ATOM 2743 C CA . LEU A 1 343 ? -65.361 -25.765 108.546 1.00 61.91 343 LEU A CA 1
ATOM 2744 C C . LEU A 1 343 ? -64.383 -26.184 107.428 1.00 61.91 343 LEU A C 1
ATOM 2746 O O . LEU A 1 343 ? -63.984 -25.358 106.613 1.00 61.91 343 LEU A O 1
ATOM 2750 N N . SER A 1 344 ? -64.044 -27.477 107.340 1.00 70.94 344 SER A N 1
ATOM 2751 C CA . SER A 1 344 ? -63.085 -28.008 106.361 1.00 70.94 344 SER A CA 1
ATOM 2752 C C . SER A 1 344 ? -63.582 -27.949 104.910 1.00 70.94 344 SER A C 1
ATOM 2754 O O . SER A 1 344 ? -62.824 -27.534 104.036 1.00 70.94 344 SER A O 1
ATOM 2756 N N . LEU A 1 345 ? -64.846 -28.301 104.640 1.00 68.50 345 LEU A N 1
ATOM 2757 C CA . LEU A 1 345 ? -65.427 -28.248 103.289 1.00 68.50 345 LEU A CA 1
ATOM 2758 C C . LEU A 1 345 ? -65.646 -26.802 102.821 1.00 68.50 345 LEU A C 1
ATOM 2760 O O . LEU A 1 345 ? -65.422 -26.487 101.652 1.00 68.50 345 LEU A O 1
ATOM 2764 N N . GLN A 1 346 ? -66.018 -25.901 103.737 1.00 69.50 346 GLN A N 1
ATOM 2765 C CA . GLN A 1 346 ? -66.119 -24.467 103.441 1.00 69.50 346 GLN A CA 1
ATOM 2766 C C . GLN A 1 346 ? -64.745 -23.827 103.172 1.00 69.50 346 GLN A C 1
ATOM 2768 O O . GLN A 1 346 ? -64.633 -23.022 102.248 1.00 69.50 346 GLN A O 1
ATOM 2773 N N . LEU A 1 347 ? -63.696 -24.224 103.906 1.00 76.19 347 LEU A N 1
ATOM 2774 C CA . LEU A 1 347 ? -62.305 -23.814 103.657 1.00 76.19 347 LEU A CA 1
ATOM 2775 C C . LEU A 1 347 ? -61.761 -24.345 102.320 1.00 76.19 347 LEU A C 1
ATOM 2777 O O . LEU A 1 347 ? -61.069 -23.624 101.604 1.00 76.19 347 LEU A O 1
ATOM 2781 N N . GLN A 1 348 ? -62.072 -25.593 101.953 1.00 77.81 348 GLN A N 1
ATOM 2782 C CA . GLN A 1 348 ? -61.682 -26.145 100.650 1.00 77.81 348 GLN A CA 1
ATOM 2783 C C . GLN A 1 348 ? -62.382 -25.422 99.496 1.00 77.81 348 GLN A C 1
ATOM 2785 O O . GLN A 1 348 ? -61.722 -25.068 98.518 1.00 77.81 348 GLN A O 1
ATOM 2790 N N . ARG A 1 349 ? -63.684 -25.135 99.632 1.00 76.19 349 ARG A N 1
ATOM 2791 C CA . ARG A 1 349 ? -64.438 -24.335 98.659 1.00 76.19 349 ARG A CA 1
ATOM 2792 C C . ARG A 1 349 ? -63.841 -22.937 98.510 1.00 76.19 349 ARG A C 1
ATOM 2794 O O . ARG A 1 349 ? -63.530 -22.551 97.392 1.00 76.19 349 ARG A O 1
ATOM 2801 N N . SER A 1 350 ? -63.613 -22.205 99.604 1.00 79.81 350 SER A N 1
ATOM 2802 C CA . SER A 1 350 ? -63.054 -20.845 99.534 1.00 79.81 350 SER A CA 1
ATOM 2803 C C . SER A 1 350 ? -61.645 -20.817 98.928 1.00 79.81 350 SER A C 1
ATOM 2805 O O . SER A 1 350 ? -61.344 -19.936 98.119 1.00 79.81 350 SER A O 1
ATOM 2807 N N . ARG A 1 351 ? -60.803 -21.817 99.230 1.00 82.94 351 ARG A N 1
ATOM 2808 C CA . ARG A 1 351 ? -59.476 -21.986 98.617 1.00 82.94 351 ARG A CA 1
ATOM 2809 C C . ARG A 1 351 ? -59.564 -22.248 97.111 1.00 82.94 351 ARG A C 1
ATOM 2811 O O . ARG A 1 351 ? -58.813 -21.637 96.357 1.00 82.94 351 ARG A O 1
ATOM 2818 N N . LEU A 1 352 ? -60.483 -23.108 96.668 1.00 82.19 352 LEU A N 1
ATOM 2819 C CA . LEU A 1 352 ? -60.718 -23.381 95.246 1.00 82.19 352 LEU A CA 1
ATOM 2820 C C . LEU A 1 352 ? -61.297 -22.166 94.507 1.00 82.19 352 LEU A C 1
ATOM 2822 O O . LEU A 1 352 ? -60.856 -21.871 93.401 1.00 82.19 352 LEU A O 1
ATOM 2826 N N . THR A 1 353 ? -62.219 -21.414 95.114 1.00 80.81 353 THR A N 1
ATOM 2827 C CA . THR A 1 353 ? -62.741 -20.167 94.528 1.00 80.81 353 THR A CA 1
ATOM 2828 C C . THR A 1 353 ? -61.639 -19.118 94.370 1.00 80.81 353 THR A C 1
ATOM 2830 O O . THR A 1 353 ? -61.593 -18.427 93.354 1.00 80.81 353 THR A O 1
ATOM 2833 N N . ARG A 1 354 ? -60.706 -19.023 95.330 1.00 84.25 354 ARG A N 1
ATOM 2834 C CA . ARG A 1 354 ? -59.525 -18.157 95.202 1.00 84.25 354 ARG A CA 1
ATOM 2835 C C . ARG A 1 354 ? -58.619 -18.604 94.051 1.00 84.25 354 ARG A C 1
ATOM 2837 O O . ARG A 1 354 ? -58.260 -17.783 93.220 1.00 84.25 354 ARG A O 1
ATOM 2844 N N . GLN A 1 355 ? -58.342 -19.904 93.945 1.00 84.75 355 GLN A N 1
ATOM 2845 C CA . GLN A 1 355 ? -57.565 -20.473 92.835 1.00 84.75 355 GLN A CA 1
ATOM 2846 C C . GLN A 1 355 ? -58.236 -20.286 91.465 1.00 84.75 355 GLN A C 1
ATOM 2848 O O . GLN A 1 355 ? -57.538 -20.170 90.461 1.00 84.75 355 GLN A O 1
ATOM 2853 N N . LEU A 1 356 ? -59.571 -20.266 91.398 1.00 83.12 356 LEU A N 1
ATOM 2854 C CA . LEU A 1 356 ? -60.303 -19.939 90.172 1.00 83.12 356 LEU A CA 1
ATOM 2855 C C . LEU A 1 356 ? -60.128 -18.469 89.780 1.00 83.12 356 LEU A C 1
ATOM 2857 O O . LEU A 1 356 ? -59.877 -18.202 88.610 1.00 83.12 356 LEU A O 1
ATOM 2861 N N . ARG A 1 357 ? -60.181 -17.533 90.737 1.00 84.62 357 ARG A N 1
ATOM 2862 C CA . ARG A 1 357 ? -59.893 -16.110 90.473 1.00 84.62 357 ARG A CA 1
ATOM 2863 C C . ARG A 1 357 ? -58.452 -15.894 90.003 1.00 84.62 357 ARG A C 1
ATOM 2865 O O . ARG A 1 357 ? -58.244 -15.217 89.005 1.00 84.62 357 ARG A O 1
ATOM 2872 N N . GLU A 1 358 ? -57.485 -16.544 90.652 1.00 86.75 358 GLU A N 1
ATOM 2873 C CA . GLU A 1 358 ? -56.070 -16.536 90.239 1.00 86.75 358 GLU A CA 1
ATOM 2874 C C . GLU A 1 358 ? -55.897 -17.103 88.806 1.00 86.75 358 GLU A C 1
ATOM 2876 O O . GLU A 1 358 ? -55.119 -16.583 88.005 1.00 86.75 358 GLU A O 1
ATOM 2881 N N . LEU A 1 359 ? -56.657 -18.146 88.433 1.00 85.81 359 LEU A N 1
ATOM 2882 C CA . LEU A 1 359 ? -56.677 -18.692 87.067 1.00 85.81 359 LEU A CA 1
ATOM 2883 C C . LEU A 1 359 ? -57.341 -17.752 86.051 1.00 85.81 359 LEU A C 1
ATOM 2885 O O . LEU A 1 359 ? -56.908 -17.709 84.901 1.00 85.81 359 LEU A O 1
ATOM 2889 N N . GLU A 1 360 ? -58.383 -17.018 86.440 1.00 85.12 360 GLU A N 1
ATOM 2890 C CA . GLU A 1 360 ? -59.037 -16.020 85.588 1.00 85.12 360 GLU A CA 1
ATOM 2891 C C . GLU A 1 360 ? -58.140 -14.815 85.309 1.00 85.12 360 GLU A C 1
ATOM 2893 O O . GLU A 1 360 ? -58.106 -14.343 84.173 1.00 85.12 360 GLU A O 1
ATOM 2898 N N . GLU A 1 361 ? -57.399 -14.342 86.311 1.00 87.69 361 GLU A N 1
ATOM 2899 C CA . GLU A 1 361 ? -56.375 -13.304 86.145 1.00 87.69 361 GLU A CA 1
ATOM 2900 C C . GLU A 1 361 ? -55.253 -13.799 85.227 1.00 87.69 361 GLU A C 1
ATOM 2902 O O . GLU A 1 361 ? -54.971 -13.165 84.214 1.00 87.69 361 GLU A O 1
ATOM 2907 N N . SER A 1 362 ? -54.727 -15.005 85.464 1.00 86.62 362 SER A N 1
ATOM 2908 C CA . SER A 1 362 ? -53.712 -15.606 84.589 1.00 86.62 362 SER A CA 1
ATOM 2909 C C . SER A 1 362 ? -54.201 -15.800 83.143 1.00 86.62 362 SER A C 1
ATOM 2911 O O . SER A 1 362 ? -53.440 -15.600 82.197 1.00 86.62 362 SER A O 1
ATOM 2913 N N . LEU A 1 363 ? -55.473 -16.164 82.933 1.00 86.31 363 LEU A N 1
ATOM 2914 C CA . LEU A 1 363 ? -56.068 -16.268 81.596 1.00 86.31 363 LEU A CA 1
ATOM 2915 C C . LEU A 1 363 ? -56.245 -14.902 80.921 1.00 86.31 363 LEU A C 1
ATOM 2917 O O . LEU A 1 363 ? -56.070 -14.819 79.703 1.00 86.31 363 LEU A O 1
ATOM 2921 N N . ARG A 1 364 ? -56.572 -13.846 81.680 1.00 88.88 364 ARG A N 1
ATOM 2922 C CA . ARG A 1 364 ? -56.589 -12.468 81.164 1.00 88.88 364 ARG A CA 1
ATOM 2923 C C . ARG A 1 364 ? -55.190 -12.020 80.762 1.00 88.88 364 ARG A C 1
ATOM 2925 O O . ARG A 1 364 ? -55.038 -11.504 79.659 1.00 88.88 364 ARG A O 1
ATOM 2932 N N . ASP A 1 365 ? -54.179 -12.299 81.577 1.00 90.19 365 ASP A N 1
ATOM 2933 C CA . ASP A 1 365 ? -52.786 -11.958 81.276 1.00 90.19 365 ASP A CA 1
ATOM 2934 C C . ASP A 1 365 ? -52.288 -12.660 80.007 1.00 90.19 365 ASP A C 1
ATOM 2936 O O . ASP A 1 365 ? -51.736 -12.013 79.117 1.00 90.19 365 ASP A O 1
ATOM 2940 N N . ILE A 1 366 ? -52.561 -13.963 79.858 1.00 88.56 366 ILE A N 1
ATOM 2941 C CA . ILE A 1 366 ? -52.254 -14.706 78.623 1.00 88.56 366 ILE A CA 1
ATOM 2942 C C . ILE A 1 366 ? -53.023 -14.117 77.428 1.00 88.56 366 ILE A C 1
ATOM 2944 O O . ILE A 1 366 ? -52.486 -14.052 76.323 1.00 88.56 366 ILE A O 1
ATOM 2948 N N . GLY A 1 367 ? -54.265 -13.665 77.631 1.00 85.12 367 GLY A N 1
ATOM 2949 C CA . GLY A 1 367 ? -55.063 -12.978 76.613 1.00 85.12 367 GLY A CA 1
ATOM 2950 C C . GLY A 1 367 ? -54.443 -11.653 76.158 1.00 85.12 367 GLY A C 1
ATOM 2951 O O . GLY A 1 367 ? -54.334 -11.413 74.955 1.00 85.12 367 GLY A O 1
ATOM 2952 N N . HIS A 1 368 ? -53.974 -10.829 77.097 1.00 90.88 368 HIS A N 1
ATOM 2953 C CA . HIS A 1 368 ? -53.265 -9.583 76.802 1.00 90.88 368 HIS A CA 1
ATOM 2954 C C . HIS A 1 368 ? -51.930 -9.838 76.090 1.00 90.88 368 HIS A C 1
ATOM 2956 O O . HIS A 1 368 ? -51.634 -9.182 75.092 1.00 90.88 368 HIS A O 1
ATOM 2962 N N . GLN A 1 369 ? -51.159 -10.834 76.537 1.00 89.94 369 GLN A N 1
ATOM 2963 C CA . GLN A 1 369 ? -49.903 -11.233 75.894 1.00 89.94 369 GLN A CA 1
ATOM 2964 C C . GLN A 1 369 ? -50.132 -11.760 74.470 1.00 89.94 369 GLN A C 1
ATOM 2966 O O . GLN A 1 369 ? -49.403 -11.387 73.553 1.00 89.94 369 GLN A O 1
ATOM 2971 N N . LEU A 1 370 ? -51.176 -12.567 74.245 1.00 87.62 370 LEU A N 1
ATOM 2972 C CA . LEU A 1 370 ? -51.555 -13.033 72.907 1.00 87.62 370 LEU A CA 1
ATOM 2973 C C . LEU A 1 370 ? -51.933 -11.880 71.978 1.00 87.62 370 LEU A C 1
ATOM 2975 O O . LEU A 1 370 ? -51.512 -11.887 70.823 1.00 87.62 370 LEU A O 1
ATOM 2979 N N . ALA A 1 371 ? -52.709 -10.909 72.463 1.00 88.88 371 ALA A N 1
ATOM 2980 C CA . ALA A 1 371 ? -53.090 -9.739 71.676 1.00 88.88 371 ALA A CA 1
ATOM 2981 C C . ALA A 1 371 ? -51.862 -8.898 71.292 1.00 88.88 371 ALA A C 1
ATOM 2983 O O . ALA A 1 371 ? -51.704 -8.564 70.119 1.00 88.88 371 ALA A O 1
ATOM 2984 N N . ALA A 1 372 ? -50.957 -8.645 72.243 1.00 90.56 372 ALA A N 1
ATOM 2985 C CA . ALA A 1 372 ? -49.723 -7.896 72.005 1.00 90.56 372 ALA A CA 1
ATOM 2986 C C . ALA A 1 372 ? -48.809 -8.587 70.975 1.00 90.56 372 ALA A C 1
ATOM 2988 O O . ALA A 1 372 ? -48.381 -7.963 70.005 1.00 90.56 372 ALA A O 1
ATOM 2989 N N . VAL A 1 373 ? -48.570 -9.896 71.127 1.00 90.06 373 VAL A N 1
ATOM 2990 C CA . VAL A 1 373 ? -47.753 -10.676 70.178 1.00 90.06 373 VAL A CA 1
ATOM 2991 C C . VAL A 1 373 ? -48.418 -10.737 68.799 1.00 90.06 373 VAL A C 1
ATOM 2993 O O . VAL A 1 373 ? -47.733 -10.694 67.777 1.00 90.06 373 VAL A O 1
ATOM 2996 N N . HIS A 1 374 ? -49.751 -10.816 68.735 1.00 88.69 374 HIS A N 1
ATOM 2997 C CA . HIS A 1 374 ? -50.476 -10.814 67.466 1.00 88.69 374 HIS A CA 1
ATOM 2998 C C . HIS A 1 374 ? -50.378 -9.462 66.744 1.00 88.69 374 HIS A C 1
ATOM 3000 O O . HIS A 1 374 ? -50.121 -9.432 65.539 1.00 88.69 374 HIS A O 1
ATOM 3006 N N . GLU A 1 375 ? -50.508 -8.347 67.466 1.00 90.25 375 GLU A N 1
ATOM 3007 C CA . GLU A 1 375 ? -50.305 -7.008 66.905 1.00 90.25 375 GLU A CA 1
ATOM 3008 C C . GLU A 1 375 ? -48.873 -6.853 66.367 1.00 90.25 375 GLU A C 1
ATOM 3010 O O . GLU A 1 375 ? -48.672 -6.430 65.226 1.00 90.25 375 GLU A O 1
ATOM 3015 N N . GLU A 1 376 ? -47.868 -7.289 67.128 1.00 91.38 376 GLU A N 1
ATOM 3016 C CA . GLU A 1 376 ? -46.472 -7.235 66.692 1.00 91.38 376 GLU A CA 1
ATOM 3017 C C . GLU A 1 376 ? -46.213 -8.106 65.452 1.00 91.38 376 GLU A C 1
ATOM 3019 O O . GLU A 1 376 ? -45.550 -7.664 64.507 1.00 91.38 376 GLU A O 1
ATOM 3024 N N . MET A 1 377 ? -46.811 -9.300 65.395 1.00 89.94 377 MET A N 1
ATOM 3025 C CA . MET A 1 377 ? -46.736 -10.195 64.238 1.00 89.94 377 MET A CA 1
ATOM 3026 C C . MET A 1 377 ? -47.344 -9.553 62.984 1.00 89.94 377 MET A C 1
ATOM 3028 O O . MET A 1 377 ? -46.730 -9.594 61.918 1.00 89.94 377 MET A O 1
ATOM 3032 N N . THR A 1 378 ? -48.514 -8.912 63.092 1.00 89.75 378 THR A N 1
ATOM 3033 C CA . THR A 1 378 ? -49.148 -8.231 61.946 1.00 89.75 378 THR A CA 1
ATOM 3034 C C . THR A 1 378 ? -48.329 -7.032 61.463 1.00 89.75 378 THR A C 1
ATOM 3036 O O . THR A 1 378 ? -48.111 -6.884 60.257 1.00 89.75 378 THR A O 1
ATOM 3039 N N . ARG A 1 379 ? -47.775 -6.2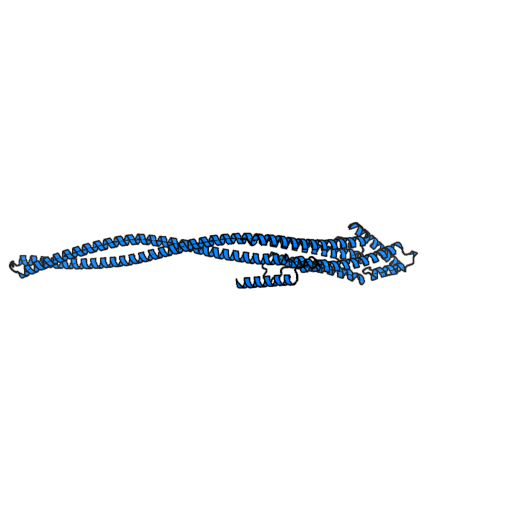28 62.384 1.00 91.12 379 ARG A N 1
ATOM 3040 C CA . ARG A 1 379 ? -46.881 -5.106 62.052 1.00 91.12 379 ARG A CA 1
ATOM 3041 C C . ARG A 1 379 ? -45.615 -5.594 61.336 1.00 91.12 379 ARG A C 1
ATOM 3043 O O . ARG A 1 379 ? -45.218 -5.019 60.319 1.00 91.12 379 ARG A O 1
ATOM 3050 N N . LYS A 1 380 ? -44.987 -6.667 61.827 1.00 91.19 380 LYS A N 1
ATOM 3051 C CA . LYS A 1 380 ? -43.790 -7.268 61.211 1.00 91.19 380 LYS A CA 1
ATOM 3052 C C . LYS A 1 380 ? -44.096 -7.909 59.856 1.00 91.19 380 LYS A C 1
ATOM 3054 O O . LYS A 1 380 ? -43.304 -7.737 58.934 1.00 91.19 380 LYS A O 1
ATOM 3059 N N . ALA A 1 381 ? -45.246 -8.563 59.696 1.00 87.88 381 ALA A N 1
ATOM 3060 C CA . ALA A 1 381 ? -45.676 -9.141 58.422 1.00 87.88 381 ALA A CA 1
ATOM 3061 C C . ALA A 1 381 ? -45.913 -8.064 57.347 1.00 87.88 381 ALA A C 1
ATOM 3063 O O . ALA A 1 381 ? -45.454 -8.210 56.213 1.00 87.88 381 ALA A O 1
ATOM 3064 N N . ALA A 1 382 ? -46.543 -6.942 57.710 1.00 89.50 382 ALA A N 1
ATOM 3065 C CA . ALA A 1 382 ? -46.696 -5.798 56.811 1.00 89.50 382 ALA A CA 1
ATOM 3066 C C . ALA A 1 382 ? -45.333 -5.197 56.420 1.00 89.50 382 ALA A C 1
ATOM 3068 O O . ALA A 1 382 ? -45.069 -4.938 55.244 1.00 89.50 382 ALA A O 1
ATOM 3069 N N . SER A 1 383 ? -44.425 -5.040 57.392 1.00 88.88 383 SER A N 1
ATOM 3070 C CA . SER A 1 383 ? -43.056 -4.585 57.131 1.00 88.88 383 SER A CA 1
ATOM 3071 C C . SER A 1 383 ? -42.308 -5.535 56.186 1.00 88.88 383 SER A C 1
ATOM 3073 O O . SER A 1 383 ? -41.711 -5.071 55.215 1.00 88.88 383 SER A O 1
ATOM 3075 N N . MET A 1 384 ? -42.417 -6.852 56.391 1.00 90.50 384 MET A N 1
ATOM 3076 C CA . MET A 1 384 ? -41.823 -7.877 55.528 1.00 90.50 384 MET A CA 1
ATOM 3077 C C . MET A 1 384 ? -42.292 -7.747 54.075 1.00 90.50 384 MET A C 1
ATOM 3079 O O . MET A 1 384 ? -41.456 -7.743 53.176 1.00 90.50 384 MET A O 1
ATOM 3083 N N . ALA A 1 385 ? -43.596 -7.574 53.837 1.00 87.75 385 ALA A N 1
ATOM 3084 C CA . ALA A 1 385 ? -44.141 -7.420 52.487 1.00 87.75 385 ALA A CA 1
ATOM 3085 C C . ALA A 1 385 ? -43.557 -6.193 51.762 1.00 87.75 385 ALA A C 1
ATOM 3087 O O . ALA A 1 385 ? -43.090 -6.299 50.627 1.00 87.75 385 ALA A O 1
ATOM 3088 N N . THR A 1 386 ? -43.497 -5.039 52.437 1.00 90.50 386 THR A N 1
ATOM 3089 C CA . THR A 1 386 ? -42.900 -3.823 51.847 1.00 90.50 386 THR A CA 1
ATOM 3090 C C . THR A 1 386 ? -41.406 -3.981 51.563 1.00 90.50 386 THR A C 1
ATOM 3092 O O . THR A 1 386 ? -40.886 -3.456 50.577 1.00 90.50 386 THR A O 1
ATOM 3095 N N . LEU A 1 387 ? -40.696 -4.707 52.425 1.00 90.25 387 LEU A N 1
ATOM 3096 C CA . LEU A 1 387 ? -39.260 -4.897 52.316 1.00 90.25 387 LEU A CA 1
ATOM 3097 C C . LEU A 1 387 ? -38.901 -5.945 51.248 1.00 90.25 387 LEU A C 1
ATOM 3099 O O . LEU A 1 387 ? -37.885 -5.796 50.569 1.00 90.25 387 LEU A O 1
ATOM 3103 N N . ALA A 1 388 ? -39.766 -6.944 51.044 1.00 89.56 388 ALA A N 1
ATOM 3104 C CA . ALA A 1 388 ? -39.672 -7.919 49.961 1.00 89.56 388 ALA A CA 1
ATOM 3105 C C . ALA A 1 388 ? -39.757 -7.240 48.589 1.00 89.56 388 ALA A C 1
ATOM 3107 O O . ALA A 1 388 ? -38.895 -7.465 47.739 1.00 89.56 388 ALA A O 1
ATOM 3108 N N . ASP A 1 389 ? -40.721 -6.336 48.408 1.00 90.56 389 ASP A N 1
ATOM 3109 C CA . ASP A 1 389 ? -40.853 -5.546 47.180 1.00 90.56 389 ASP A CA 1
ATOM 3110 C C . ASP A 1 389 ? -39.618 -4.649 46.956 1.00 90.56 389 ASP A C 1
ATOM 3112 O O . ASP A 1 389 ? -39.012 -4.652 45.881 1.00 90.56 389 ASP A O 1
ATOM 3116 N N . LYS A 1 390 ? -39.125 -3.970 48.005 1.00 91.00 390 LYS A N 1
ATOM 3117 C CA . LYS A 1 390 ? -37.866 -3.199 47.931 1.00 91.00 390 LYS A CA 1
ATOM 3118 C C . LYS A 1 390 ? -36.661 -4.061 47.536 1.00 91.00 390 LYS A C 1
ATOM 3120 O O . LYS A 1 390 ? -35.836 -3.611 46.741 1.00 91.00 390 LYS A O 1
ATOM 3125 N N . ALA A 1 391 ? -36.539 -5.277 48.072 1.00 89.50 391 ALA A N 1
ATOM 3126 C CA . ALA A 1 391 ? -35.466 -6.210 47.725 1.00 89.50 391 ALA A CA 1
ATOM 3127 C C . ALA A 1 391 ? -35.579 -6.709 46.274 1.00 89.50 391 ALA A C 1
ATOM 3129 O O . ALA A 1 391 ? -34.569 -6.870 45.588 1.00 89.50 391 ALA A O 1
ATOM 3130 N N . GLN A 1 392 ? -36.800 -6.927 45.784 1.00 91.69 392 GLN A N 1
ATOM 3131 C CA . GLN A 1 392 ? -37.044 -7.334 44.405 1.00 91.69 392 GLN A CA 1
ATOM 3132 C C . GLN A 1 392 ? -36.687 -6.217 43.417 1.00 91.69 392 GLN A C 1
ATOM 3134 O O . GLN A 1 392 ? -35.986 -6.472 42.434 1.00 91.69 392 GLN A O 1
ATOM 3139 N N . ARG A 1 393 ? -37.097 -4.975 43.700 1.00 91.44 393 ARG A N 1
ATOM 3140 C CA . ARG A 1 393 ? -36.762 -3.804 42.877 1.00 91.44 393 ARG A CA 1
ATOM 3141 C C . ARG A 1 393 ? -35.258 -3.537 42.843 1.00 91.44 393 ARG A C 1
ATOM 3143 O O . ARG A 1 393 ? -34.713 -3.338 41.760 1.00 91.44 393 ARG A O 1
ATOM 3150 N N . SER A 1 394 ? -34.568 -3.597 43.987 1.00 90.75 394 SER A N 1
ATOM 3151 C CA . SER A 1 394 ? -33.112 -3.397 44.019 1.00 90.75 394 SER A CA 1
ATOM 3152 C C . SER A 1 394 ? -32.346 -4.520 43.310 1.00 90.75 394 SER A C 1
ATOM 3154 O O . SER A 1 394 ? -31.373 -4.244 42.614 1.00 90.75 394 SER A O 1
ATOM 3156 N N . ASN A 1 395 ? -32.819 -5.771 43.379 1.00 92.19 395 ASN A N 1
ATOM 3157 C CA . ASN A 1 395 ? -32.266 -6.877 42.587 1.00 92.19 395 ASN A CA 1
ATOM 3158 C C . ASN A 1 395 ? -32.449 -6.656 41.077 1.00 92.19 395 ASN A C 1
ATOM 3160 O O . ASN A 1 395 ? -31.525 -6.892 40.299 1.00 92.19 395 ASN A O 1
ATOM 3164 N N . ALA A 1 396 ? -33.630 -6.202 40.647 1.00 92.50 396 ALA A N 1
ATOM 3165 C CA . ALA A 1 396 ? -33.889 -5.897 39.242 1.00 92.50 396 ALA A CA 1
ATOM 3166 C C . ALA A 1 396 ? -32.987 -4.757 38.739 1.00 92.50 396 ALA A C 1
ATOM 3168 O O . ALA A 1 396 ? -32.352 -4.904 37.695 1.00 92.50 396 ALA A O 1
ATOM 3169 N N . ALA A 1 397 ? -32.862 -3.674 39.513 1.00 92.25 397 ALA A N 1
ATOM 3170 C CA . ALA A 1 397 ? -31.968 -2.558 39.206 1.00 92.25 397 ALA A CA 1
ATOM 3171 C C . ALA A 1 397 ? -30.503 -3.012 39.096 1.00 92.25 397 ALA A C 1
ATOM 3173 O O . ALA A 1 397 ? -29.852 -2.746 38.085 1.00 92.25 397 ALA A O 1
ATOM 3174 N N . TYR A 1 398 ? -30.015 -3.781 40.077 1.00 93.69 398 TYR A N 1
ATOM 3175 C CA . TYR A 1 398 ? -28.669 -4.355 40.052 1.00 93.69 398 TYR A CA 1
ATOM 3176 C C . TYR A 1 398 ? -28.430 -5.214 38.803 1.00 93.69 398 TYR A C 1
ATOM 3178 O O . TYR A 1 398 ? -27.417 -5.055 38.128 1.00 93.69 398 TYR A O 1
ATOM 3186 N N . ARG A 1 399 ? -29.366 -6.105 38.452 1.00 93.88 399 ARG A N 1
ATOM 3187 C CA . ARG A 1 399 ? -29.238 -6.969 37.265 1.00 93.88 399 ARG A CA 1
ATOM 3188 C C . ARG A 1 399 ? -29.172 -6.170 35.966 1.00 93.88 399 ARG A C 1
ATOM 3190 O O . ARG A 1 399 ? -28.392 -6.526 35.084 1.00 93.88 399 ARG A O 1
ATOM 3197 N N . THR A 1 400 ? -29.967 -5.112 35.840 1.00 95.12 400 THR A N 1
ATOM 3198 C CA . THR A 1 400 ? -29.943 -4.228 34.667 1.00 95.12 400 THR A CA 1
ATOM 3199 C C . THR A 1 400 ? -28.608 -3.499 34.555 1.00 95.12 400 THR A C 1
ATOM 3201 O O . THR A 1 400 ? -27.966 -3.572 33.507 1.00 95.12 400 THR A O 1
ATOM 3204 N N . LEU A 1 401 ? -28.147 -2.878 35.646 1.00 93.44 401 LEU A N 1
ATOM 3205 C CA . LEU A 1 401 ? -26.854 -2.189 35.693 1.00 93.44 401 LEU A CA 1
ATOM 3206 C C . LEU A 1 401 ? -25.692 -3.150 35.427 1.00 93.44 401 LEU A C 1
ATOM 3208 O O . LEU A 1 401 ? -24.764 -2.813 34.698 1.00 93.44 401 LEU A O 1
ATOM 3212 N N . ARG A 1 402 ? -25.769 -4.387 35.933 1.00 93.62 402 ARG A N 1
ATOM 3213 C CA . ARG A 1 402 ? -24.752 -5.408 35.677 1.00 93.62 402 ARG A CA 1
ATOM 3214 C C . ARG A 1 402 ? -24.651 -5.767 34.195 1.00 93.62 402 ARG A C 1
ATOM 3216 O O . ARG A 1 402 ? -23.548 -5.818 33.665 1.00 93.62 402 ARG A O 1
ATOM 3223 N N . ARG A 1 403 ? -25.786 -5.965 33.516 1.00 94.00 403 ARG A N 1
ATOM 3224 C CA . ARG A 1 403 ? -25.804 -6.225 32.066 1.00 94.00 403 ARG A CA 1
ATOM 3225 C C . ARG A 1 403 ? -25.227 -5.052 31.274 1.00 94.00 403 ARG A C 1
ATOM 3227 O O . ARG A 1 403 ? -24.467 -5.273 30.339 1.00 94.00 403 ARG A O 1
ATOM 3234 N N . GLN A 1 404 ? -25.567 -3.819 31.651 1.00 93.06 404 GLN A N 1
ATOM 3235 C CA . GLN A 1 404 ? -24.992 -2.622 31.030 1.00 93.06 404 GLN A CA 1
ATOM 3236 C C . GLN A 1 404 ? -23.474 -2.562 31.238 1.00 93.06 404 GLN A C 1
ATOM 3238 O O . GLN A 1 404 ? -22.743 -2.328 30.280 1.00 93.06 404 GLN A O 1
ATOM 3243 N N . LEU A 1 405 ? -22.988 -2.845 32.449 1.00 93.69 405 LEU A N 1
ATOM 3244 C CA . LEU A 1 405 ? -21.558 -2.885 32.754 1.00 93.69 405 LEU A CA 1
ATOM 3245 C C . LEU A 1 405 ? -20.810 -3.923 31.905 1.00 93.69 405 LEU A C 1
ATOM 3247 O O . LEU A 1 405 ? -19.727 -3.633 31.393 1.00 93.69 405 LEU A O 1
ATOM 3251 N N . ASP A 1 406 ? -21.381 -5.116 31.726 1.00 93.38 406 ASP A N 1
ATOM 3252 C CA . ASP A 1 406 ? -20.781 -6.164 30.896 1.00 93.38 406 ASP A CA 1
ATOM 3253 C C . ASP A 1 406 ? -20.687 -5.716 29.418 1.00 93.38 406 ASP A C 1
ATOM 3255 O O . ASP A 1 406 ? -19.651 -5.914 28.777 1.00 93.38 406 ASP A O 1
ATOM 3259 N N . LEU A 1 407 ? -21.714 -5.026 28.899 1.00 93.75 407 LEU A N 1
ATOM 3260 C CA . LEU A 1 407 ? -21.705 -4.435 27.551 1.00 93.75 407 LEU A CA 1
ATOM 3261 C C . LEU A 1 407 ? -20.636 -3.344 27.401 1.00 93.75 407 LEU A C 1
ATOM 3263 O O . LEU A 1 407 ? -19.863 -3.375 26.442 1.00 93.75 407 LEU A O 1
ATOM 3267 N N . PHE A 1 408 ? -20.548 -2.411 28.355 1.00 91.62 408 PHE A N 1
ATOM 3268 C CA . PHE A 1 408 ? -19.508 -1.377 28.357 1.00 91.62 408 PHE A CA 1
ATOM 3269 C C . PHE A 1 408 ? -18.109 -1.992 28.399 1.00 91.62 408 PHE A C 1
ATOM 3271 O O . PHE A 1 408 ? -17.239 -1.607 27.623 1.00 91.62 408 PHE A O 1
ATOM 3278 N N . THR A 1 409 ? -17.910 -3.014 29.230 1.00 92.50 409 THR A N 1
ATOM 3279 C CA . THR A 1 409 ? -16.627 -3.719 29.343 1.00 92.50 409 THR A CA 1
ATOM 3280 C C . THR A 1 409 ? -16.224 -4.381 28.023 1.00 92.50 409 THR A C 1
ATOM 3282 O O . THR A 1 409 ? -15.063 -4.296 27.617 1.00 92.50 409 THR A O 1
ATOM 3285 N N . ALA A 1 410 ? -17.166 -5.020 27.323 1.00 93.88 410 ALA A N 1
ATOM 3286 C CA . ALA A 1 410 ? -16.910 -5.607 26.009 1.00 93.88 410 ALA A CA 1
ATOM 3287 C C . ALA A 1 410 ? -16.573 -4.536 24.955 1.00 93.88 410 ALA A C 1
ATOM 3289 O O . ALA A 1 410 ? -15.609 -4.694 24.201 1.00 93.88 410 ALA A O 1
ATOM 3290 N N . ASN A 1 411 ? -17.315 -3.425 24.937 1.00 93.81 411 ASN A N 1
ATOM 3291 C CA . ASN A 1 411 ? -17.077 -2.312 24.016 1.00 93.81 411 ASN A CA 1
ATOM 3292 C C . ASN A 1 411 ? -15.715 -1.649 24.243 1.00 93.81 411 ASN A C 1
ATOM 3294 O O . ASN A 1 411 ? -15.002 -1.398 23.272 1.00 93.81 411 ASN A O 1
ATOM 3298 N N . VAL A 1 412 ? -15.332 -1.415 25.502 1.00 94.31 412 VAL A N 1
ATOM 3299 C CA . VAL A 1 412 ? -14.019 -0.868 25.877 1.00 94.31 412 VAL A CA 1
ATOM 3300 C C . VAL A 1 412 ? -12.900 -1.784 25.390 1.00 94.31 412 VAL A C 1
ATOM 3302 O O . VAL A 1 412 ? -11.976 -1.305 24.741 1.00 94.31 412 VAL A O 1
ATOM 3305 N N . ARG A 1 413 ? -13.002 -3.103 25.606 1.00 94.25 413 ARG A N 1
ATOM 3306 C CA . ARG A 1 413 ? -11.998 -4.066 25.112 1.00 94.25 413 ARG A CA 1
ATOM 3307 C C . ARG A 1 413 ? -11.866 -4.045 23.591 1.00 94.25 413 ARG A C 1
ATOM 3309 O O . ARG A 1 413 ? -10.752 -4.061 23.078 1.00 94.25 413 ARG A O 1
ATOM 3316 N N . ARG A 1 414 ? -12.990 -3.984 22.870 1.00 96.00 414 ARG A N 1
ATOM 3317 C CA . ARG A 1 414 ? -12.984 -3.882 21.403 1.00 96.00 414 ARG A CA 1
ATOM 3318 C C . ARG A 1 414 ? -12.320 -2.584 20.940 1.00 96.00 414 ARG A C 1
ATOM 3320 O O . ARG A 1 414 ? -11.448 -2.629 20.087 1.00 96.00 414 ARG A O 1
ATOM 3327 N N . LEU A 1 415 ? -12.698 -1.442 21.518 1.00 94.19 415 LEU A N 1
ATOM 3328 C CA . LEU A 1 415 ? -12.111 -0.146 21.163 1.00 94.19 415 LEU A CA 1
ATOM 3329 C C . LEU A 1 415 ? -10.616 -0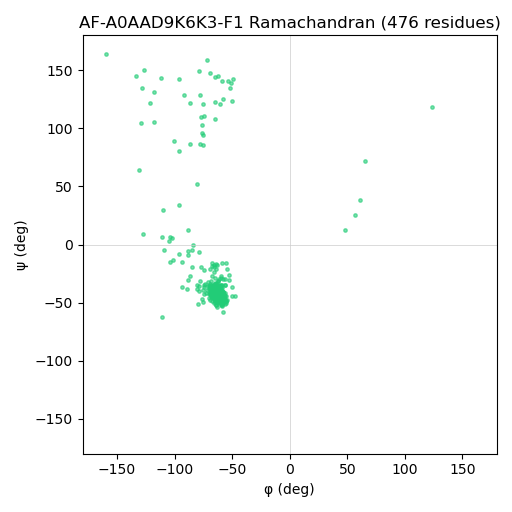.074 21.501 1.00 94.19 415 LEU A C 1
ATOM 3331 O O . LEU A 1 415 ? -9.855 0.491 20.727 1.00 94.19 415 LEU A O 1
ATOM 3335 N N . GLN A 1 416 ? -10.177 -0.683 22.606 1.00 93.88 416 GLN A N 1
ATOM 3336 C CA . GLN A 1 416 ? -8.752 -0.808 22.931 1.00 93.88 416 GLN A CA 1
ATOM 3337 C C . GLN A 1 416 ? -7.994 -1.603 21.864 1.00 93.88 416 GLN A C 1
ATOM 3339 O O . GLN A 1 416 ? -6.927 -1.170 21.440 1.00 93.88 416 GLN A O 1
ATOM 3344 N N . ALA A 1 417 ? -8.547 -2.730 21.407 1.00 95.12 417 ALA A N 1
ATOM 3345 C CA . ALA A 1 417 ? -7.948 -3.515 20.330 1.00 95.12 417 ALA A CA 1
ATOM 3346 C C . ALA A 1 417 ? -7.877 -2.719 19.014 1.00 95.12 417 ALA A C 1
ATOM 3348 O O . ALA A 1 417 ? -6.816 -2.679 18.395 1.00 95.12 417 ALA A O 1
ATOM 3349 N N . ASP A 1 418 ? -8.958 -2.021 18.640 1.00 93.56 418 ASP A N 1
ATOM 3350 C CA . ASP A 1 418 ? -8.998 -1.159 17.449 1.00 93.56 418 ASP A CA 1
ATOM 3351 C C . ASP A 1 418 ? -7.924 -0.051 17.513 1.00 93.56 418 ASP A C 1
ATOM 3353 O O . ASP A 1 418 ? -7.221 0.199 16.534 1.00 93.56 418 ASP A O 1
ATOM 3357 N N . VAL A 1 419 ? -7.787 0.631 18.660 1.00 93.38 419 VAL A N 1
ATOM 3358 C CA . VAL A 1 419 ? -6.790 1.702 18.856 1.00 93.38 419 VAL A CA 1
ATOM 3359 C C . VAL A 1 419 ? -5.368 1.150 18.769 1.00 93.38 419 VAL A C 1
ATOM 3361 O O . VAL A 1 419 ? -4.512 1.787 18.152 1.00 93.38 419 VAL A O 1
ATOM 3364 N N . LEU A 1 420 ? -5.108 -0.031 19.339 1.00 91.88 420 LEU A N 1
ATOM 3365 C CA . LEU A 1 420 ? -3.806 -0.696 19.236 1.00 91.88 420 LEU A CA 1
ATOM 3366 C C . LEU A 1 420 ? -3.472 -1.057 17.783 1.00 91.88 420 LEU A C 1
ATOM 3368 O O . LEU A 1 420 ? -2.387 -0.724 17.316 1.00 91.88 420 LEU A O 1
ATOM 3372 N N . GLU A 1 421 ? -4.410 -1.647 17.039 1.00 91.50 421 GLU A N 1
ATOM 3373 C CA . GLU A 1 421 ? -4.200 -2.005 15.628 1.00 91.50 421 GLU A CA 1
ATOM 3374 C C . GLU A 1 421 ? -3.934 -0.770 14.749 1.00 91.50 421 GLU A C 1
ATOM 3376 O O . GLU A 1 421 ? -3.039 -0.777 13.892 1.00 91.50 421 GLU A O 1
ATOM 3381 N N . LEU A 1 422 ? -4.685 0.315 14.968 1.00 91.44 422 LEU A N 1
ATOM 3382 C CA . LEU A 1 422 ? -4.466 1.582 14.270 1.00 91.44 422 LEU A CA 1
ATOM 3383 C C . LEU A 1 422 ? -3.117 2.208 14.643 1.00 91.44 422 LEU A C 1
ATOM 3385 O O . LEU A 1 422 ? -2.434 2.738 13.767 1.00 91.44 422 LEU A O 1
ATOM 3389 N N . SER A 1 423 ? -2.709 2.115 15.910 1.00 89.56 423 SER A N 1
ATOM 3390 C CA . SER A 1 423 ? -1.413 2.615 16.384 1.00 89.56 423 SER A CA 1
ATOM 3391 C C . SER A 1 423 ? -0.247 1.841 15.770 1.00 89.56 423 SER A C 1
ATOM 3393 O O . SER A 1 423 ? 0.699 2.455 15.277 1.00 89.56 423 SER A O 1
ATOM 3395 N N . ASP A 1 424 ? -0.339 0.512 15.711 1.00 89.12 424 ASP A N 1
ATOM 3396 C CA . ASP A 1 424 ? 0.663 -0.340 15.064 1.00 89.12 424 ASP A CA 1
ATOM 3397 C C . ASP A 1 424 ? 0.749 -0.053 13.558 1.00 89.12 424 ASP A C 1
ATOM 3399 O O . ASP A 1 424 ? 1.839 0.046 12.985 1.00 89.12 424 ASP A O 1
ATOM 3403 N N . SER A 1 425 ? -0.401 0.127 12.901 1.00 89.44 425 SER A N 1
ATOM 3404 C CA . SER A 1 425 ? -0.465 0.499 11.483 1.00 89.44 425 SER A CA 1
ATOM 3405 C C . SER A 1 425 ? 0.170 1.867 11.230 1.00 89.44 425 SER A C 1
ATOM 3407 O O . SER A 1 425 ? 0.921 2.032 10.264 1.00 89.44 425 SER A O 1
ATOM 3409 N N . LEU A 1 426 ? -0.088 2.838 12.110 1.00 90.94 426 LEU A N 1
ATOM 3410 C CA . LEU A 1 426 ? 0.503 4.169 12.045 1.00 90.94 426 LEU A CA 1
ATOM 3411 C C . LEU A 1 426 ? 2.025 4.115 12.236 1.00 90.94 426 LEU A C 1
ATOM 3413 O O . LEU A 1 426 ? 2.750 4.713 11.444 1.00 90.94 426 LEU A O 1
ATOM 3417 N N . GLU A 1 427 ? 2.518 3.341 13.208 1.00 88.62 427 GLU A N 1
ATOM 3418 C CA . GLU A 1 427 ? 3.955 3.143 13.442 1.00 88.62 427 GLU A CA 1
ATOM 3419 C C . GLU A 1 427 ? 4.646 2.565 12.194 1.00 88.62 427 GLU A C 1
ATOM 3421 O O . GLU A 1 427 ? 5.709 3.041 11.778 1.00 88.62 427 GLU A O 1
ATOM 3426 N N . GLN A 1 428 ? 4.025 1.577 11.538 1.00 89.44 428 GLN A N 1
ATOM 3427 C CA . GLN A 1 428 ? 4.543 1.022 10.284 1.00 89.44 428 GLN A CA 1
ATOM 3428 C C . GLN A 1 428 ? 4.590 2.070 9.164 1.00 89.44 428 GLN A C 1
ATOM 3430 O O . GLN A 1 428 ? 5.610 2.186 8.478 1.00 89.44 428 GLN A O 1
ATOM 3435 N N . LEU A 1 429 ? 3.512 2.836 8.973 1.00 90.69 429 LEU A N 1
ATOM 3436 C CA . LEU A 1 429 ? 3.438 3.872 7.941 1.00 90.69 429 LEU A CA 1
ATOM 3437 C C . LEU A 1 429 ? 4.481 4.977 8.164 1.00 90.69 429 LEU A C 1
ATOM 3439 O O . LEU A 1 429 ? 5.185 5.353 7.226 1.00 90.69 429 LEU A O 1
ATOM 3443 N N . GLU A 1 430 ? 4.636 5.455 9.397 1.00 88.75 430 GLU A N 1
ATOM 3444 C CA . GLU A 1 430 ? 5.620 6.479 9.761 1.00 88.75 430 GLU A CA 1
ATOM 3445 C C . GLU A 1 430 ? 7.060 5.978 9.603 1.00 88.75 430 GLU A C 1
ATOM 3447 O O . GLU A 1 430 ? 7.936 6.721 9.150 1.00 88.75 430 GLU A O 1
ATOM 3452 N N . SER A 1 431 ? 7.315 4.704 9.913 1.00 88.50 431 SER A N 1
ATOM 3453 C CA . SER A 1 431 ? 8.613 4.062 9.680 1.00 88.50 431 SER A CA 1
ATOM 3454 C C . SER A 1 431 ? 8.951 4.007 8.187 1.00 88.50 431 SER A C 1
ATOM 3456 O O . SER A 1 431 ? 10.065 4.360 7.788 1.00 88.50 431 SER A O 1
ATOM 3458 N N . ILE A 1 432 ? 7.975 3.649 7.343 1.00 88.62 432 ILE A N 1
ATOM 3459 C CA . ILE A 1 432 ? 8.115 3.664 5.879 1.00 88.62 432 ILE A CA 1
ATOM 3460 C C . ILE A 1 432 ? 8.376 5.085 5.374 1.00 88.62 432 ILE A C 1
ATOM 3462 O O . ILE A 1 432 ? 9.307 5.282 4.588 1.00 88.62 432 ILE A O 1
ATOM 3466 N N . GLN A 1 433 ? 7.585 6.067 5.819 1.00 89.00 433 GLN A N 1
ATOM 3467 C CA . GLN A 1 433 ? 7.740 7.465 5.415 1.00 89.00 433 GLN A CA 1
ATOM 3468 C C . GLN A 1 433 ? 9.136 7.966 5.788 1.00 89.00 433 GLN A C 1
ATOM 3470 O O . GLN A 1 433 ? 9.889 8.377 4.911 1.00 89.00 433 GLN A O 1
ATOM 3475 N N . THR A 1 434 ? 9.532 7.803 7.052 1.00 87.31 434 THR A N 1
ATOM 3476 C CA . THR A 1 434 ? 10.847 8.213 7.566 1.00 87.31 434 THR A CA 1
ATOM 3477 C C . THR A 1 434 ? 11.993 7.532 6.825 1.00 87.31 434 THR A C 1
ATOM 3479 O O . THR A 1 434 ? 13.034 8.145 6.597 1.00 87.31 434 THR A O 1
ATOM 3482 N N . PHE A 1 435 ? 11.838 6.260 6.454 1.00 86.81 435 PHE A N 1
ATOM 3483 C CA . PHE A 1 435 ? 12.841 5.536 5.678 1.00 86.81 435 PHE A CA 1
ATOM 3484 C C . PHE A 1 435 ? 12.987 6.074 4.253 1.00 86.81 435 PHE A C 1
ATOM 3486 O O . PHE A 1 435 ? 14.105 6.112 3.736 1.00 86.81 435 PHE A O 1
ATOM 3493 N N . LYS A 1 436 ? 11.873 6.437 3.609 1.00 85.81 436 LYS A N 1
ATOM 3494 C CA . LYS A 1 436 ? 11.851 6.949 2.235 1.00 85.81 436 LYS A CA 1
ATOM 3495 C C . LYS A 1 436 ? 12.343 8.388 2.168 1.00 85.81 436 LYS A C 1
ATOM 3497 O O . LYS A 1 436 ? 13.246 8.674 1.395 1.00 85.81 436 LYS A O 1
ATOM 3502 N N . THR A 1 437 ? 11.813 9.261 3.015 1.00 84.50 437 THR A N 1
ATOM 3503 C CA . THR A 1 437 ? 12.089 10.703 2.998 1.00 84.50 437 THR A CA 1
ATOM 3504 C C . THR A 1 437 ? 13.303 11.093 3.841 1.00 84.50 437 THR A C 1
ATOM 3506 O O . THR A 1 437 ? 13.497 12.271 4.138 1.00 84.50 437 THR A O 1
ATOM 3509 N N . SER A 1 438 ? 14.126 10.129 4.273 1.00 81.62 438 SER A N 1
ATOM 3510 C CA . SER A 1 438 ? 15.301 10.453 5.079 1.00 81.62 438 SER A CA 1
ATOM 3511 C C . SER A 1 438 ? 16.302 11.286 4.263 1.00 81.62 438 SER A C 1
ATOM 3513 O O . SER A 1 438 ? 16.504 11.007 3.078 1.00 81.62 438 SER A O 1
ATOM 3515 N N . PRO A 1 439 ? 16.999 12.255 4.882 1.00 75.69 439 PRO A N 1
ATOM 3516 C CA . PRO A 1 439 ? 18.016 13.050 4.190 1.00 75.69 439 PRO A CA 1
ATOM 3517 C C . PRO A 1 439 ? 19.112 12.190 3.548 1.00 75.69 439 PRO A C 1
ATOM 3519 O O . PRO A 1 439 ? 19.576 12.487 2.456 1.00 75.69 439 PRO A O 1
ATOM 3522 N N . GLU A 1 440 ? 19.469 11.076 4.194 1.00 74.31 440 GLU A N 1
ATOM 3523 C CA . GLU A 1 440 ? 20.437 10.106 3.671 1.00 74.31 440 GLU A CA 1
ATOM 3524 C C . GLU A 1 440 ? 19.978 9.508 2.337 1.00 74.31 440 GLU A C 1
ATOM 3526 O O . GLU A 1 440 ? 20.806 9.269 1.466 1.00 74.31 440 GLU A O 1
ATOM 3531 N N . ARG A 1 441 ? 18.667 9.286 2.161 1.00 76.50 441 ARG A N 1
ATOM 3532 C CA . ARG A 1 441 ? 18.104 8.800 0.894 1.00 76.50 441 ARG A CA 1
ATOM 3533 C C . ARG A 1 441 ? 17.964 9.883 -0.145 1.00 76.50 441 ARG A C 1
ATOM 3535 O O . ARG A 1 441 ? 18.163 9.607 -1.322 1.00 76.50 441 ARG A O 1
ATOM 3542 N N . VAL A 1 442 ? 17.633 11.096 0.280 1.00 79.12 442 VAL A N 1
ATOM 3543 C CA . VAL A 1 442 ? 17.591 12.240 -0.630 1.00 79.12 442 VAL A CA 1
ATOM 3544 C C . VAL A 1 442 ? 18.982 12.487 -1.224 1.00 79.12 442 VAL A C 1
ATOM 3546 O O . VAL A 1 442 ? 19.104 12.722 -2.423 1.00 79.12 442 VAL A O 1
ATOM 3549 N N . ASP A 1 443 ? 20.038 12.344 -0.420 1.00 78.31 443 ASP A N 1
ATOM 3550 C CA . ASP A 1 443 ? 21.424 12.462 -0.881 1.00 78.31 443 ASP A CA 1
ATOM 3551 C C . ASP A 1 443 ? 21.791 11.407 -1.948 1.00 78.31 443 ASP A C 1
ATOM 3553 O O . ASP A 1 443 ? 22.608 11.693 -2.817 1.00 78.31 443 ASP A O 1
ATOM 3557 N N . GLU A 1 444 ? 21.182 10.211 -1.945 1.00 80.88 444 GLU A N 1
ATOM 3558 C CA . GLU A 1 444 ? 21.450 9.163 -2.952 1.00 80.88 444 GLU A CA 1
ATOM 3559 C C . GLU A 1 444 ? 20.998 9.560 -4.375 1.00 80.88 444 GLU A C 1
ATOM 3561 O O . GLU A 1 444 ? 21.472 8.975 -5.350 1.00 80.88 444 GLU A O 1
ATOM 3566 N N . PHE A 1 445 ? 20.104 10.549 -4.527 1.00 79.12 445 PHE A N 1
ATOM 3567 C CA . PHE A 1 445 ? 19.685 11.048 -5.847 1.00 79.12 445 PHE A CA 1
ATOM 3568 C C . PHE A 1 445 ? 20.737 11.923 -6.536 1.00 79.12 445 PHE A C 1
ATOM 3570 O O . PHE A 1 445 ? 20.691 12.070 -7.760 1.00 79.12 445 PHE A O 1
ATOM 3577 N N . TYR A 1 446 ? 21.662 12.500 -5.769 1.00 78.56 446 TYR A N 1
ATOM 3578 C CA . TYR A 1 446 ? 22.648 13.463 -6.244 1.00 78.56 446 TYR A CA 1
ATOM 3579 C C . TYR A 1 446 ? 24.045 12.872 -6.032 1.00 78.56 446 TYR A C 1
ATOM 3581 O O . TYR A 1 446 ? 24.537 12.809 -4.903 1.00 78.56 446 TYR A O 1
ATOM 3589 N N . GLU A 1 447 ? 24.701 12.413 -7.103 1.00 62.03 447 GLU A N 1
ATOM 3590 C CA . GLU A 1 447 ? 26.116 12.047 -6.999 1.00 62.03 447 GLU A CA 1
ATOM 3591 C C . GLU A 1 447 ? 26.913 13.326 -6.689 1.00 62.03 447 GLU A C 1
ATOM 3593 O O . GLU A 1 447 ? 27.012 14.232 -7.503 1.00 62.03 447 GLU A O 1
ATOM 3598 N N . GLU A 1 448 ? 27.388 13.399 -5.442 1.00 55.78 448 GLU A N 1
ATOM 3599 C CA . GLU A 1 448 ? 28.266 14.440 -4.893 1.00 55.78 448 GLU A CA 1
ATOM 3600 C C . GLU A 1 448 ? 27.682 15.860 -4.802 1.00 55.78 448 GLU A C 1
ATOM 3602 O O . GLU A 1 448 ? 28.162 16.810 -5.411 1.00 55.78 448 GLU A O 1
ATOM 3607 N N . ARG A 1 449 ? 26.739 16.064 -3.867 1.00 48.53 449 ARG A N 1
ATOM 3608 C CA . ARG A 1 449 ? 26.670 17.369 -3.180 1.00 48.53 449 ARG A CA 1
ATOM 3609 C C . ARG A 1 449 ? 28.063 17.718 -2.618 1.00 48.53 449 ARG A C 1
ATOM 3611 O O . ARG A 1 449 ? 28.652 16.838 -1.972 1.00 48.53 449 ARG A O 1
ATOM 3618 N N . PRO A 1 450 ? 28.568 18.958 -2.789 1.00 44.00 450 PRO A N 1
ATOM 3619 C CA . PRO A 1 450 ? 29.840 19.380 -2.209 1.00 44.00 450 PRO A CA 1
ATOM 3620 C C . PRO A 1 450 ? 29.881 19.063 -0.707 1.00 44.00 450 PRO A C 1
ATOM 3622 O O . PRO A 1 450 ? 28.882 19.210 0.005 1.00 44.00 450 PRO A O 1
ATOM 3625 N N . GLN A 1 451 ? 31.035 18.581 -0.227 1.00 44.03 451 GLN A N 1
ATOM 3626 C CA . GLN A 1 451 ? 31.222 18.059 1.137 1.00 44.03 451 GLN A CA 1
ATOM 3627 C C . GLN A 1 451 ? 30.808 19.046 2.244 1.00 44.03 451 GLN A C 1
ATOM 3629 O O . GLN A 1 451 ? 30.477 18.607 3.342 1.00 44.03 451 GLN A O 1
ATOM 3634 N N . SER A 1 452 ? 30.748 20.346 1.947 1.00 42.91 452 SER A N 1
ATOM 3635 C CA . SER A 1 452 ? 30.285 21.413 2.843 1.00 42.91 452 SER A CA 1
ATOM 3636 C C . SER A 1 452 ? 28.805 21.322 3.247 1.00 42.91 452 SER A C 1
ATOM 3638 O O . SER A 1 452 ? 28.416 21.941 4.232 1.00 42.91 452 SER A O 1
ATOM 3640 N N . VAL A 1 453 ? 27.982 20.541 2.532 1.00 48.69 453 VAL A N 1
ATOM 3641 C CA . VAL A 1 453 ? 26.541 20.353 2.818 1.00 48.69 453 VAL A CA 1
ATOM 3642 C C . VAL A 1 453 ? 26.238 18.948 3.363 1.00 48.69 453 VAL A C 1
ATOM 3644 O O . VAL A 1 453 ? 25.116 18.647 3.774 1.00 48.69 453 VAL A O 1
ATOM 3647 N N . ARG A 1 454 ? 27.237 18.057 3.425 1.00 45.62 454 ARG A N 1
ATOM 3648 C CA . ARG A 1 454 ? 27.081 16.747 4.070 1.00 45.62 454 ARG A CA 1
ATOM 3649 C C . ARG A 1 454 ? 27.173 16.929 5.586 1.00 45.62 454 ARG A C 1
ATOM 3651 O O . ARG A 1 454 ? 28.146 17.483 6.087 1.00 45.62 454 ARG A O 1
ATOM 3658 N N . LEU A 1 455 ? 26.195 16.409 6.335 1.00 49.19 455 LEU A N 1
ATOM 3659 C CA . LEU A 1 455 ? 26.345 16.225 7.785 1.00 49.19 455 LEU A CA 1
ATOM 3660 C C . LEU A 1 455 ? 27.670 15.500 8.041 1.00 49.19 455 LEU A C 1
ATOM 3662 O O . LEU A 1 455 ? 27.878 14.409 7.500 1.00 49.19 455 LEU A O 1
ATOM 3666 N N . ALA A 1 456 ? 28.542 16.105 8.853 1.00 56.31 456 ALA A N 1
ATOM 3667 C CA . ALA A 1 456 ? 29.842 15.534 9.181 1.00 56.31 456 ALA A CA 1
ATOM 3668 C C . ALA A 1 456 ? 29.685 14.059 9.612 1.00 56.31 456 ALA A C 1
ATOM 3670 O O . ALA A 1 456 ? 28.713 13.733 10.308 1.00 56.31 456 ALA A O 1
ATOM 3671 N N . PRO A 1 457 ? 30.609 13.152 9.245 1.00 54.88 457 PRO A N 1
ATOM 3672 C CA . PRO A 1 457 ? 30.520 11.731 9.597 1.00 54.88 457 PRO A CA 1
ATOM 3673 C C . PRO A 1 457 ? 30.263 11.491 11.096 1.00 54.88 457 PRO A C 1
ATOM 3675 O O . PRO A 1 457 ? 29.446 10.649 11.465 1.00 54.88 457 PRO A O 1
ATOM 3678 N N . SER A 1 458 ? 30.854 12.325 11.957 1.00 55.81 458 SER A N 1
ATOM 3679 C CA . SER A 1 458 ? 30.660 12.321 13.413 1.00 55.81 458 SER A CA 1
ATOM 3680 C C . SER A 1 458 ? 29.233 12.688 13.858 1.00 55.81 458 SER A C 1
ATOM 3682 O O . SER A 1 458 ? 28.717 12.147 14.839 1.00 55.81 458 SER A O 1
ATOM 3684 N N . LEU A 1 459 ? 28.559 13.581 13.128 1.00 52.53 459 LEU A N 1
ATOM 3685 C CA . LEU A 1 459 ? 27.160 13.963 13.338 1.00 52.53 459 LEU A CA 1
ATOM 3686 C C . LEU A 1 459 ? 26.203 12.875 12.837 1.00 52.53 459 LEU A C 1
ATOM 3688 O O . LEU A 1 459 ? 25.235 12.556 13.531 1.00 52.53 459 LEU A O 1
ATOM 3692 N N . ARG A 1 460 ? 26.510 12.241 11.696 1.00 57.09 460 ARG A N 1
ATOM 3693 C CA . ARG A 1 460 ? 25.781 11.059 11.196 1.00 57.09 460 ARG A CA 1
ATOM 3694 C C . ARG A 1 460 ? 25.807 9.921 12.217 1.00 57.09 460 ARG A C 1
ATOM 3696 O O . ARG A 1 460 ? 24.768 9.348 12.545 1.00 57.09 460 ARG A O 1
ATOM 3703 N N . GLU A 1 461 ? 26.972 9.640 12.789 1.00 65.69 461 GLU A N 1
ATOM 3704 C CA . GLU A 1 461 ? 27.134 8.582 13.786 1.00 65.69 461 GLU A CA 1
ATOM 3705 C C . GLU A 1 461 ? 26.444 8.916 15.120 1.00 65.69 461 GLU A C 1
ATOM 3707 O O . GLU A 1 461 ? 25.788 8.053 15.716 1.00 65.69 461 GLU A O 1
ATOM 3712 N N . LYS A 1 462 ? 26.468 10.190 15.540 1.00 62.59 462 LYS A N 1
ATOM 3713 C CA . LYS A 1 462 ? 25.690 10.680 16.692 1.00 62.59 462 LYS A CA 1
ATOM 3714 C C . LYS A 1 462 ? 24.181 10.520 16.494 1.00 62.59 462 LYS A C 1
ATOM 3716 O O . LYS A 1 462 ? 23.509 10.052 17.413 1.00 62.59 462 LYS A O 1
ATOM 3721 N N . ILE A 1 463 ? 23.637 10.857 15.322 1.00 65.06 463 ILE A N 1
ATOM 3722 C CA . ILE A 1 463 ? 22.201 10.698 15.023 1.00 65.06 463 ILE A CA 1
ATOM 3723 C C . ILE A 1 463 ? 21.813 9.213 15.033 1.00 65.06 463 ILE A C 1
ATOM 3725 O O . ILE A 1 463 ? 20.797 8.839 15.626 1.00 65.06 463 ILE A O 1
ATOM 3729 N N . ARG A 1 464 ? 22.654 8.347 14.455 1.00 71.19 464 ARG A N 1
ATOM 3730 C CA . ARG A 1 464 ? 22.433 6.894 14.421 1.00 71.19 464 ARG A CA 1
ATOM 3731 C C . ARG A 1 464 ? 22.465 6.271 15.821 1.00 71.19 464 ARG A C 1
ATOM 3733 O O . ARG A 1 464 ? 21.579 5.482 16.154 1.00 71.19 464 ARG A O 1
ATOM 3740 N N . ARG A 1 465 ? 23.417 6.679 16.672 1.00 68.25 465 ARG A N 1
ATOM 3741 C CA . ARG A 1 465 ? 23.463 6.302 18.099 1.00 68.25 465 ARG A CA 1
ATOM 3742 C C . ARG A 1 465 ? 22.239 6.802 18.863 1.00 68.25 465 ARG A C 1
ATOM 3744 O O . ARG A 1 465 ? 21.654 6.040 19.626 1.00 68.25 465 ARG A O 1
ATOM 3751 N N . LYS A 1 466 ? 21.811 8.047 18.633 1.00 71.12 466 LYS A N 1
ATOM 3752 C CA . LYS A 1 466 ? 20.641 8.630 19.310 1.00 71.12 466 LYS A CA 1
ATOM 3753 C C . LYS A 1 466 ? 19.346 7.890 18.950 1.00 71.12 466 LYS A C 1
ATOM 3755 O O . LYS A 1 466 ? 18.555 7.607 19.844 1.00 71.12 466 LYS A O 1
ATOM 3760 N N . ARG A 1 467 ? 19.169 7.501 17.680 1.00 69.69 467 ARG A N 1
ATOM 3761 C CA . ARG A 1 467 ? 18.040 6.664 17.228 1.00 69.69 467 ARG A CA 1
ATOM 3762 C C . ARG A 1 467 ? 18.074 5.256 17.828 1.00 69.69 467 ARG A C 1
ATOM 3764 O O . ARG A 1 467 ? 17.039 4.784 18.284 1.00 69.69 467 ARG A O 1
ATOM 3771 N N . ARG A 1 468 ? 19.248 4.611 17.894 1.00 77.19 468 ARG A N 1
ATOM 3772 C CA . ARG A 1 468 ? 19.404 3.316 18.588 1.00 77.19 468 ARG A CA 1
ATOM 3773 C C . ARG A 1 468 ? 18.990 3.409 20.054 1.00 77.19 468 ARG A C 1
ATOM 3775 O O . ARG A 1 468 ? 18.145 2.635 20.484 1.00 77.19 468 ARG A O 1
ATOM 3782 N N . MET A 1 469 ? 19.492 4.407 20.779 1.00 68.12 469 MET A N 1
ATOM 3783 C CA . MET A 1 469 ? 19.137 4.595 22.189 1.00 68.12 469 MET A CA 1
ATOM 3784 C C . MET A 1 469 ? 17.657 4.947 22.398 1.00 68.12 469 MET A C 1
ATOM 3786 O O . MET A 1 469 ? 17.076 4.543 23.400 1.00 68.12 469 MET A O 1
ATOM 3790 N N . GLN A 1 470 ? 17.022 5.686 21.481 1.00 66.88 470 GLN A N 1
ATOM 3791 C CA . GLN A 1 470 ? 15.578 5.950 21.554 1.00 66.88 470 GLN A CA 1
ATOM 3792 C C . GLN A 1 470 ? 14.747 4.685 21.327 1.00 66.88 470 GLN A C 1
ATOM 3794 O O . GLN A 1 470 ? 13.788 4.467 22.064 1.00 66.88 470 GLN A O 1
ATOM 3799 N N . ASN A 1 471 ? 15.131 3.835 20.372 1.00 62.91 471 ASN A N 1
ATOM 3800 C CA . ASN A 1 471 ? 14.467 2.549 20.163 1.00 62.91 471 ASN A CA 1
ATOM 3801 C C . ASN A 1 471 ? 14.658 1.613 21.362 1.00 62.91 471 ASN A C 1
ATOM 3803 O O . ASN A 1 471 ? 13.691 1.012 21.815 1.00 62.91 471 ASN A O 1
ATOM 3807 N N . GLU A 1 472 ? 15.862 1.546 21.933 1.00 65.75 472 GLU A N 1
ATOM 3808 C CA . GLU A 1 472 ? 16.131 0.753 23.140 1.00 65.75 472 GLU A CA 1
ATOM 3809 C C . GLU A 1 472 ? 15.373 1.273 24.367 1.00 65.75 472 GLU A C 1
ATOM 3811 O O . GLU A 1 472 ? 14.858 0.481 25.150 1.00 65.75 472 GLU A O 1
ATOM 3816 N N . ARG A 1 473 ? 15.244 2.596 24.537 1.00 61.97 473 ARG A N 1
ATOM 3817 C CA . ARG A 1 473 ? 14.429 3.177 25.617 1.00 61.97 473 ARG A CA 1
ATOM 3818 C C . ARG A 1 473 ? 12.941 2.879 25.449 1.00 61.97 473 ARG A C 1
ATOM 3820 O O . ARG A 1 473 ? 12.286 2.595 26.442 1.00 61.97 473 ARG A O 1
ATOM 3827 N N . ARG A 1 474 ? 12.421 2.909 24.220 1.00 54.28 474 ARG A N 1
ATOM 3828 C CA . ARG A 1 474 ? 11.017 2.573 23.923 1.00 54.28 474 ARG A CA 1
ATOM 3829 C C . ARG A 1 474 ? 10.722 1.087 24.134 1.00 54.28 474 ARG A C 1
ATOM 3831 O O . ARG A 1 474 ? 9.683 0.756 24.685 1.00 54.28 474 ARG A O 1
ATOM 3838 N N . LEU A 1 475 ? 11.664 0.212 23.779 1.00 60.59 475 LEU A N 1
ATOM 3839 C CA . LEU A 1 475 ? 11.592 -1.231 24.044 1.00 60.59 475 LEU A CA 1
ATOM 3840 C C . LEU A 1 475 ? 11.631 -1.588 25.535 1.00 60.59 475 LEU A C 1
ATOM 3842 O O . LEU A 1 475 ? 11.165 -2.655 25.894 1.00 60.59 475 LEU A O 1
ATOM 3846 N N . ARG A 1 476 ? 12.191 -0.723 26.388 1.00 55.28 476 ARG A N 1
ATOM 3847 C CA . ARG A 1 476 ? 12.198 -0.894 27.852 1.00 55.28 476 ARG A CA 1
ATOM 3848 C C . ARG A 1 476 ? 10.966 -0.302 28.549 1.00 55.28 476 ARG A C 1
ATOM 3850 O O . ARG A 1 476 ? 10.843 -0.447 29.759 1.00 55.28 476 ARG A O 1
ATOM 3857 N N . GLN A 1 477 ? 10.135 0.446 27.823 1.00 49.69 477 GLN A N 1
ATOM 3858 C CA . GLN A 1 477 ? 8.908 1.072 28.334 1.00 49.69 477 GLN A CA 1
ATOM 3859 C C . GLN A 1 477 ? 7.634 0.338 27.894 1.00 49.69 477 GLN A C 1
ATOM 3861 O O . GLN A 1 477 ? 6.572 0.601 28.454 1.00 49.69 477 GLN A O 1
ATOM 3866 N N . ARG A 1 478 ? 7.744 -0.547 26.898 1.00 44.16 478 ARG A N 1
ATOM 3867 C CA . ARG A 1 478 ? 6.801 -1.644 26.655 1.00 44.16 478 ARG A CA 1
ATOM 3868 C C . ARG A 1 478 ? 7.192 -2.814 27.550 1.00 44.16 478 ARG A C 1
ATOM 3870 O O . ARG A 1 478 ? 6.264 -3.527 27.981 1.00 44.16 478 ARG A O 1
#